Protein 3ZLC (pdb70)

Radius of gyration: 22.07 Å; Cα contacts (8 Å, |Δi|>4): 1109; chains: 2; bounding box: 57×69×50 Å

Secondary structure (DSSP, 8-state):
--EEEEE--S--SEEEEEEEEEESS-GGGEEEEEEESS-S-EE--TTEEEEE------SS-EE--TT----S-GGGSPP--TT-----GGG--EEEEEEEEEESSSEEEEEEE------GGG----EEEEEEEESS--TT---TTTTEEE--TT-TT-EEEEEEEEEEEEETTT-SSS-EEEEEEEEEEE-HHHH---S-EEEEEEEE-SEEEEE-/-EEEEEE------EEEEEEEEEESS-GGGEEEEEEETTEEEEE--SSEEEEEEE----SS-EETT------SS---S-TTT---TTEEEEEEEEEEEESSSEEEEEEE-BSSSSGGGB--GGG----EEEEEEEES---TT---TTTTEEE--TT-TT-EEEEEEEEEEEEETTS-TT--EEEEEEEEEEE-GGG---EEEEEEEE-SEEEEEE--

Solvent-accessible surface area: 20340 Å² total; per-residue (Å²): 78,82,17,103,50,60,122,22,78,174,86,103,121,74,4,66,0,18,4,35,0,29,0,1,0,78,5,110,87,5,35,3,13,2,95,16,140,97,52,129,121,93,90,6,128,162,58,8,96,62,84,101,26,46,2,21,2,27,68,20,3,8,6,43,7,126,106,140,89,74,49,7,31,87,95,12,33,76,67,99,95,117,200,53,169,137,113,112,73,68,19,13,0,0,40,0,54,27,50,1,60,6,57,18,45,34,10,12,0,12,0,4,5,106,90,252,115,3,65,66,135,38,2,30,0,7,1,0,0,33,45,0,0,2,6,62,116,7,95,25,22,6,2,0,1,14,49,7,1,5,32,23,91,121,67,42,19,5,0,2,5,5,18,4,6,0,2,19,11,54,4,132,132,52,21,66,136,32,19,3,2,2,2,1,0,0,17,17,79,63,71,63,154,90,17,73,111,167,79,10,0,0,10,0,62,4,44,22,2,84,14,14,0,20,11,56,64,79,36,100,40,64,123,34,92,135,126,92,102,63,3,70,0,18,2,28,0,33,0,0,0,72,9,109,76,2,36,2,9,11,87,18,138,87,68,130,131,96,82,7,139,156,68,8,95,57,81,134,31,98,1,49,2,24,74,20,2,4,8,26,8,118,130,75,199,168,136,105,102,38,20,44,8,24,68,76,3,63,101,138,63,102,22,3,0,38,0,58,24,48,4,70,15,58,22,41,39,8,8,0,2,0,12,8,101,46,139,11,214,93,89,102,116,64,7,70,78,172,49,4,34,0,3,0,0,0,30,70,0,5,2,8,61,158,2,83,23,39,20,7,0,0,28,51,0,0,1,24,12,90,92,73,47,29,3,5,1,10,0,9,1,0,0,2,14,11,84,3,130,131,46,40,95,134,36,15,5,2,2,2,1,0,4,3,44,70,54,78,89,157,94,59,150,10,0,0,21,0,50,6,29,20,2,76,11,12,6,22,4,15,74,173

B-factor: mean 36.59, std 22.12, range [10.0, 123.46]

Foldseek 3Di:
DDKDKFFPDPDDFKKKKWFKKKFLFAQVQKWKWKAFPVDDTDTDDPFKDKAWAFAAQEPPAAAPPCVLVDDGDPVRHHDDDPVRCPDDSRRGMITITGMDMDTQAWMKMWMFGPPVHPDVSRAFGWMFTQDTAMFADDPVADAPRHRYTYHDPVQRQKAKEKEKEKAFEAEVVVHPPGGDIYIDIDIDIDGQVVCVCVTGYYMYTYHYDRMYMYHD/DDKDKDFDPPPDFKKKKWWKKKFLFAQQFKWKWKAFPVGPIGTDDPFKDKAWWFAAQEPPAAEDCPPDDDDPVVDDDDCLRHPVRRGMIIIGGIDIDTQAWMKMWMDTDAPDDDCVRHDNPSRAAGWMFIQDTDIFDDDPVADAPRHRYTYGDPVARQKAKEKEKEKAFEAEPVDDPPGGDIYIDIDIDIGGPVPQVGYYMYIYHYDSMHMYHYPD

Nearest PDB structures (foldseek):
  3zlc-assembly3_A  TM=1.005E+00  e=1.821E-47  Saccharomyces cerevisiae S288C
  3zlc-assembly3_B  TM=9.349E-01  e=3.355E-38  Saccharomyces cerevisiae S288C
  7wim-assembly3_L  TM=3.059E-01  e=8.410E+00  Arabidopsis thaliana
  3zlc-assembly3_B  TM=1.005E+00  e=4.446E-46  Saccharomyces cerevisiae S288C
  3zlc-assembly3_A  TM=9.345E-01  e=1.045E-37  Saccharomyces cerevisiae S288C

Organism: Saccharomyces cerevisiae (strain ATCC 204508 / S288c) (NCBI:txid559292)

Structure (mmCIF, N/CA/C/O backbone):
data_3ZLC
#
_entry.id   3ZLC
#
_cell.length_a   49.785
_cell.length_b   76.935
_cell.length_c   65.116
_cell.angle_alpha   90.00
_cell.angle_beta   104.77
_cell.angle_gamma   90.00
#
_symmetry.space_group_name_H-M   'P 1 21 1'
#
loop_
_entity.id
_entity.type
_entity.pdbx_description
1 polymer 'ER-DERIVED VESICLES PROTEIN ERV41'
2 water water
#
loop_
_atom_site.group_PDB
_atom_site.id
_atom_site.type_symbol
_atom_site.label_atom_id
_atom_site.label_alt_id
_atom_site.label_comp_id
_atom_site.label_asym_id
_atom_site.label_entity_id
_atom_site.label_seq_id
_atom_site.pdbx_PDB_ins_code
_atom_site.Cartn_x
_atom_site.Cartn_y
_atom_site.Cartn_z
_atom_site.occupancy
_atom_site.B_iso_or_equiv
_atom_site.auth_seq_id
_atom_site.auth_comp_id
_atom_site.auth_asym_id
_atom_site.auth_atom_id
_atom_site.pdbx_PDB_model_num
ATOM 1 N N . ILE A 1 6 ? 58.187 15.748 19.297 1.00 71.07 51 ILE A N 1
ATOM 2 C CA . ILE A 1 6 ? 58.301 14.399 19.846 1.00 75.90 51 ILE A CA 1
ATOM 3 C C . ILE A 1 6 ? 59.167 13.479 18.974 1.00 70.79 51 ILE A C 1
ATOM 4 O O . ILE A 1 6 ? 58.939 13.331 17.769 1.00 68.22 51 ILE A O 1
ATOM 9 N N . ASP A 1 7 ? 60.156 12.865 19.613 1.00 66.82 52 ASP A N 1
ATOM 10 C CA . ASP A 1 7 ? 61.143 12.021 18.955 1.00 61.64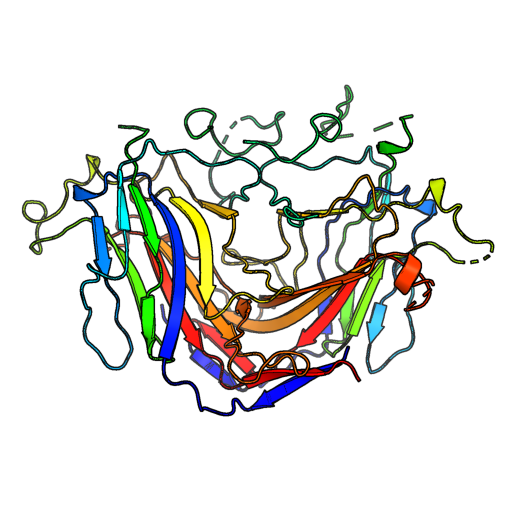 52 ASP A CA 1
ATOM 11 C C . ASP A 1 7 ? 61.372 10.844 19.896 1.00 49.56 52 ASP A C 1
ATOM 12 O O . ASP A 1 7 ? 61.268 11.006 21.120 1.00 47.95 52 ASP A O 1
ATOM 17 N N . GLN A 1 8 ? 61.650 9.657 19.365 1.00 33.38 53 GLN A N 1
ATOM 18 C CA A GLN A 1 8 ? 61.964 8.529 20.238 0.69 41.54 53 GLN A CA 1
ATOM 19 C CA B GLN A 1 8 ? 61.966 8.531 20.240 0.31 41.14 53 GLN A CA 1
ATOM 20 C C . GLN A 1 8 ? 63.345 7.926 19.977 1.00 42.14 53 GLN A C 1
ATOM 21 O O . GLN A 1 8 ? 63.777 7.795 18.824 1.00 41.29 53 GLN A O 1
ATOM 32 N N . GLN A 1 9 ? 64.035 7.579 21.066 1.00 24.95 54 GLN A N 1
ATOM 33 C CA . GLN A 1 9 ? 65.424 7.126 21.005 1.00 30.29 54 GLN A CA 1
ATOM 34 C C . GLN A 1 9 ? 65.599 5.808 21.739 1.00 26.68 54 GLN A C 1
ATOM 35 O O . GLN A 1 9 ? 64.943 5.564 22.755 1.00 26.31 54 GLN A O 1
ATOM 41 N N . TYR A 1 10 ? 66.498 4.963 21.244 1.00 26.74 55 TYR A N 1
ATOM 42 C CA . TYR A 1 10 ? 66.783 3.717 21.939 1.00 28.24 55 TYR A CA 1
ATOM 43 C C . TYR A 1 10 ? 67.809 3.998 23.015 1.00 36.26 55 TYR A C 1
ATOM 44 O O . TYR A 1 10 ? 68.768 4.730 22.778 1.00 28.15 55 TYR A O 1
ATOM 53 N N . VAL A 1 11 ? 67.602 3.453 24.210 1.00 22.95 56 VAL A N 1
ATOM 54 C CA . VAL A 1 11 ? 68.620 3.582 25.250 1.00 29.70 56 VAL A CA 1
ATOM 55 C C . VAL A 1 11 ? 68.803 2.269 25.989 1.00 34.62 56 VAL A C 1
ATOM 56 O O . VAL A 1 11 ? 67.977 1.354 25.882 1.00 29.74 56 VAL A O 1
ATOM 60 N N . VAL A 1 12 ? 69.886 2.192 26.753 1.00 41.62 57 VAL A N 1
ATOM 61 C CA . VAL A 1 12 ? 70.143 1.038 27.599 1.00 44.90 57 VAL A CA 1
ATOM 62 C C . VAL A 1 12 ? 69.074 0.886 28.670 1.00 55.91 57 VAL A C 1
ATOM 63 O O . VAL A 1 12 ? 68.814 1.815 29.447 1.00 57.90 57 VAL A O 1
ATOM 67 N N . ASP A 1 13 ? 68.448 -0.289 28.696 1.00 64.45 58 ASP A N 1
ATOM 68 C CA . ASP A 1 13 ? 67.519 -0.635 29.761 1.00 72.48 58 ASP A CA 1
ATOM 69 C C . ASP A 1 13 ? 68.287 -0.766 31.078 1.00 79.50 58 ASP A C 1
ATOM 70 O O . ASP A 1 13 ? 68.580 -1.874 31.536 1.00 79.95 58 ASP A O 1
ATOM 75 N N . SER A 1 14 ? 68.648 0.376 31.657 1.00 83.37 59 SER A N 1
ATOM 76 C CA . SER A 1 14 ? 69.123 0.413 33.029 1.00 90.48 59 SER A CA 1
ATOM 77 C C . SER A 1 14 ? 67.855 0.496 33.858 1.00 93.64 59 SER A C 1
ATOM 78 O O . SER A 1 14 ? 66.799 0.874 33.338 1.00 93.49 59 SER A O 1
ATOM 81 N N . GLN A 1 15 ? 67.956 0.126 35.132 1.00 94.23 60 GLN A N 1
ATOM 82 C CA . GLN A 1 15 ? 66.795 0.021 36.011 1.00 92.82 60 GLN A CA 1
ATOM 83 C C . GLN A 1 15 ? 65.774 -0.965 35.458 1.00 80.75 60 GLN A C 1
ATOM 84 O O . GLN A 1 15 ? 64.654 -0.577 35.122 1.00 79.24 60 GLN A O 1
ATOM 90 N N . VAL A 1 16 ? 66.162 -2.233 35.352 1.00 72.94 61 VAL A N 1
ATOM 91 C CA . VAL A 1 16 ? 65.231 -3.268 34.909 1.00 70.60 61 VAL A CA 1
ATOM 92 C C . VAL A 1 16 ? 64.330 -3.694 36.067 1.00 61.36 61 VAL A C 1
ATOM 93 O O . VAL A 1 16 ? 64.820 -4.180 37.092 1.00 59.12 61 VAL A O 1
ATOM 97 N N . ARG A 1 17 ? 63.020 -3.510 35.914 1.00 48.55 62 ARG A N 1
ATOM 98 C CA . ARG A 1 17 ? 62.083 -3.911 36.963 1.00 38.53 62 ARG A CA 1
ATOM 99 C C . ARG A 1 17 ? 62.075 -5.425 37.085 1.00 31.96 62 ARG A C 1
ATOM 100 O O . ARG A 1 17 ? 62.223 -6.125 36.080 1.00 33.58 62 ARG A O 1
ATOM 108 N N . ASP A 1 18 ? 61.892 -5.924 38.307 1.00 29.04 63 ASP A N 1
ATOM 109 C CA . ASP A 1 18 ? 61.903 -7.367 38.564 1.00 39.41 63 ASP A CA 1
ATOM 110 C C . ASP A 1 18 ? 60.621 -8.048 38.102 1.00 35.77 63 ASP A C 1
ATOM 111 O O . ASP A 1 18 ? 60.632 -9.220 37.696 1.00 24.93 63 ASP A O 1
ATOM 116 N N . THR A 1 19 ? 59.511 -7.318 38.179 1.00 29.33 64 THR A N 1
ATOM 117 C CA . THR A 1 19 ? 58.205 -7.886 37.841 1.00 31.39 64 THR A CA 1
ATOM 118 C C . THR A 1 19 ? 57.449 -6.997 36.859 1.00 23.29 64 THR A C 1
ATOM 119 O O . THR A 1 19 ? 57.792 -5.822 36.676 1.00 23.93 64 THR A O 1
ATOM 123 N N . VAL A 1 20 ? 56.421 -7.572 36.236 1.00 17.25 65 VAL A N 1
ATOM 124 C CA . VAL A 1 20 ? 55.530 -6.836 35.345 1.00 18.50 65 VAL A CA 1
ATOM 125 C C . VAL A 1 20 ? 54.141 -7.459 35.430 1.00 19.27 65 VAL A C 1
ATOM 126 O O . VAL A 1 20 ? 54.020 -8.668 35.662 1.00 20.12 65 VAL A O 1
ATOM 130 N N . GLN A 1 21 ? 53.093 -6.647 35.294 1.00 18.21 66 GLN A N 1
ATOM 131 C CA . GLN A 1 21 ? 51.725 -7.182 35.212 1.00 17.54 66 GLN A CA 1
ATOM 132 C C . GLN A 1 21 ? 51.382 -7.576 33.783 1.00 19.99 66 GLN A C 1
ATOM 133 O O . GLN A 1 21 ? 51.605 -6.799 32.856 1.00 18.18 66 GLN A O 1
ATOM 139 N N . ILE A 1 22 ? 50.834 -8.777 33.601 1.00 16.22 67 ILE A N 1
ATOM 140 C CA . ILE A 1 22 ? 50.244 -9.133 32.314 1.00 13.61 67 ILE A CA 1
ATOM 141 C C . ILE A 1 22 ? 48.744 -8.933 32.422 1.00 13.80 67 ILE A C 1
ATOM 142 O O . ILE A 1 22 ? 48.088 -9.530 33.290 1.00 16.92 67 ILE A O 1
ATOM 147 N N . ASN A 1 23 ? 48.196 -8.080 31.558 1.00 16.52 68 ASN A N 1
ATOM 148 C CA . ASN A 1 23 ? 46.773 -7.756 31.612 1.00 17.13 68 ASN A CA 1
ATOM 149 C C . ASN A 1 23 ? 46.078 -8.472 30.472 1.00 18.82 68 ASN A C 1
ATOM 150 O O . ASN A 1 23 ? 46.507 -8.376 29.322 1.00 14.83 68 ASN A O 1
ATOM 155 N N . MET A 1 24 ? 44.992 -9.175 30.776 1.00 15.03 69 MET A N 1
ATOM 156 C CA A MET A 1 24 ? 44.325 -9.953 29.745 0.47 18.79 69 MET A CA 1
ATOM 157 C CA B MET A 1 24 ? 44.344 -10.031 29.790 0.53 18.81 69 MET A CA 1
ATOM 158 C C . MET A 1 24 ? 42.816 -9.923 29.860 1.00 23.34 69 MET A C 1
ATOM 159 O O . MET A 1 24 ? 42.246 -9.858 30.942 1.00 16.99 69 MET A O 1
ATOM 168 N N . ASP A 1 25 ? 42.166 -9.929 28.708 1.00 15.59 70 ASP A N 1
ATOM 169 C CA . ASP A 1 25 ? 40.721 -9.982 28.661 1.00 19.62 70 ASP A CA 1
ATOM 170 C C . ASP A 1 25 ? 40.469 -10.744 27.383 1.00 15.47 70 ASP A C 1
ATOM 171 O O . ASP A 1 25 ? 40.738 -10.244 26.290 1.00 12.96 70 ASP A O 1
ATOM 176 N N . ILE A 1 26 ? 40.044 -11.998 27.520 1.00 13.67 71 ILE A N 1
ATOM 177 C CA A ILE A 1 26 ? 39.929 -12.920 26.386 0.83 15.69 71 ILE A CA 1
ATOM 178 C CA B ILE A 1 26 ? 39.837 -12.823 26.337 0.17 14.47 71 ILE A CA 1
ATOM 179 C C . ILE A 1 26 ? 38.602 -13.691 26.469 1.00 15.07 71 ILE A C 1
ATOM 180 O O . ILE A 1 26 ? 38.127 -13.960 27.575 1.00 16.23 71 ILE A O 1
ATOM 189 N N . TYR A 1 27 ? 38.010 -14.036 25.320 1.00 14.49 72 TYR A N 1
ATOM 190 C CA . TYR A 1 27 ? 36.859 -14.939 25.301 1.00 13.64 72 TYR A CA 1
ATOM 191 C C . TYR A 1 27 ? 37.416 -16.230 24.724 1.00 19.45 72 TYR A C 1
ATOM 192 O O . TYR A 1 27 ? 38.121 -16.196 23.722 1.00 15.67 72 TYR A O 1
ATOM 201 N N . VAL A 1 28 ? 37.125 -17.357 25.360 1.00 14.20 73 VAL A N 1
ATOM 202 C CA . VAL A 1 28 ? 37.521 -18.672 24.834 1.00 14.53 73 VAL A CA 1
ATOM 203 C C . VAL A 1 28 ? 36.246 -19.461 24.546 1.00 17.20 73 VAL A C 1
ATOM 204 O O . VAL A 1 28 ? 35.314 -19.429 25.350 1.00 16.61 73 VAL A O 1
ATOM 208 N N . ASN A 1 29 ? 36.207 -20.166 23.412 1.00 16.18 74 ASN A N 1
ATOM 209 C CA . ASN A 1 29 ? 35.018 -20.926 22.973 1.00 18.73 74 ASN A CA 1
ATOM 210 C C . ASN A 1 29 ? 34.883 -22.261 23.715 1.00 20.31 74 ASN A C 1
ATOM 211 O O . ASN A 1 29 ? 34.456 -23.267 23.142 1.00 20.91 74 ASN A O 1
ATOM 216 N N . THR A 1 30 ? 35.212 -22.248 25.008 1.00 18.92 75 THR A N 1
ATOM 217 C CA . THR A 1 30 ? 35.067 -23.419 25.887 1.00 21.51 75 THR A CA 1
ATOM 218 C C . THR A 1 30 ? 34.551 -22.953 27.253 1.00 19.30 75 THR A C 1
ATOM 219 O O . THR A 1 30 ? 34.897 -21.851 27.707 1.00 20.21 75 THR A O 1
ATOM 223 N N . LYS A 1 31 ? 33.705 -23.765 27.888 1.00 19.84 76 LYS A N 1
ATOM 224 C CA . LYS A 1 31 ? 33.199 -23.458 29.236 1.00 22.79 76 LYS A CA 1
ATOM 225 C C . LYS A 1 31 ? 34.352 -23.345 30.218 1.00 19.52 76 LYS A C 1
ATOM 226 O O . LYS A 1 31 ? 35.344 -24.072 30.091 1.00 23.66 76 LYS A O 1
ATOM 232 N N . CYS A 1 32 ? 34.230 -22.444 31.194 1.00 21.46 77 CYS A N 1
ATOM 233 C CA . CYS A 1 32 ? 35.355 -22.111 32.084 1.00 19.97 77 CYS A CA 1
ATOM 234 C C . CYS A 1 32 ? 35.926 -23.318 32.841 1.00 20.24 77 CYS A C 1
ATOM 235 O O . CYS A 1 32 ? 37.143 -23.445 32.996 1.00 21.75 77 CYS A O 1
ATOM 238 N N . ASP A 1 33 ? 35.048 -24.188 33.322 1.00 20.76 78 ASP A N 1
ATOM 239 C CA . ASP A 1 33 ? 35.457 -25.262 34.232 1.00 23.91 78 ASP A CA 1
ATOM 240 C C . ASP A 1 33 ? 36.295 -26.361 33.544 1.00 22.45 78 ASP A C 1
ATOM 241 O O . ASP A 1 33 ? 36.891 -27.208 34.214 1.00 22.62 78 ASP A O 1
ATOM 246 N N . TRP A 1 34 ? 36.352 -26.342 32.215 1.00 21.25 79 TRP A N 1
ATOM 247 C CA . TRP A 1 34 ? 37.233 -27.263 31.492 1.00 29.69 79 TRP A CA 1
ATOM 248 C C . TRP A 1 34 ? 38.652 -26.702 31.412 1.00 31.15 79 TRP A C 1
ATOM 249 O O . TRP A 1 34 ? 39.591 -27.409 31.036 1.00 24.54 79 TRP A O 1
ATOM 260 N N . LEU A 1 35 ? 38.801 -25.416 31.732 1.00 20.96 80 LEU A N 1
ATOM 261 C CA . LEU A 1 35 ? 40.043 -24.696 31.445 1.00 23.53 80 LEU A CA 1
ATOM 262 C C . LEU A 1 35 ? 40.990 -24.630 32.632 1.00 26.04 80 LEU A C 1
ATOM 263 O O . LEU A 1 35 ? 40.549 -24.573 33.790 1.00 25.13 80 LEU A O 1
ATOM 268 N N . GLN A 1 36 ? 42.291 -24.636 32.342 1.00 20.32 81 GLN A N 1
ATOM 269 C CA . GLN A 1 36 ? 43.291 -24.287 33.344 1.00 21.02 81 GLN A CA 1
ATOM 270 C C . GLN A 1 36 ? 44.254 -23.259 32.750 1.00 23.35 81 GLN A C 1
ATOM 271 O O . GLN A 1 36 ? 44.547 -23.272 31.543 1.00 22.98 81 GLN A O 1
ATOM 277 N N . ILE A 1 37 ? 44.732 -22.350 33.590 1.00 23.45 82 ILE A N 1
ATOM 278 C CA . ILE A 1 37 ? 45.628 -21.293 33.121 1.00 22.74 82 ILE A CA 1
ATOM 279 C C . ILE A 1 37 ? 46.902 -21.371 33.956 1.00 23.38 82 ILE A C 1
ATOM 280 O O . ILE A 1 37 ? 46.835 -21.322 35.195 1.00 24.95 82 ILE A O 1
ATOM 285 N N . ASN A 1 38 ? 48.043 -21.556 33.285 1.00 21.27 83 ASN A N 1
ATOM 286 C CA A ASN A 1 38 ? 49.332 -21.692 33.962 0.75 25.42 83 ASN A CA 1
ATOM 287 C CA B ASN A 1 38 ? 49.337 -21.682 33.966 0.25 24.86 83 ASN A CA 1
ATOM 288 C C . ASN A 1 38 ? 50.323 -20.609 33.525 1.00 23.83 83 ASN A C 1
ATOM 289 O O . ASN A 1 38 ? 50.265 -20.125 32.391 1.00 22.11 83 ASN A O 1
ATOM 298 N N . VAL A 1 39 ? 51.235 -20.247 34.424 1.00 21.24 84 VAL A N 1
ATOM 299 C CA . VAL A 1 39 ? 52.358 -19.378 34.080 1.00 21.28 84 VAL A CA 1
ATOM 300 C C . VAL A 1 39 ? 53.617 -20.176 34.380 1.00 23.04 84 VAL A C 1
ATOM 301 O O . VAL A 1 39 ? 53.691 -20.906 35.384 1.00 22.11 84 VAL A O 1
ATOM 305 N N . ARG A 1 40 ? 54.605 -20.101 33.500 1.00 21.02 85 ARG A N 1
ATOM 306 C CA . ARG A 1 40 ? 55.907 -20.610 33.892 1.00 27.37 85 ARG A CA 1
ATOM 307 C C . ARG A 1 40 ? 56.984 -19.716 33.324 1.00 33.25 85 ARG A C 1
ATOM 308 O O . ARG A 1 40 ? 56.745 -18.995 32.352 1.00 26.06 85 ARG A O 1
ATOM 316 N N . ASP A 1 41 ? 58.159 -19.729 33.945 1.00 26.76 86 ASP A N 1
ATOM 317 C CA . ASP A 1 41 ? 59.262 -18.925 33.428 1.00 28.54 86 ASP A CA 1
ATOM 318 C C . ASP A 1 41 ? 60.603 -19.598 33.665 1.00 39.30 86 ASP A C 1
ATOM 319 O O . ASP A 1 41 ? 60.662 -20.720 34.178 1.00 39.48 86 ASP A O 1
ATOM 324 N N . GLN A 1 42 ? 61.677 -18.917 33.285 1.00 47.97 87 GLN A N 1
ATOM 325 C CA . GLN A 1 42 ? 63.017 -19.464 33.452 1.00 56.75 87 GLN A CA 1
ATOM 326 C C . GLN A 1 42 ? 63.275 -19.894 34.893 1.00 58.23 87 GLN A C 1
ATOM 327 O O . GLN A 1 42 ? 63.886 -20.931 35.142 1.00 65.33 87 GLN A O 1
ATOM 333 N N . THR A 1 43 ? 62.772 -19.104 35.834 1.00 58.05 88 THR A N 1
ATOM 334 C CA . THR A 1 43 ? 63.050 -19.317 37.249 1.00 61.58 88 THR A CA 1
ATOM 335 C C . THR A 1 43 ? 62.182 -20.408 37.873 1.00 65.87 88 THR A C 1
ATOM 336 O O . THR A 1 43 ? 62.627 -21.113 38.778 1.00 71.49 88 THR A O 1
ATOM 340 N N . MET A 1 44 ? 60.947 -20.549 37.402 1.00 65.39 89 MET A N 1
ATOM 341 C CA . MET A 1 44 ? 60.018 -21.463 38.065 1.00 72.62 89 MET A CA 1
ATOM 342 C C . MET A 1 44 ? 59.301 -22.486 37.183 1.00 74.92 89 MET A C 1
ATOM 343 O O . MET A 1 44 ? 59.131 -22.302 35.972 1.00 75.74 89 MET A O 1
ATOM 348 N N . ASP A 1 45 ? 58.889 -23.571 37.832 1.00 69.62 90 ASP A N 1
ATOM 349 C CA . ASP A 1 45 ? 58.024 -24.575 37.241 1.00 68.73 90 ASP A CA 1
ATOM 350 C C . ASP A 1 45 ? 56.625 -23.981 37.101 1.00 60.08 90 ASP A C 1
ATOM 351 O O . ASP A 1 45 ? 56.346 -22.910 37.645 1.00 60.22 90 ASP A O 1
ATOM 356 N N . ARG A 1 46 ? 55.751 -24.673 36.373 1.00 60.32 91 ARG A N 1
ATOM 357 C CA . ARG A 1 46 ? 54.370 -24.221 36.185 1.00 55.73 91 ARG A CA 1
ATOM 358 C C . ARG A 1 46 ? 53.667 -23.830 37.478 1.00 50.31 91 ARG A C 1
ATOM 359 O O . ARG A 1 46 ? 53.603 -24.613 38.432 1.00 46.39 91 ARG A O 1
ATOM 367 N N . LYS A 1 47 ? 53.157 -22.603 37.497 1.00 45.67 92 LYS A N 1
ATOM 368 C CA . LYS A 1 47 ? 52.318 -22.114 38.583 1.00 45.66 92 LYS A CA 1
ATOM 369 C C . LYS A 1 47 ? 50.895 -21.913 38.069 1.00 36.90 92 LYS A C 1
ATOM 370 O O . LYS A 1 47 ? 50.667 -21.153 37.113 1.00 30.84 92 LYS A O 1
ATOM 376 N N . LEU A 1 48 ? 49.946 -22.597 38.699 1.00 29.17 93 LEU A N 1
ATOM 377 C CA . LEU A 1 48 ? 48.528 -22.430 38.374 1.00 33.59 93 LEU A CA 1
ATOM 378 C C . LEU A 1 48 ? 48.052 -21.018 38.693 1.00 34.02 93 LEU A C 1
ATOM 379 O O . LEU A 1 48 ? 48.222 -20.526 39.812 1.00 36.61 93 LEU A O 1
ATOM 384 N N . VAL A 1 49 ? 47.476 -20.351 37.702 1.00 26.03 94 VAL A N 1
ATOM 385 C CA . VAL A 1 49 ? 46.875 -19.055 37.942 1.00 31.14 94 VAL A CA 1
ATOM 386 C C . VAL A 1 49 ? 45.422 -19.302 38.313 1.00 43.80 94 VAL A C 1
ATOM 387 O O . VAL A 1 49 ? 44.609 -19.724 37.486 1.00 40.43 94 VAL A O 1
ATOM 391 N N . LEU A 1 50 ? 45.101 -19.075 39.576 1.00 54.20 95 LEU A N 1
ATOM 392 C CA . LEU A 1 50 ? 43.747 -19.299 40.038 1.00 55.22 95 LEU A CA 1
ATOM 393 C C . LEU A 1 50 ? 43.148 -17.981 40.479 1.00 42.56 95 LEU A C 1
ATOM 394 O O . LEU A 1 50 ? 42.186 -17.493 39.882 1.00 46.90 95 LEU A O 1
ATOM 399 N N . GLU A 1 51 ? 43.753 -17.387 41.500 1.00 41.57 96 GLU A N 1
ATOM 400 C CA . GLU A 1 51 ? 43.174 -16.224 42.155 1.00 48.60 96 GLU A CA 1
ATOM 401 C C . GLU A 1 51 ? 43.349 -14.907 41.401 1.00 43.04 96 GLU A C 1
ATOM 402 O O . GLU A 1 51 ? 42.629 -13.952 41.681 1.00 44.42 96 GLU A O 1
ATOM 408 N N . GLU A 1 52 ? 44.279 -14.843 40.444 1.00 30.12 97 GLU A N 1
ATOM 409 C CA . GLU A 1 52 ? 44.575 -13.563 39.787 1.00 33.91 97 GLU A CA 1
ATOM 410 C C . GLU A 1 52 ? 43.649 -13.254 38.616 1.00 40.48 97 GLU A C 1
ATOM 411 O O . GLU A 1 52 ? 43.669 -12.141 38.083 1.00 40.52 97 GLU A O 1
ATOM 417 N N . LEU A 1 53 ? 42.856 -14.240 38.200 1.00 33.31 98 LEU A N 1
ATOM 418 C CA . LEU A 1 53 ? 41.967 -14.041 37.061 1.00 26.98 98 LEU A CA 1
ATOM 419 C C . LEU A 1 53 ? 40.530 -14.366 37.407 1.00 30.39 98 LEU A C 1
ATOM 420 O O . LEU A 1 53 ? 40.251 -15.189 38.283 1.00 34.02 98 LEU A O 1
ATOM 425 N N . GLN A 1 54 ? 39.608 -13.697 36.733 1.00 21.79 99 GLN A N 1
ATOM 426 C CA A GLN A 1 54 ? 38.202 -14.063 36.820 0.60 24.53 99 GLN A CA 1
ATOM 427 C CA B GLN A 1 54 ? 38.215 -14.092 36.837 0.40 23.83 99 GLN A CA 1
ATOM 428 C C . GLN A 1 54 ? 37.874 -14.927 35.614 1.00 23.73 99 GLN A C 1
ATOM 429 O O . GLN A 1 54 ? 38.289 -14.612 34.495 1.00 17.99 99 GLN A O 1
ATOM 440 N N . LEU A 1 55 ? 37.162 -16.020 35.843 1.00 20.90 100 LEU A N 1
ATOM 441 C CA . LEU A 1 55 ? 36.684 -16.876 34.759 1.00 20.80 100 LEU A CA 1
ATOM 442 C C . LEU A 1 55 ? 35.164 -16.869 34.846 1.00 27.00 100 LEU A C 1
ATOM 443 O O . LEU A 1 55 ? 34.590 -17.311 35.839 1.00 25.06 100 LEU A O 1
ATOM 448 N N . GLU A 1 56 ? 34.511 -16.317 33.831 1.00 20.63 101 GLU A N 1
ATOM 449 C CA . GLU A 1 56 ? 33.060 -16.198 33.869 1.00 29.83 101 GLU A CA 1
ATOM 450 C C . GLU A 1 56 ? 32.435 -16.822 32.641 1.00 24.82 101 GLU A C 1
ATOM 451 O O . GLU A 1 56 ? 32.902 -16.593 31.515 1.00 19.61 101 GLU A O 1
ATOM 457 N N . GLU A 1 57 ? 31.373 -17.593 32.858 1.00 20.97 102 GLU A N 1
ATOM 458 C CA . GLU A 1 57 ? 30.662 -18.245 31.758 1.00 28.77 102 GLU A CA 1
ATOM 459 C C . GLU A 1 57 ? 30.064 -17.193 30.839 1.00 25.17 102 GLU A C 1
ATOM 460 O O . GLU A 1 57 ? 29.601 -16.148 31.305 1.00 24.57 102 GLU A O 1
ATOM 466 N N . MET A 1 58 ? 30.055 -17.470 29.538 1.00 24.65 103 MET A N 1
ATOM 467 C CA . MET A 1 58 ? 29.441 -16.549 28.580 1.00 21.69 103 MET A CA 1
ATOM 468 C C . MET A 1 58 ? 28.984 -17.315 27.356 1.00 25.71 103 MET A C 1
ATOM 469 O O . MET A 1 58 ? 29.471 -18.423 27.114 1.00 23.66 103 MET A O 1
ATOM 474 N N . PRO A 1 59 ? 28.045 -16.739 26.573 1.00 24.30 104 PRO A N 1
ATOM 475 C CA . PRO A 1 59 ? 27.847 -17.330 25.244 1.00 26.15 104 PRO A CA 1
ATOM 476 C C . PRO A 1 59 ? 28.960 -16.788 24.354 1.00 24.48 104 PRO A C 1
ATOM 477 O O . PRO A 1 59 ? 29.070 -15.557 24.211 1.00 21.18 104 PRO A O 1
ATOM 481 N N . PHE A 1 60 ? 29.783 -17.667 23.786 1.00 24.79 105 PHE A N 1
ATOM 482 C CA . PHE A 1 60 ? 30.904 -17.217 22.959 1.00 21.73 105 PHE A CA 1
ATOM 483 C C . PHE A 1 60 ? 30.425 -16.344 21.799 1.00 19.77 105 PHE A C 1
ATOM 484 O O . PHE A 1 60 ? 29.427 -16.639 21.157 1.00 21.09 105 PHE A O 1
ATOM 492 N N . PHE A 1 61 ? 31.127 -15.243 21.562 1.00 18.87 106 PHE A N 1
ATOM 493 C CA . PHE A 1 61 ? 30.811 -14.383 20.430 1.00 19.92 106 PHE A CA 1
ATOM 494 C C . PHE A 1 61 ? 32.040 -13.602 20.014 1.00 19.23 106 PHE A C 1
ATOM 495 O O . PHE A 1 61 ? 32.988 -13.437 20.791 1.00 19.44 106 PHE A O 1
ATOM 503 N N . ILE A 1 62 ? 32.038 -13.138 18.774 1.00 18.80 107 ILE A N 1
ATOM 504 C CA . ILE A 1 62 ? 33.136 -12.300 18.322 1.00 20.73 107 ILE A CA 1
ATOM 505 C C . ILE A 1 62 ? 32.595 -10.888 18.195 1.00 24.27 107 ILE A C 1
ATOM 506 O O . ILE A 1 62 ? 31.658 -10.651 17.427 1.00 19.60 107 ILE A O 1
ATOM 511 N N . PRO A 1 63 ? 33.159 -9.948 18.975 1.00 21.24 108 PRO A N 1
ATOM 512 C CA . PRO A 1 63 ? 32.613 -8.586 18.980 1.00 18.11 108 PRO A CA 1
ATOM 513 C C . PRO A 1 63 ? 32.870 -7.850 17.668 1.00 24.12 108 PRO A C 1
ATOM 514 O O . PRO A 1 63 ? 33.702 -8.283 16.876 1.00 19.13 108 PRO A O 1
ATOM 518 N N . TYR A 1 64 ? 32.143 -6.762 17.426 1.00 21.06 109 TYR A N 1
ATOM 519 C CA . TYR A 1 64 ? 32.460 -5.892 16.293 1.00 20.15 109 TYR A CA 1
ATOM 520 C C . TYR A 1 64 ? 33.787 -5.165 16.527 1.00 18.89 109 TYR A C 1
ATOM 521 O O . TYR A 1 64 ? 34.361 -5.273 17.607 1.00 17.77 109 TYR A O 1
ATOM 530 N N . ASP A 1 65 ? 34.274 -4.445 15.509 1.00 22.92 110 ASP A N 1
ATOM 531 C CA . ASP A 1 65 ? 35.567 -3.750 15.575 1.00 21.46 110 ASP A CA 1
ATOM 532 C C . ASP A 1 65 ? 36.700 -4.628 16.078 1.00 18.41 110 ASP A C 1
ATOM 533 O O . ASP A 1 65 ? 37.557 -4.181 16.848 1.00 23.48 110 ASP A O 1
ATOM 538 N N . THR A 1 66 ? 36.688 -5.872 15.615 1.00 19.33 111 THR A N 1
ATOM 539 C CA . THR A 1 66 ? 37.680 -6.884 15.988 1.00 15.42 111 THR A CA 1
ATOM 540 C C . THR A 1 66 ? 38.250 -7.500 14.719 1.00 19.13 111 THR A C 1
ATOM 541 O O . THR A 1 66 ? 37.494 -7.924 13.830 1.00 18.47 111 THR A O 1
ATOM 545 N N . LYS A 1 67 ? 39.580 -7.501 14.614 1.00 15.13 112 LYS A N 1
ATOM 546 C CA . LYS A 1 67 ? 40.270 -8.132 13.499 1.00 17.90 112 LYS A CA 1
ATOM 547 C C . LYS A 1 67 ? 40.062 -9.622 13.636 1.00 27.26 112 LYS A C 1
ATOM 548 O O . LYS A 1 67 ? 40.187 -10.189 14.735 1.00 21.51 112 LYS A O 1
ATOM 554 N N . VAL A 1 68 ? 39.773 -10.269 12.521 1.00 25.07 113 VAL A N 1
ATOM 555 C CA . VAL A 1 68 ? 39.478 -11.694 12.533 1.00 28.60 113 VAL A CA 1
ATOM 556 C C . VAL A 1 68 ? 40.591 -12.367 11.746 1.00 51.32 113 VAL A C 1
ATOM 557 O O . VAL A 1 68 ? 40.538 -12.450 10.520 1.00 54.36 113 VAL A O 1
ATOM 561 N N . ASN A 1 69 ? 41.581 -12.859 12.492 1.00 72.38 114 ASN A N 1
ATOM 562 C CA . ASN A 1 69 ? 42.981 -12.866 12.057 1.00 85.64 114 ASN A CA 1
ATOM 563 C C . ASN A 1 69 ? 43.559 -14.159 11.517 1.00 87.73 114 ASN A C 1
ATOM 564 O O . ASN A 1 69 ? 44.782 -14.301 11.413 1.00 86.09 114 ASN A O 1
ATOM 569 N N . ASP A 1 70 ? 42.700 -15.109 11.198 1.00 84.88 115 ASP A N 1
ATOM 570 C CA . ASP A 1 70 ? 43.147 -16.262 10.446 1.00 82.37 115 ASP A CA 1
ATOM 571 C C . ASP A 1 70 ? 42.305 -16.320 9.180 1.00 91.18 115 ASP A C 1
ATOM 572 O O . ASP A 1 70 ? 41.763 -17.368 8.819 1.00 90.32 115 ASP A O 1
ATOM 577 N N . ILE A 1 71 ? 42.205 -15.151 8.538 1.00 99.13 116 ILE A N 1
ATOM 578 C CA . ILE A 1 71 ? 41.448 -14.920 7.304 1.00 103.57 116 ILE A CA 1
ATOM 579 C C . ILE A 1 71 ? 41.615 -16.072 6.326 1.00 109.04 116 ILE A C 1
ATOM 580 O O . ILE A 1 71 ? 40.644 -16.583 5.765 1.00 107.86 116 ILE A O 1
ATOM 585 N N . ASN A 1 72 ? 42.872 -16.458 6.137 1.00 115.42 117 ASN A N 1
ATOM 586 C CA . ASN A 1 72 ? 43.258 -17.660 5.410 1.00 119.18 117 ASN A CA 1
ATOM 587 C C . ASN A 1 72 ? 42.501 -18.917 5.840 1.00 118.52 117 ASN A C 1
ATOM 588 O O . ASN A 1 72 ? 41.984 -19.649 4.991 1.00 120.10 117 ASN A O 1
ATOM 593 N N . GLU A 1 73 ? 42.430 -19.109 7.163 1.00 115.40 118 GLU A N 1
ATOM 594 C CA . GLU A 1 73 ? 42.101 -20.367 7.860 1.00 111.27 118 GLU A CA 1
ATOM 595 C C . GLU A 1 73 ? 43.357 -21.209 8.072 1.00 107.90 118 GLU A C 1
ATOM 596 O O . GLU A 1 73 ? 43.870 -21.315 9.185 1.00 104.82 118 GLU A O 1
ATOM 602 N N . GLY A 1 84 ? 32.934 -8.223 2.502 1.00 52.08 129 GLY A N 1
ATOM 603 C CA . GLY A 1 84 ? 32.370 -7.606 3.686 1.00 49.00 129 GLY A CA 1
ATOM 604 C C . GLY A 1 84 ? 32.788 -8.235 5.009 1.00 49.73 129 GLY A C 1
ATOM 605 O O . GLY A 1 84 ? 33.768 -7.807 5.631 1.00 45.89 129 GLY A O 1
ATOM 606 N N . GLU A 1 85 ? 32.058 -9.266 5.434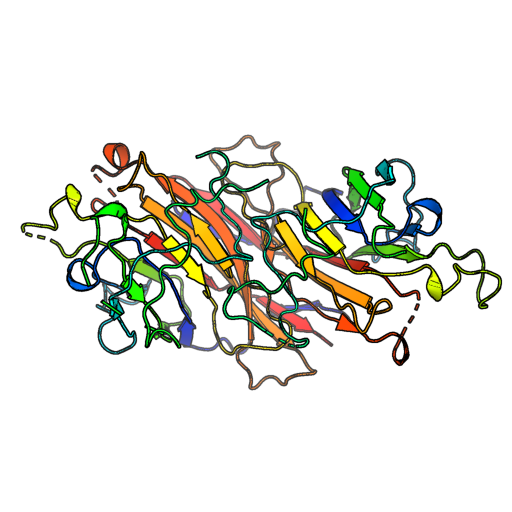 1.00 44.54 130 GLU A N 1
ATOM 607 C CA . GLU A 1 85 ? 32.124 -9.736 6.820 1.00 38.62 130 GLU A CA 1
ATOM 608 C C . GLU A 1 85 ? 32.558 -11.201 6.998 1.00 48.16 130 GLU A C 1
ATOM 609 O O . GLU A 1 85 ? 31.925 -12.115 6.465 1.00 46.57 130 GLU A O 1
ATOM 615 N N . ALA A 1 86 ? 33.620 -11.421 7.773 1.00 41.79 131 ALA A N 1
ATOM 616 C CA . ALA A 1 86 ? 34.162 -12.771 7.981 1.00 44.94 131 ALA A CA 1
ATOM 617 C C . ALA A 1 86 ? 33.552 -13.537 9.160 1.00 45.93 131 ALA A C 1
ATOM 618 O O . ALA A 1 86 ? 33.704 -14.758 9.256 1.00 48.31 131 ALA A O 1
ATOM 620 N N . ILE A 1 87 ? 32.895 -12.824 10.068 1.00 44.80 132 ILE A N 1
ATOM 621 C CA . ILE A 1 87 ? 32.256 -13.461 11.211 1.00 43.63 132 ILE A CA 1
ATOM 622 C C . ILE A 1 87 ? 30.970 -14.139 10.774 1.00 46.75 132 ILE A C 1
ATOM 623 O O . ILE A 1 87 ? 30.069 -13.468 10.264 1.00 45.70 132 ILE A O 1
ATOM 628 N N . PRO A 1 88 ? 30.884 -15.471 10.968 1.00 51.13 133 PRO A N 1
ATOM 629 C CA . PRO A 1 88 ? 29.604 -16.157 10.774 1.00 55.97 133 PRO A CA 1
ATOM 630 C C . PRO A 1 88 ? 28.579 -15.457 11.657 1.00 56.33 133 PRO A C 1
ATOM 631 O O . PRO A 1 88 ? 28.823 -15.317 12.858 1.00 51.94 133 PRO A O 1
ATOM 635 N N . ALA A 1 89 ? 27.473 -14.998 11.076 1.00 51.73 134 ALA A N 1
ATOM 636 C CA . ALA A 1 89 ? 26.473 -14.229 11.817 1.00 59.67 134 ALA A CA 1
ATOM 637 C C . ALA A 1 89 ? 25.960 -14.982 13.048 1.00 64.37 134 ALA A C 1
ATOM 638 O O . ALA A 1 89 ? 25.390 -14.382 13.968 1.00 63.28 134 ALA A O 1
ATOM 640 N N . GLU A 1 90 ? 26.166 -16.298 13.045 1.00 58.68 135 GLU A N 1
ATOM 641 C CA . GLU A 1 90 ? 25.899 -17.150 14.196 1.00 58.75 135 GLU A CA 1
ATOM 642 C C . GLU A 1 90 ? 26.697 -16.711 15.420 1.00 55.92 135 GLU A C 1
ATOM 643 O O . GLU A 1 90 ? 26.282 -16.951 16.551 1.00 56.45 135 GLU A O 1
ATOM 649 N N . PHE A 1 91 ? 27.844 -16.072 15.206 1.00 49.33 136 PHE A N 1
ATOM 650 C CA . PHE A 1 91 ? 28.732 -15.784 16.324 1.00 35.79 136 PHE A CA 1
ATOM 651 C C . PHE A 1 91 ? 28.768 -14.323 16.748 1.00 32.94 136 PHE A C 1
ATOM 652 O O . PHE A 1 91 ? 29.706 -13.861 17.413 1.00 27.98 136 PHE A O 1
ATOM 660 N N . ARG A 1 92 ? 27.717 -13.605 16.388 1.00 33.48 137 ARG A N 1
ATOM 661 C CA . ARG A 1 92 ? 27.526 -12.276 16.928 1.00 36.39 137 ARG A CA 1
ATOM 662 C C . ARG A 1 92 ? 26.924 -12.394 18.323 1.00 30.77 137 ARG A C 1
ATOM 663 O O . ARG A 1 92 ? 26.433 -13.455 18.718 1.00 25.18 137 ARG A O 1
ATOM 671 N N . GLU A 1 93 ? 27.000 -11.309 19.076 1.00 24.28 138 GLU A N 1
ATOM 672 C CA . GLU A 1 93 ? 26.658 -11.318 20.490 1.00 30.59 138 GLU A CA 1
ATOM 673 C C . GLU A 1 93 ? 25.205 -11.675 20.769 1.00 35.27 138 GLU A C 1
ATOM 674 O O . GLU A 1 93 ? 24.288 -11.073 20.193 1.00 27.63 138 GLU A O 1
ATOM 680 N N . LYS A 1 94 ? 24.989 -12.648 21.651 1.00 31.21 139 LYS A N 1
ATOM 681 C CA . LYS A 1 94 ? 23.632 -12.952 22.098 1.00 30.43 139 LYS A CA 1
ATOM 682 C C . LYS A 1 94 ? 23.327 -12.068 23.301 1.00 36.29 139 LYS A C 1
ATOM 683 O O . LYS A 1 94 ? 24.211 -11.803 24.122 1.00 33.05 139 LYS A O 1
ATOM 689 N N . LEU A 1 95 ? 22.079 -11.616 23.400 1.00 30.04 140 LEU A N 1
ATOM 690 C CA . LEU A 1 95 ? 21.657 -10.734 24.479 1.00 30.71 140 LEU A CA 1
ATOM 691 C C . LEU A 1 95 ? 20.533 -11.335 25.331 1.00 38.39 140 LEU A C 1
ATOM 692 O O . LEU A 1 95 ? 19.790 -12.222 24.890 1.00 39.73 140 LEU A O 1
ATOM 697 N N . ASP A 1 96 ? 20.408 -10.823 26.552 1.00 48.57 141 ASP A N 1
ATOM 698 C CA . ASP A 1 96 ? 19.371 -11.248 27.494 1.00 53.51 141 ASP A CA 1
ATOM 699 C C . ASP A 1 96 ? 18.821 -9.973 28.147 1.00 46.68 141 ASP A C 1
ATOM 700 O O . ASP A 1 96 ? 19.503 -8.951 28.131 1.00 46.62 141 ASP A O 1
ATOM 705 N N . THR A 1 97 ? 17.607 -10.007 28.700 1.00 49.08 142 THR A N 1
ATOM 706 C CA . THR A 1 97 ? 17.001 -8.793 29.269 1.00 60.18 142 THR A CA 1
ATOM 707 C C . THR A 1 97 ? 17.909 -8.069 30.268 1.00 65.87 142 THR A C 1
ATOM 708 O O . THR A 1 97 ? 17.856 -6.841 30.393 1.00 63.20 142 THR A O 1
ATOM 712 N N . ARG A 1 98 ? 18.754 -8.829 30.960 1.00 64.65 143 ARG A N 1
ATOM 713 C CA . ARG A 1 98 ? 19.660 -8.248 31.943 1.00 62.64 143 ARG A CA 1
ATOM 714 C C . ARG A 1 98 ? 21.112 -8.381 31.512 1.00 65.54 143 ARG A C 1
ATOM 715 O O . ARG A 1 98 ? 22.000 -8.602 32.337 1.00 69.27 143 ARG A O 1
ATOM 723 N N . SER A 1 99 ? 21.335 -8.227 30.207 1.00 66.59 144 SER A N 1
ATOM 724 C CA . SER A 1 99 ? 22.676 -8.253 29.627 1.00 67.00 144 SER A CA 1
ATOM 725 C C . SER A 1 99 ? 23.510 -7.069 30.104 1.00 75.03 144 SER A C 1
ATOM 726 O O . SER A 1 99 ? 24.656 -7.236 30.522 1.00 75.12 144 SER A O 1
ATOM 729 N N . PHE A 1 100 ? 22.923 -5.876 30.050 1.00 79.47 145 PHE A N 1
ATOM 730 C CA . PHE A 1 100 ? 23.646 -4.646 30.368 1.00 76.74 145 PHE A CA 1
ATOM 731 C C . PHE A 1 100 ? 23.640 -4.280 31.860 1.00 75.33 145 PHE A C 1
ATOM 732 O O . PHE A 1 100 ? 22.663 -4.509 32.579 1.00 75.01 145 PHE A O 1
ATOM 740 N N . ALA A 1 109 ? 22.640 -21.690 28.606 1.00 57.97 154 ALA A N 1
ATOM 741 C CA . ALA A 1 109 ? 21.788 -22.687 27.962 1.00 57.47 154 ALA A CA 1
ATOM 742 C C . ALA A 1 109 ? 21.805 -22.526 26.446 1.00 72.18 154 ALA A C 1
ATOM 743 O O . ALA A 1 109 ? 20.882 -21.939 25.878 1.00 80.88 154 ALA A O 1
ATOM 745 N N . HIS A 1 110 ? 22.837 -23.059 25.792 1.00 72.58 155 HIS A N 1
ATOM 746 C CA . HIS A 1 110 ? 23.006 -22.862 24.350 1.00 71.21 155 HIS A CA 1
ATOM 747 C C . HIS A 1 110 ? 23.530 -24.094 23.601 1.00 69.48 155 HIS A C 1
ATOM 748 O O . HIS A 1 110 ? 23.791 -25.139 24.201 1.00 68.48 155 HIS A O 1
ATOM 755 N N . LEU A 1 111 ? 23.661 -23.964 22.281 1.00 70.15 156 LEU A N 1
ATOM 756 C CA . LEU A 1 111 ? 24.319 -24.983 21.468 1.00 71.11 156 LEU A CA 1
ATOM 757 C C . LEU A 1 111 ? 25.784 -25.068 21.895 1.00 67.15 156 LEU A C 1
ATOM 758 O O . LEU A 1 111 ? 26.340 -24.084 22.396 1.00 64.38 156 LEU A O 1
ATOM 763 N N . PRO A 1 112 ? 26.411 -26.245 21.719 1.00 66.92 157 PRO A N 1
ATOM 764 C CA . PRO A 1 112 ? 27.845 -26.355 22.022 1.00 68.08 157 PRO A CA 1
ATOM 765 C C . PRO A 1 112 ? 28.722 -25.419 21.171 1.00 64.25 157 PRO A C 1
ATOM 766 O O . PRO A 1 112 ? 29.883 -25.204 21.529 1.00 58.37 157 PRO A O 1
ATOM 770 N N . GLU A 1 113 ? 28.180 -24.875 20.080 1.00 66.42 158 GLU A N 1
ATOM 771 C CA . GLU A 1 113 ? 28.900 -23.893 19.264 1.00 68.04 158 GLU A CA 1
ATOM 772 C C . GLU A 1 113 ? 29.213 -22.626 20.057 1.00 53.96 158 GLU A C 1
ATOM 773 O O . GLU A 1 113 ? 30.135 -21.886 19.713 1.00 54.62 158 GLU A O 1
ATOM 779 N N . PHE A 1 114 ? 28.444 -22.382 21.116 1.00 50.05 159 PHE A N 1
ATOM 780 C CA . PHE A 1 114 ? 28.552 -21.131 21.859 1.00 40.48 159 PHE A CA 1
ATOM 781 C C . PHE A 1 114 ? 29.135 -21.265 23.263 1.00 27.88 159 PHE A C 1
ATOM 782 O O . PHE A 1 114 ? 29.225 -20.255 23.979 1.00 27.05 159 PHE A O 1
ATOM 790 N N . ASN A 1 115 ? 29.511 -22.491 23.653 1.00 25.13 160 ASN A N 1
ATOM 791 C CA . ASN A 1 115 ? 30.302 -22.709 24.867 1.00 26.94 160 ASN A CA 1
ATOM 792 C C . ASN A 1 115 ? 31.339 -21.615 24.971 1.00 21.45 160 ASN A C 1
ATOM 793 O O . ASN A 1 115 ? 32.061 -21.370 24.000 1.00 25.05 160 ASN A O 1
ATOM 798 N N . GLY A 1 116 ? 31.418 -20.929 26.112 1.00 23.56 161 GLY A N 1
ATOM 799 C CA . GLY A 1 116 ? 32.392 -19.850 26.224 1.00 23.96 161 GLY A CA 1
ATOM 800 C C . GLY A 1 116 ? 32.822 -19.497 27.634 1.00 23.06 161 GLY A C 1
ATOM 801 O O . GLY A 1 116 ? 32.098 -19.750 28.592 1.00 19.84 161 GLY A O 1
ATOM 802 N N . CYS A 1 117 ? 34.016 -18.919 27.750 1.00 20.43 162 CYS A N 1
ATOM 803 C CA . CYS A 1 117 ? 34.526 -18.419 29.018 1.00 21.98 162 CYS A CA 1
ATOM 804 C C . CYS A 1 117 ? 35.176 -17.057 28.799 1.00 22.19 162 CYS A C 1
ATOM 805 O O . CYS A 1 117 ? 35.992 -16.882 27.882 1.00 17.07 162 CYS A O 1
ATOM 808 N N . HIS A 1 118 ? 34.785 -16.101 29.635 1.00 20.95 163 HIS A N 1
ATOM 809 C CA . HIS A 1 118 ? 35.388 -14.775 29.657 1.00 19.41 163 HIS A CA 1
ATOM 810 C C . HIS A 1 118 ? 36.488 -14.796 30.714 1.00 14.82 163 HIS A C 1
ATOM 811 O O . HIS A 1 118 ? 36.201 -14.884 31.917 1.00 18.84 163 HIS A O 1
ATOM 818 N N . VAL A 1 119 ? 37.739 -14.723 30.266 1.00 17.24 164 VAL A N 1
ATOM 819 C CA . VAL A 1 119 ? 38.890 -14.798 31.163 1.00 16.19 164 VAL A CA 1
ATOM 820 C C . VAL A 1 119 ? 39.519 -13.410 31.271 1.00 14.71 164 VAL A C 1
ATOM 821 O O . VAL A 1 119 ? 39.932 -12.833 30.270 1.00 19.23 164 VAL A O 1
ATOM 825 N N . PHE A 1 120 ? 39.591 -12.857 32.479 1.00 15.40 165 PHE A N 1
ATOM 826 C CA . PHE A 1 120 ? 40.103 -11.492 32.584 1.00 15.52 165 PHE A CA 1
ATOM 827 C C . PHE A 1 120 ? 40.736 -11.167 33.934 1.00 23.48 165 PHE A C 1
ATOM 828 O O . PHE A 1 120 ? 40.315 -11.675 34.983 1.00 18.93 165 PHE A O 1
ATOM 836 N N . GLY A 1 121 ? 41.763 -10.322 33.890 1.00 18.77 166 GLY A N 1
ATOM 837 C CA . GLY A 1 121 ? 42.429 -9.882 35.104 1.00 18.04 166 GLY A CA 1
ATOM 838 C C . GLY A 1 121 ? 43.855 -9.465 34.811 1.00 19.33 166 GLY A C 1
ATOM 839 O O . GLY A 1 121 ? 44.241 -9.321 33.657 1.00 18.83 166 GLY A O 1
ATOM 840 N N . SER A 1 122 ? 44.630 -9.263 35.869 1.00 17.53 167 SER A N 1
ATOM 841 C CA A SER A 1 122 ? 46.019 -8.859 35.728 0.53 17.72 167 SER A CA 1
ATOM 842 C CA B SER A 1 122 ? 46.022 -8.841 35.746 0.47 18.75 167 SER A CA 1
ATOM 843 C C . SER A 1 122 ? 46.904 -9.776 36.560 1.00 23.03 167 SER A C 1
ATOM 844 O O . SER A 1 122 ? 46.636 -10.004 37.737 1.00 25.21 167 SER A O 1
ATOM 849 N N . ILE A 1 123 ? 47.945 -10.320 35.936 1.00 22.00 168 ILE A N 1
ATOM 850 C CA . ILE A 1 123 ? 48.817 -11.278 36.617 1.00 23.69 168 ILE A CA 1
ATOM 851 C C . ILE A 1 123 ? 50.238 -10.739 36.760 1.00 24.55 168 ILE A C 1
ATOM 852 O O . ILE A 1 123 ? 50.894 -10.478 35.755 1.00 23.01 168 ILE A O 1
ATOM 857 N N . PRO A 1 124 ? 50.728 -10.602 38.008 1.00 26.70 169 PRO A N 1
ATOM 858 C CA . PRO A 1 124 ? 52.130 -10.220 38.203 1.00 33.70 169 PRO A CA 1
ATOM 859 C C . PRO A 1 124 ? 53.048 -11.397 37.897 1.00 29.19 169 PRO A C 1
ATOM 860 O O . PRO A 1 124 ? 52.888 -12.476 38.465 1.00 27.95 169 PRO A O 1
ATOM 864 N N . VAL A 1 125 ? 53.992 -11.201 36.989 1.00 23.90 170 VAL A N 1
ATOM 865 C CA . VAL A 1 125 ? 54.951 -12.257 36.689 1.00 20.03 170 VAL A CA 1
ATOM 866 C C . VAL A 1 125 ? 56.363 -11.695 36.811 1.00 25.21 170 VAL A C 1
ATOM 867 O O . VAL A 1 125 ? 56.567 -10.472 36.763 1.00 20.66 170 VAL A O 1
ATOM 871 N N . ASN A 1 126 ? 57.342 -12.571 36.983 1.00 19.35 171 ASN A N 1
ATOM 872 C CA . ASN A 1 126 ? 58.722 -12.108 36.956 1.00 20.53 171 ASN A CA 1
ATOM 873 C C . ASN A 1 126 ? 58.979 -11.580 35.561 1.00 22.08 171 ASN A C 1
ATOM 874 O O . ASN A 1 126 ? 58.484 -12.159 34.584 1.00 24.69 171 ASN A O 1
ATOM 879 N N . ARG A 1 127 ? 59.725 -10.480 35.455 1.00 24.47 172 ARG A N 1
ATOM 880 C CA . ARG A 1 127 ? 60.012 -9.878 34.152 1.00 24.19 172 ARG A CA 1
ATOM 881 C C . ARG A 1 127 ? 61.198 -10.611 33.525 1.00 24.54 172 ARG A C 1
ATOM 882 O O . ARG A 1 127 ? 62.304 -10.058 33.390 1.00 24.26 172 ARG A O 1
ATOM 890 N N . VAL A 1 128 ? 60.967 -11.878 33.184 1.00 26.33 173 VAL A N 1
ATOM 891 C CA . VAL A 1 128 ? 61.963 -12.716 32.511 1.00 19.87 173 VAL A CA 1
ATOM 892 C C . VAL A 1 128 ? 61.236 -13.508 31.427 1.00 20.71 173 VAL A C 1
ATOM 893 O O . VAL A 1 128 ? 60.008 -13.502 31.370 1.00 17.47 173 VAL A O 1
ATOM 897 N N . SER A 1 129 ? 61.984 -14.184 30.562 1.00 26.08 174 SER A N 1
ATOM 898 C CA . SER A 1 129 ? 61.362 -15.018 29.537 1.00 23.86 174 SER A CA 1
ATOM 899 C C . SER A 1 129 ? 60.396 -16.032 30.179 1.00 18.12 174 SER A C 1
ATOM 900 O O . SER A 1 129 ? 60.767 -16.773 31.083 1.00 19.30 174 SER A O 1
ATOM 903 N N . GLY A 1 130 ? 59.149 -16.048 29.730 1.00 19.07 175 GLY A N 1
ATOM 904 C CA . GLY A 1 130 ? 58.186 -16.973 30.308 1.00 17.57 175 GLY A CA 1
ATOM 905 C C . GLY A 1 130 ? 57.035 -17.225 29.366 1.00 23.43 175 GLY A C 1
ATOM 906 O O . GLY A 1 130 ? 57.083 -16.834 28.196 1.00 15.26 175 GLY A O 1
ATOM 907 N N . GLU A 1 131 ? 55.983 -17.861 29.874 1.00 18.33 176 GLU A N 1
ATOM 908 C CA . GLU A 1 131 ? 54.867 -18.228 29.012 1.00 20.25 176 GLU A CA 1
ATOM 909 C C . GLU A 1 131 ? 53.575 -18.334 29.832 1.00 19.15 176 GLU A C 1
ATOM 910 O O . GLU A 1 131 ? 53.582 -18.858 30.943 1.00 22.08 176 GLU A O 1
ATOM 916 N N . LEU A 1 132 ? 52.487 -17.786 29.293 1.00 14.89 177 LEU A N 1
ATOM 917 C CA . LEU A 1 132 ? 51.158 -17.939 29.886 1.00 14.26 177 LEU A CA 1
ATOM 918 C C . LEU A 1 132 ? 50.379 -18.928 29.023 1.00 20.60 177 LEU A C 1
ATOM 919 O O . LEU A 1 132 ? 50.304 -18.750 27.804 1.00 19.55 177 LEU A O 1
ATOM 924 N N . GLN A 1 133 ? 49.799 -19.955 29.649 1.00 17.10 178 GLN A N 1
ATOM 925 C CA . GLN A 1 133 ? 49.163 -21.062 28.932 1.00 22.95 178 GLN A CA 1
ATOM 926 C C . GLN A 1 133 ? 47.693 -21.212 29.322 1.00 24.28 178 GLN A C 1
ATOM 927 O O . GLN A 1 133 ? 47.362 -21.323 30.511 1.00 21.88 178 GLN A O 1
ATOM 933 N N . ILE A 1 134 ? 46.817 -21.231 28.317 1.00 17.59 179 ILE A N 1
ATOM 934 C CA . ILE A 1 134 ? 45.412 -21.588 28.522 1.00 21.08 179 ILE A CA 1
ATOM 935 C C . ILE A 1 134 ? 45.136 -22.937 27.835 1.00 20.67 179 ILE A C 1
ATOM 936 O O . ILE A 1 134 ? 45.132 -23.005 26.605 1.00 27.05 179 ILE A O 1
ATOM 941 N N . THR A 1 135 ? 44.916 -23.993 28.618 1.00 18.31 180 THR A N 1
ATOM 942 C CA . THR A 1 135 ? 44.680 -25.331 28.079 1.00 20.78 180 THR A CA 1
ATOM 943 C C . THR A 1 135 ? 43.521 -26.037 28.786 1.00 21.88 180 THR A C 1
ATOM 944 O O . THR A 1 135 ? 42.888 -25.478 29.700 1.00 22.28 180 THR A O 1
ATOM 948 N N . ALA A 1 136 ? 43.233 -27.266 28.355 1.00 25.32 181 ALA A N 1
ATOM 949 C CA . ALA A 1 136 ? 42.204 -28.072 29.020 1.00 29.43 181 ALA A CA 1
ATOM 950 C C . ALA A 1 136 ? 42.755 -28.636 30.322 1.00 31.59 181 ALA A C 1
ATOM 951 O O . ALA A 1 136 ? 43.952 -28.919 30.405 1.00 34.17 181 ALA A O 1
ATOM 953 N N . LYS A 1 137 ? 41.901 -28.791 31.337 1.00 31.01 182 LYS A N 1
ATOM 954 C CA . LYS A 1 137 ? 42.301 -29.492 32.558 1.00 41.31 182 LYS A CA 1
ATOM 955 C C . LYS A 1 137 ? 42.588 -30.935 32.192 1.00 43.29 182 LYS A C 1
ATOM 956 O O . LYS A 1 137 ? 41.839 -31.542 31.422 1.00 38.72 182 LYS A O 1
ATOM 962 N N . SER A 1 138 ? 43.668 -31.482 32.742 1.00 55.53 183 SER A N 1
ATOM 963 C CA . SER A 1 138 ? 44.152 -32.800 32.344 1.00 67.19 183 SER A CA 1
ATOM 964 C C . SER A 1 138 ? 44.890 -33.463 33.495 1.00 71.39 183 SER A C 1
ATOM 965 O O . SER A 1 138 ? 45.804 -32.874 34.071 1.00 72.41 183 SER A O 1
ATOM 968 N N . ARG A 1 145 ? 40.366 -39.046 31.489 1.00 87.60 190 ARG A N 1
ATOM 969 C CA . ARG A 1 145 ? 41.022 -38.228 32.507 1.00 83.86 190 ARG A CA 1
ATOM 970 C C . ARG A 1 145 ? 41.225 -36.789 32.037 1.00 84.25 190 ARG A C 1
ATOM 971 O O . ARG A 1 145 ? 41.942 -36.005 32.670 1.00 89.41 190 ARG A O 1
ATOM 979 N N . LYS A 1 146 ? 40.568 -36.447 30.931 1.00 75.17 191 LYS A N 1
ATOM 980 C CA . LYS A 1 146 ? 40.738 -35.148 30.293 1.00 59.72 191 LYS A CA 1
ATOM 981 C C . LYS A 1 146 ? 39.421 -34.687 29.644 1.00 54.46 191 LYS A C 1
ATOM 982 O O . LYS A 1 146 ? 38.544 -35.510 29.372 1.00 49.83 191 LYS A O 1
ATOM 988 N N . ALA A 1 147 ? 39.279 -33.380 29.406 1.00 53.03 192 ALA A N 1
ATOM 989 C CA . ALA A 1 147 ? 38.063 -32.838 28.782 1.00 53.64 192 ALA A CA 1
ATOM 990 C C . ALA A 1 147 ? 37.711 -33.564 27.487 1.00 61.36 192 ALA A C 1
ATOM 991 O O . ALA A 1 147 ? 38.591 -33.774 26.640 1.00 54.06 192 ALA A O 1
ATOM 993 N N . PRO A 1 148 ? 36.423 -33.943 27.327 1.00 65.82 193 PRO A N 1
ATOM 994 C CA . PRO A 1 148 ? 35.993 -34.597 26.086 1.00 60.90 193 PRO A CA 1
ATOM 995 C C . PRO A 1 148 ? 36.287 -33.635 24.946 1.00 57.02 193 PRO A C 1
ATOM 996 O O . PRO A 1 148 ? 35.916 -32.460 25.053 1.00 50.07 193 PRO A O 1
ATOM 1000 N N . LEU A 1 149 ? 36.971 -34.106 23.907 1.00 50.32 194 LEU A N 1
ATOM 1001 C CA . LEU A 1 149 ? 37.398 -33.233 22.817 1.00 57.42 194 LEU A CA 1
ATOM 1002 C C . LEU A 1 149 ? 36.229 -32.407 22.282 1.00 49.33 194 LEU A C 1
ATOM 1003 O O . LEU A 1 149 ? 36.386 -31.225 21.980 1.00 45.12 194 LEU A O 1
ATOM 1008 N N . GLU A 1 150 ? 35.059 -33.044 22.205 1.00 44.89 195 GLU A N 1
ATOM 1009 C CA . GLU A 1 150 ? 33.812 -32.416 21.766 1.00 48.13 195 GLU A CA 1
ATOM 1010 C C . GLU A 1 150 ? 33.595 -31.054 22.426 1.00 40.78 195 GLU A C 1
ATOM 1011 O O . GLU A 1 150 ? 33.169 -30.090 21.781 1.00 46.03 195 GLU A O 1
ATOM 1017 N N . GLU A 1 151 ? 33.944 -30.978 23.708 1.00 36.11 196 GLU A N 1
ATOM 1018 C CA . GLU A 1 151 ? 33.725 -29.786 24.520 1.00 29.22 196 GLU A CA 1
ATOM 1019 C C . GLU A 1 151 ? 34.769 -28.716 24.319 1.00 25.19 196 GLU A C 1
ATOM 1020 O O . GLU A 1 151 ? 34.528 -27.553 24.658 1.00 30.94 196 GLU A O 1
ATOM 1026 N N . LEU A 1 152 ? 35.926 -29.115 23.791 1.00 28.84 197 LEU A N 1
ATOM 1027 C CA . LEU A 1 152 ? 37.090 -28.236 23.686 1.00 25.76 197 LEU A CA 1
ATOM 1028 C C . LEU A 1 152 ? 37.127 -27.503 22.360 1.00 27.94 197 LEU A C 1
ATOM 1029 O O . LEU A 1 152 ? 37.135 -28.127 21.301 1.00 28.55 197 LEU A O 1
ATOM 1034 N N . LYS A 1 153 ? 37.166 -26.177 22.415 1.00 23.76 198 LYS A N 1
ATOM 1035 C CA . LYS A 1 153 ? 37.299 -25.383 21.207 1.00 20.56 198 LYS A CA 1
ATOM 1036 C C . LYS A 1 153 ? 38.125 -24.166 21.556 1.00 22.13 198 LYS A C 1
ATOM 1037 O O . LYS A 1 153 ? 37.740 -23.390 22.436 1.00 17.95 198 LYS A O 1
ATOM 1043 N N . PHE A 1 154 ? 39.260 -23.994 20.883 1.00 22.85 199 PHE A N 1
ATOM 1044 C CA . PHE A 1 154 ? 40.156 -22.892 21.233 1.00 18.08 199 PHE A CA 1
ATOM 1045 C C . PHE A 1 154 ? 40.056 -21.664 20.329 1.00 15.99 199 PHE A C 1
ATOM 1046 O O . PHE A 1 154 ? 40.948 -20.809 20.325 1.00 16.81 199 PHE A O 1
ATOM 1054 N N . ASN A 1 155 ? 38.954 -21.559 19.589 1.00 20.37 200 ASN A N 1
ATOM 1055 C CA . ASN A 1 155 ? 38.572 -20.273 19.008 1.00 17.14 200 ASN A CA 1
ATOM 1056 C C . ASN A 1 155 ? 38.609 -19.244 20.132 1.00 16.98 200 ASN A C 1
ATOM 1057 O O . ASN A 1 155 ? 38.248 -19.538 21.268 1.00 18.89 200 ASN A O 1
ATOM 1062 N N . HIS A 1 156 ? 39.077 -18.036 19.846 1.00 15.31 201 HIS A N 1
ATOM 1063 C CA . HIS A 1 156 ? 39.194 -17.079 20.935 1.00 14.03 201 HIS A CA 1
ATOM 1064 C C . HIS A 1 156 ? 39.157 -15.654 20.428 1.00 14.83 201 HIS A C 1
ATOM 1065 O O . HIS A 1 156 ? 39.392 -15.395 19.241 1.00 14.00 201 HIS A O 1
ATOM 1072 N N . VAL A 1 157 ? 38.817 -14.743 21.334 1.00 16.40 202 VAL A N 1
ATOM 1073 C CA . VAL A 1 157 ? 38.828 -13.315 21.047 1.00 13.16 202 VAL A CA 1
ATOM 1074 C C . VAL A 1 157 ? 39.732 -12.693 22.074 1.00 16.05 202 VAL A C 1
ATOM 1075 O O . VAL A 1 157 ? 39.557 -12.926 23.268 1.00 16.14 202 VAL A O 1
ATOM 1079 N N . ILE A 1 158 ? 40.707 -11.910 21.632 1.00 11.91 203 ILE A N 1
ATOM 1080 C CA . ILE A 1 158 ? 41.548 -11.216 22.595 1.00 13.95 203 ILE A CA 1
ATOM 1081 C C . ILE A 1 158 ? 41.081 -9.772 22.625 1.00 19.67 203 ILE A C 1
ATOM 1082 O O . ILE A 1 158 ? 41.314 -9.028 21.666 1.00 16.71 203 ILE A O 1
ATOM 1087 N N . ASN A 1 159 ? 40.415 -9.368 23.703 1.00 14.75 204 ASN A N 1
ATOM 1088 C CA . ASN A 1 159 ? 39.993 -7.975 23.811 1.00 14.43 204 ASN A CA 1
ATOM 1089 C C . ASN A 1 159 ? 41.160 -7.129 24.291 1.00 13.47 204 ASN A C 1
ATOM 1090 O O . ASN A 1 159 ? 41.368 -6.012 23.800 1.00 13.98 204 ASN A O 1
ATOM 1095 N N . GLU A 1 160 ? 41.926 -7.678 25.229 1.00 12.26 205 GLU A N 1
ATOM 1096 C CA . GLU A 1 160 ? 43.158 -7.035 25.700 1.00 10.43 205 GLU A CA 1
ATOM 1097 C C . GLU A 1 160 ? 44.237 -8.057 25.998 1.00 12.43 205 GLU A C 1
ATOM 1098 O O . GLU A 1 160 ? 43.953 -9.134 26.534 1.00 15.83 205 GLU A O 1
ATOM 1104 N N . PHE A 1 161 ? 45.477 -7.709 25.653 1.00 13.88 206 PHE A N 1
ATOM 1105 C CA . PHE A 1 161 ? 46.648 -8.430 26.131 1.00 11.75 206 PHE A CA 1
ATOM 1106 C C . PHE A 1 161 ? 47.793 -7.420 26.166 1.00 13.60 206 PHE A C 1
ATOM 1107 O O . PHE A 1 161 ? 48.268 -6.985 25.119 1.00 15.11 206 PHE A O 1
ATOM 1115 N N . SER A 1 162 ? 48.199 -7.012 27.364 1.00 18.28 207 SER A N 1
ATOM 1116 C CA . SER A 1 162 ? 49.165 -5.920 27.505 1.00 15.83 207 SER A CA 1
ATOM 1117 C C . SER A 1 162 ? 50.076 -6.210 28.687 1.00 18.79 207 SER A C 1
ATOM 1118 O O . SER A 1 162 ? 49.786 -7.107 29.507 1.00 15.15 207 SER A O 1
ATOM 1121 N N . PHE A 1 163 ? 51.171 -5.456 28.762 1.00 15.28 208 PHE A N 1
ATOM 1122 C CA . PHE A 1 163 ? 52.183 -5.601 29.814 1.00 11.44 208 PHE A CA 1
ATOM 1123 C C . PHE A 1 163 ? 52.333 -4.273 30.506 1.00 15.01 208 PHE A C 1
ATOM 1124 O O . PHE A 1 163 ? 52.592 -3.243 29.847 1.00 16.41 208 PHE A O 1
ATOM 1132 N N . GLY A 1 164 ? 52.184 -4.278 31.828 1.00 13.38 209 GLY A N 1
ATOM 1133 C CA . GLY A 1 164 ? 52.430 -3.075 32.606 1.00 16.08 209 GLY A CA 1
ATOM 1134 C C . GLY A 1 164 ? 51.201 -2.195 32.776 1.00 20.50 209 GLY A C 1
ATOM 1135 O O . GLY A 1 164 ? 50.066 -2.686 32.804 1.00 22.94 209 GLY A O 1
ATOM 1136 N N . ASP A 1 165 ? 51.426 -0.892 32.926 1.00 18.00 210 ASP A N 1
ATOM 1137 C CA . ASP A 1 165 ? 50.333 0.047 33.140 1.00 15.97 210 ASP A CA 1
ATOM 1138 C C . ASP A 1 165 ? 49.739 0.522 31.805 1.00 21.35 210 ASP A C 1
ATOM 1139 O O . ASP A 1 165 ? 50.468 0.842 30.869 1.00 19.89 210 ASP A O 1
ATOM 1144 N N . PHE A 1 166 ? 48.421 0.599 31.718 1.00 21.31 211 PHE A N 1
ATOM 1145 C CA . PHE A 1 166 ? 47.821 1.087 30.483 1.00 29.58 211 PHE A CA 1
ATOM 1146 C C . PHE A 1 166 ? 48.187 2.565 30.331 1.00 19.56 211 PHE A C 1
ATOM 1147 O O . PHE A 1 166 ? 48.413 3.266 31.324 1.00 17.76 211 PHE A O 1
ATOM 1155 N N . TYR A 1 167 ? 48.329 3.034 29.095 1.00 18.75 212 TYR A N 1
ATOM 1156 C CA . TYR A 1 167 ? 48.700 4.438 28.888 1.00 19.00 212 TYR A CA 1
ATOM 1157 C C . TYR A 1 167 ? 47.995 4.928 27.627 1.00 16.07 212 TYR A C 1
ATOM 1158 O O . TYR A 1 167 ? 47.566 4.103 26.814 1.00 15.64 212 TYR A O 1
ATOM 1167 N N . PRO A 1 168 ? 47.854 6.255 27.468 1.00 19.86 213 PRO A N 1
ATOM 1168 C CA . PRO A 1 168 ? 46.970 6.764 26.407 1.00 22.93 213 PRO A CA 1
ATOM 1169 C C . PRO A 1 168 ? 47.449 6.443 24.989 1.00 21.14 213 PRO A C 1
ATOM 1170 O O . PRO A 1 168 ? 46.637 6.423 24.059 1.00 21.34 213 PRO A O 1
ATOM 1174 N N . TYR A 1 169 ? 48.742 6.182 24.828 1.00 19.90 214 TYR A N 1
ATOM 1175 C CA . TYR A 1 169 ? 49.324 5.978 23.498 1.00 16.20 214 TYR A CA 1
ATOM 1176 C C . TYR A 1 169 ? 49.392 4.509 23.122 1.00 20.53 214 TYR A C 1
ATOM 1177 O O . TYR A 1 169 ? 49.879 4.164 22.037 1.00 17.63 214 TYR A O 1
ATOM 1186 N N . ILE A 1 170 ? 48.917 3.648 24.015 1.00 14.23 215 ILE A N 1
ATOM 1187 C CA . ILE A 1 170 ? 49.110 2.206 23.861 1.00 14.59 215 ILE A CA 1
ATOM 1188 C C . ILE A 1 170 ? 48.462 1.663 22.581 1.00 17.03 215 ILE A C 1
ATOM 1189 O O . ILE A 1 170 ? 47.420 2.138 22.135 1.00 16.07 215 ILE A O 1
ATOM 1194 N N . ASP A 1 171 ? 49.108 0.687 21.969 1.00 15.70 216 ASP A N 1
ATOM 1195 C CA . ASP A 1 171 ? 48.568 0.076 20.767 1.00 16.13 216 ASP A CA 1
ATOM 1196 C C . ASP A 1 171 ? 49.144 -1.325 20.757 1.00 12.38 216 ASP A C 1
ATOM 1197 O O . ASP A 1 171 ? 50.253 -1.533 20.276 1.00 11.97 216 ASP A O 1
ATOM 1202 N N . ASN A 1 172 ? 48.422 -2.272 21.355 1.00 12.26 217 ASN A N 1
ATOM 1203 C CA . ASN A 1 172 ? 48.906 -3.643 21.502 1.00 15.52 217 ASN A CA 1
ATOM 1204 C C . ASN A 1 172 ? 48.502 -4.465 20.284 1.00 11.66 217 ASN A C 1
ATOM 1205 O O . ASN A 1 172 ? 47.333 -4.448 19.885 1.00 12.43 217 ASN A O 1
ATOM 1210 N N . PRO A 1 173 ? 49.453 -5.195 19.688 1.00 13.53 218 PRO A N 1
ATOM 1211 C CA . PRO A 1 173 ? 49.075 -5.920 18.468 1.00 17.44 218 PRO A CA 1
ATOM 1212 C C . PRO A 1 173 ? 47.915 -6.905 18.669 1.00 17.12 218 PRO A C 1
ATOM 1213 O O . PRO A 1 173 ? 47.117 -7.079 17.739 1.00 13.31 218 PRO A O 1
ATOM 1217 N N . LEU A 1 174 ? 47.821 -7.552 19.833 1.00 10.76 219 LEU A N 1
ATOM 1218 C CA . LEU A 1 174 ? 46.766 -8.570 20.004 1.00 13.32 219 LEU A CA 1
ATOM 1219 C C . LEU A 1 174 ? 45.415 -8.024 20.455 1.00 14.85 219 LEU A C 1
ATOM 1220 O O . LEU A 1 174 ? 44.423 -8.750 20.399 1.00 12.64 219 LEU A O 1
ATOM 1225 N N . ASP A 1 175 ? 45.347 -6.755 20.867 1.00 12.50 220 ASP A N 1
ATOM 1226 C CA . ASP A 1 175 ? 44.064 -6.170 21.292 1.00 10.36 220 ASP A CA 1
ATOM 1227 C C . ASP A 1 175 ? 43.051 -6.186 20.167 1.00 10.93 220 ASP A C 1
ATOM 1228 O O . ASP A 1 175 ? 43.386 -5.856 19.022 1.00 13.88 220 ASP A O 1
ATOM 1233 N N . ASN A 1 176 ? 41.806 -6.526 20.499 1.00 12.14 221 ASN A N 1
ATOM 1234 C CA . ASN A 1 176 ? 40.723 -6.536 19.520 1.00 12.09 221 ASN A CA 1
ATOM 1235 C C . ASN A 1 176 ? 41.037 -7.411 18.291 1.00 12.21 221 ASN A C 1
ATOM 1236 O O . ASN A 1 176 ? 40.857 -7.001 17.151 1.00 12.83 221 ASN A O 1
ATOM 1241 N N . THR A 1 177 ? 41.486 -8.634 18.542 1.00 12.08 222 THR A N 1
ATOM 1242 C CA . THR A 1 177 ? 41.730 -9.591 17.470 1.00 13.79 222 THR A CA 1
ATOM 1243 C C . THR A 1 177 ? 41.029 -10.883 17.844 1.00 18.70 222 THR A C 1
ATOM 1244 O O . THR A 1 177 ? 40.693 -11.085 19.005 1.00 17.67 222 THR A O 1
ATOM 1248 N N . ALA A 1 178 ? 40.818 -11.758 16.869 1.00 13.02 223 ALA A N 1
ATOM 1249 C CA . ALA A 1 178 ? 40.172 -13.042 17.130 1.00 13.42 223 ALA A CA 1
ATOM 1250 C C . ALA A 1 178 ? 40.717 -14.084 16.164 1.00 20.18 223 ALA A C 1
ATOM 1251 O O . ALA A 1 178 ? 41.103 -13.757 15.034 1.00 15.69 223 ALA A O 1
ATOM 1253 N N . GLN A 1 179 ? 40.751 -15.331 16.615 1.00 14.08 224 GLN A N 1
ATOM 1254 C CA . GLN A 1 179 ? 41.032 -16.458 15.735 1.00 15.52 224 GLN A CA 1
ATOM 1255 C C . GLN A 1 179 ? 39.947 -17.508 15.932 1.00 21.96 224 GLN A C 1
ATOM 1256 O O . GLN A 1 179 ? 39.568 -17.827 17.061 1.00 24.75 224 GLN A O 1
ATOM 1262 N N . PHE A 1 180 ? 39.433 -18.031 14.827 1.00 21.31 225 PHE A N 1
ATOM 1263 C CA . PHE A 1 180 ? 38.474 -19.112 14.900 1.00 35.36 225 PHE A CA 1
ATOM 1264 C C . PHE A 1 180 ? 38.519 -19.956 13.641 1.00 36.73 225 PHE A C 1
ATOM 1265 O O . PHE A 1 180 ? 38.864 -19.480 12.560 1.00 35.20 225 PHE A O 1
ATOM 1273 N N . ASN A 1 181 ? 38.139 -21.212 13.793 1.00 24.92 226 ASN A N 1
ATOM 1274 C CA . ASN A 1 181 ? 38.117 -22.149 12.680 1.00 29.03 226 ASN A CA 1
ATOM 1275 C C . ASN A 1 181 ? 37.139 -23.221 13.101 1.00 26.54 226 ASN A C 1
ATOM 1276 O O . ASN A 1 181 ? 37.455 -24.047 13.960 1.00 28.65 226 ASN A O 1
ATOM 1281 N N . GLN A 1 182 ? 35.947 -23.197 12.517 1.00 28.76 227 GLN A N 1
ATOM 1282 C CA . GLN A 1 182 ? 34.896 -24.114 12.929 1.00 38.54 227 GLN A CA 1
ATOM 1283 C C . GLN A 1 182 ? 35.256 -25.557 12.576 1.00 40.07 227 GLN A C 1
ATOM 1284 O O . GLN A 1 182 ? 34.716 -26.497 13.160 1.00 44.10 227 GLN A O 1
ATOM 1290 N N . ASP A 1 183 ? 36.194 -25.720 11.646 1.00 39.81 228 ASP A N 1
ATOM 1291 C CA . ASP A 1 183 ? 36.652 -27.044 11.233 1.00 44.38 228 ASP A CA 1
ATOM 1292 C C . ASP A 1 183 ? 37.857 -27.542 12.048 1.00 36.46 228 ASP A C 1
ATOM 1293 O O . ASP A 1 183 ? 38.155 -28.730 12.057 1.00 38.33 228 ASP A O 1
ATOM 1298 N N . GLU A 1 184 ? 38.547 -26.638 12.731 1.00 29.70 229 GLU A N 1
ATOM 1299 C CA . GLU A 1 184 ? 39.681 -27.040 13.559 1.00 36.22 229 GLU A CA 1
ATOM 1300 C C . GLU A 1 184 ? 39.571 -26.492 14.983 1.00 38.01 229 GLU A C 1
ATOM 1301 O O . GLU A 1 184 ? 40.335 -25.602 15.361 1.00 31.11 229 GLU A O 1
ATOM 1307 N N . PRO A 1 185 ? 38.628 -27.034 15.783 1.00 32.26 230 PRO A N 1
ATOM 1308 C CA . PRO A 1 185 ? 38.441 -26.566 17.167 1.00 30.19 230 PRO A CA 1
ATOM 1309 C C . PRO A 1 185 ? 39.654 -26.791 18.067 1.00 22.45 230 PRO A C 1
ATOM 1310 O O . PRO A 1 185 ? 39.860 -26.010 18.998 1.00 27.17 230 PRO A O 1
ATOM 1314 N N . LEU A 1 186 ? 40.424 -27.852 17.817 1.00 23.77 231 LEU A N 1
ATOM 1315 C CA . LEU A 1 186 ? 41.543 -28.202 18.698 1.00 22.10 231 LEU A CA 1
ATOM 1316 C C . LEU A 1 186 ? 42.880 -27.630 18.227 1.00 26.89 231 LEU A C 1
ATOM 1317 O O . LEU A 1 186 ? 43.958 -28.139 18.565 1.00 28.81 231 LEU A O 1
ATOM 1322 N N . THR A 1 187 ? 42.803 -26.571 17.435 1.00 24.31 232 THR A N 1
ATOM 1323 C CA . THR A 1 187 ? 43.997 -25.867 16.995 1.00 22.90 232 THR A CA 1
ATOM 1324 C C . THR A 1 187 ? 44.723 -25.252 18.190 1.00 24.91 232 THR A C 1
ATOM 1325 O O . THR A 1 187 ? 44.097 -24.727 19.113 1.00 28.94 232 THR A O 1
ATOM 1329 N N . THR A 1 188 ? 46.049 -25.352 18.172 1.00 18.96 233 THR A N 1
ATOM 1330 C CA . THR A 1 188 ? 46.896 -24.709 19.169 1.00 23.02 233 THR A CA 1
ATOM 1331 C C . THR A 1 188 ? 47.410 -23.390 18.603 1.00 30.06 233 THR A C 1
ATOM 1332 O O . THR A 1 188 ? 47.980 -23.356 17.506 1.00 25.32 233 THR A O 1
ATOM 1336 N N . TYR A 1 189 ? 47.209 -22.312 19.351 1.00 15.75 234 TYR A N 1
ATOM 1337 C CA . TYR A 1 189 ? 47.666 -21.003 18.935 1.00 17.53 234 TYR A CA 1
ATOM 1338 C C . TYR A 1 189 ? 48.801 -20.545 19.845 1.00 21.30 234 TYR A C 1
ATOM 1339 O O . TYR A 1 189 ? 48.686 -20.600 21.078 1.00 21.10 234 TYR A O 1
ATOM 1348 N N . VAL A 1 190 ? 49.897 -20.089 19.243 1.00 15.69 235 VAL A N 1
ATOM 1349 C CA . VAL A 1 190 ? 51.044 -19.623 20.026 1.00 14.14 235 VAL A CA 1
ATOM 1350 C C . VAL A 1 190 ? 51.404 -18.219 19.581 1.00 17.86 235 VAL A C 1
ATOM 1351 O O . VAL A 1 190 ? 51.610 -17.979 18.386 1.00 18.20 235 VAL A O 1
ATOM 1355 N N . TYR A 1 191 ? 51.452 -17.292 20.531 1.00 15.06 236 TYR A N 1
ATOM 1356 C CA . TYR A 1 191 ? 51.899 -15.946 20.231 1.00 15.07 236 TYR A CA 1
ATOM 1357 C C . TYR A 1 191 ? 53.253 -15.691 20.892 1.00 14.46 236 TYR A C 1
ATOM 1358 O O . TYR A 1 191 ? 53.414 -15.894 22.111 1.00 19.33 236 TYR A O 1
ATOM 1367 N N . TYR A 1 192 ? 54.223 -15.252 20.094 1.00 15.29 237 TYR A N 1
ATOM 1368 C CA . TYR A 1 192 ? 55.538 -14.872 20.616 1.00 14.05 237 TYR A CA 1
ATOM 1369 C C . TYR A 1 192 ? 55.653 -13.367 20.692 1.00 16.20 237 TYR A C 1
ATOM 1370 O O . TYR A 1 192 ? 55.813 -12.695 19.666 1.00 18.02 237 TYR A O 1
ATOM 1379 N N . THR A 1 193 ? 55.602 -12.838 21.908 1.00 11.93 238 THR A N 1
ATOM 1380 C CA . THR A 1 193 ? 55.566 -11.386 22.094 1.00 15.01 238 THR A CA 1
ATOM 1381 C C . THR A 1 193 ? 56.903 -10.901 22.622 1.00 20.52 238 THR A C 1
ATOM 1382 O O . THR A 1 193 ? 57.473 -11.511 23.537 1.00 22.57 238 THR A O 1
ATOM 1386 N N . SER A 1 194 ? 57.417 -9.819 22.044 1.00 14.83 239 SER A N 1
ATOM 1387 C CA . SER A 1 194 ? 58.707 -9.280 22.480 1.00 12.70 239 SER A CA 1
ATOM 1388 C C . SER A 1 194 ? 58.428 -7.889 23.027 1.00 13.94 239 SER A C 1
ATOM 1389 O O . SER A 1 194 ? 57.955 -6.999 22.299 1.00 14.43 239 SER A O 1
ATOM 1392 N N . VAL A 1 195 ? 58.727 -7.703 24.309 1.00 16.21 240 VAL A N 1
ATOM 1393 C CA . VAL A 1 195 ? 58.234 -6.568 25.075 1.00 13.21 240 VAL A CA 1
ATOM 1394 C C . VAL A 1 195 ? 59.337 -5.528 25.270 1.00 22.62 240 VAL A C 1
ATOM 1395 O O . VAL A 1 195 ? 60.455 -5.859 25.683 1.00 15.12 240 VAL A O 1
ATOM 1399 N N . VAL A 1 196 ? 59.018 -4.273 24.970 1.00 17.01 241 VAL A N 1
ATOM 1400 C CA . VAL A 1 196 ? 59.986 -3.184 25.082 1.00 18.75 241 VAL A CA 1
ATOM 1401 C C . VAL A 1 196 ? 59.480 -2.193 26.104 1.00 18.04 241 VAL A C 1
ATOM 1402 O O . VAL A 1 196 ? 58.360 -1.690 25.958 1.00 16.84 241 VAL A O 1
ATOM 1406 N N . PRO A 1 197 ? 60.285 -1.915 27.159 1.00 15.47 242 PRO A N 1
ATOM 1407 C CA . PRO A 1 197 ? 59.847 -0.915 28.134 1.00 15.24 242 PRO A CA 1
ATOM 1408 C C . PRO A 1 197 ? 60.060 0.473 27.547 1.00 22.96 242 PRO A C 1
ATOM 1409 O O . PRO A 1 197 ? 61.035 0.700 26.826 1.00 18.09 242 PRO A O 1
ATOM 1413 N N . THR A 1 198 ? 59.159 1.402 27.838 1.00 18.57 243 THR A N 1
ATOM 1414 C CA . THR A 1 198 ? 59.302 2.740 27.272 1.00 22.34 243 THR A CA 1
ATOM 1415 C C . THR A 1 198 ? 59.227 3.818 28.345 1.00 26.11 243 THR A C 1
ATOM 1416 O O . THR A 1 198 ? 58.546 3.664 29.358 1.00 24.10 243 THR A O 1
ATOM 1420 N N . LEU A 1 199 ? 59.945 4.905 28.131 1.00 20.15 244 LEU A N 1
ATOM 1421 C CA . LEU A 1 199 ? 59.820 6.039 29.026 1.00 25.70 244 LEU A CA 1
ATOM 1422 C C . LEU A 1 199 ? 59.227 7.193 28.237 1.00 26.48 244 LEU A C 1
ATOM 1423 O O . LEU A 1 199 ? 59.880 7.750 27.353 1.00 20.63 244 LEU A O 1
ATOM 1428 N N . PHE A 1 200 ? 57.973 7.529 28.528 1.00 25.59 245 PHE A N 1
ATOM 1429 C CA . PHE A 1 200 ? 57.366 8.712 27.929 1.00 26.72 245 PHE A CA 1
ATOM 1430 C C . PHE A 1 200 ? 57.547 9.837 28.922 1.00 29.11 245 PHE A C 1
ATOM 1431 O O . PHE A 1 200 ? 56.911 9.833 29.979 1.00 28.96 245 PHE A O 1
ATOM 1439 N N . LYS A 1 201 ? 58.394 10.809 28.594 1.00 34.05 246 LYS A N 1
ATOM 1440 C CA . LYS A 1 201 ? 58.627 11.922 29.514 1.00 33.81 246 LYS A CA 1
ATOM 1441 C C . LYS A 1 201 ? 57.350 12.715 29.813 1.00 34.40 246 LYS A C 1
ATOM 1442 O O . LYS A 1 201 ? 57.256 13.385 30.843 1.00 42.15 246 LYS A O 1
ATOM 1448 N N . LYS A 1 202 ? 56.365 12.622 28.920 1.00 34.76 247 LYS A N 1
ATOM 1449 C CA . LYS A 1 202 ? 55.063 13.261 29.138 1.00 43.41 247 LYS A CA 1
ATOM 1450 C C . LYS A 1 202 ? 54.230 12.545 30.209 1.00 44.86 247 LYS A C 1
ATOM 1451 O O . LYS A 1 202 ? 53.239 13.087 30.697 1.00 41.79 247 LYS A O 1
ATOM 1457 N N . LEU A 1 203 ? 54.644 11.333 30.573 1.00 33.11 248 LEU A N 1
ATOM 1458 C CA . LEU A 1 203 ? 53.904 10.511 31.529 1.00 28.26 248 LEU A CA 1
ATOM 1459 C C . LEU A 1 203 ? 54.667 10.295 32.847 1.00 37.81 248 LEU A C 1
ATOM 1460 O O . LEU A 1 203 ? 54.061 10.130 33.915 1.00 40.84 248 LEU A O 1
ATOM 1465 N N . GLY A 1 204 ? 55.996 10.290 32.768 1.00 47.27 249 GLY A N 1
ATOM 1466 C CA . GLY A 1 204 ? 56.826 10.036 33.936 1.00 49.10 249 GLY A CA 1
ATOM 1467 C C . GLY A 1 204 ? 57.463 8.654 33.913 1.00 41.69 249 GLY A C 1
ATOM 1468 O O . GLY A 1 204 ? 56.993 7.756 33.211 1.00 40.71 249 GLY A O 1
ATOM 1469 N N . ALA A 1 205 ? 58.522 8.475 34.696 1.00 38.02 250 ALA A N 1
ATOM 1470 C CA . ALA A 1 205 ? 59.236 7.198 34.748 1.00 44.85 250 ALA A CA 1
ATOM 1471 C C . ALA A 1 205 ? 58.586 6.209 35.716 1.00 40.95 250 ALA A C 1
ATOM 1472 O O . ALA A 1 205 ? 58.869 5.013 35.673 1.00 40.89 250 ALA A O 1
ATOM 1474 N N . GLU A 1 206 ? 57.725 6.717 36.592 1.00 31.55 251 GLU A N 1
ATOM 1475 C CA . GLU A 1 206 ? 57.049 5.884 37.580 1.00 37.20 251 GLU A CA 1
ATOM 1476 C C . GLU A 1 206 ? 55.988 4.978 36.966 1.00 31.88 251 GLU A C 1
ATOM 1477 O O . GLU A 1 206 ? 55.601 3.972 37.566 1.00 38.26 251 GLU A O 1
ATOM 1483 N N A VAL A 1 207 ? 55.501 5.328 35.779 0.57 25.37 252 VAL A N 1
ATOM 1484 N N B VAL A 1 207 ? 55.521 5.324 35.765 0.43 25.71 252 VAL A N 1
ATOM 1485 C CA A VAL A 1 207 ? 54.497 4.488 35.132 0.57 20.32 252 VAL A CA 1
ATOM 1486 C CA B VAL A 1 207 ? 54.527 4.503 35.077 0.43 22.72 252 VAL A CA 1
ATOM 1487 C C A VAL A 1 207 ? 55.186 3.376 34.346 0.57 19.64 252 VAL A C 1
ATOM 1488 C C B VAL A 1 207 ? 55.216 3.365 34.346 0.43 20.14 252 VAL A C 1
ATOM 1489 O O A VAL A 1 207 ? 56.118 3.629 33.585 0.57 22.50 252 VAL A O 1
ATOM 1490 O O B VAL A 1 207 ? 56.157 3.598 33.590 0.43 22.68 252 VAL A O 1
ATOM 1497 N N . ASP A 1 208 ? 54.732 2.140 34.543 1.00 19.87 253 ASP A N 1
ATOM 1498 C CA . ASP A 1 208 ? 55.334 0.976 33.900 1.00 22.12 253 ASP A CA 1
ATOM 1499 C C . ASP A 1 208 ? 54.786 0.777 32.477 1.00 21.04 253 ASP A C 1
ATOM 1500 O O . ASP A 1 208 ? 53.969 -0.109 32.234 1.00 20.19 253 ASP A O 1
ATOM 1505 N N . THR A 1 209 ? 55.259 1.593 31.536 1.00 17.78 254 THR A N 1
ATOM 1506 C CA . THR A 1 209 ? 54.790 1.537 30.149 1.00 19.63 254 THR A CA 1
ATOM 1507 C C . THR A 1 209 ? 55.631 0.607 29.290 1.00 18.35 254 THR A C 1
ATOM 1508 O O . THR A 1 209 ? 56.866 0.655 29.327 1.00 16.53 254 THR A O 1
ATOM 1512 N N . ASN A 1 210 ? 54.953 -0.235 28.515 1.00 14.26 255 ASN A N 1
ATOM 1513 C CA . ASN A 1 210 ? 55.625 -1.190 27.632 1.00 14.67 255 ASN A CA 1
ATOM 1514 C C . ASN A 1 210 ? 54.836 -1.313 26.355 1.00 14.55 255 ASN A C 1
ATOM 1515 O O . ASN A 1 210 ? 53.601 -1.164 26.355 1.00 17.07 255 ASN A O 1
ATOM 1520 N N . GLN A 1 211 ? 55.538 -1.612 25.271 1.00 13.76 256 GLN A N 1
ATOM 1521 C CA . GLN A 1 211 ? 54.875 -1.981 24.031 1.00 11.38 256 GLN A CA 1
ATOM 1522 C C . GLN A 1 211 ? 55.486 -3.290 23.533 1.00 15.02 256 GLN A C 1
ATOM 1523 O O . GLN A 1 211 ? 56.598 -3.670 23.943 1.00 17.14 256 GLN A O 1
ATOM 1529 N N . TYR A 1 212 ? 54.765 -4.007 22.683 1.00 14.67 257 TYR A N 1
ATOM 1530 C CA . TYR A 1 212 ? 55.313 -5.261 22.180 1.00 12.20 257 TYR A CA 1
ATOM 1531 C C . TYR A 1 212 ? 55.038 -5.473 20.709 1.00 14.50 257 TYR A C 1
ATOM 1532 O O . TYR A 1 212 ? 54.102 -4.877 20.129 1.00 16.41 257 TYR A O 1
ATOM 1541 N N . SER A 1 213 ? 55.889 -6.304 20.110 1.00 12.23 258 SER A N 1
ATOM 1542 C CA . SER A 1 213 ? 55.670 -6.816 18.770 1.00 13.17 258 SER A CA 1
ATOM 1543 C C . SER A 1 213 ? 55.404 -8.293 18.935 1.00 15.07 258 SER A C 1
ATOM 1544 O O . SER A 1 213 ? 55.594 -8.843 20.026 1.00 12.21 258 SER A O 1
ATOM 1547 N N . VAL A 1 214 ? 54.962 -8.944 17.868 1.00 12.29 259 VAL A N 1
ATOM 1548 C CA . VAL A 1 214 ? 54.510 -10.329 17.997 1.00 11.59 259 VAL A CA 1
ATOM 1549 C C . VAL A 1 214 ? 54.686 -11.051 16.682 1.00 17.71 259 VAL A C 1
ATOM 1550 O O . VAL A 1 214 ? 54.634 -10.437 15.601 1.00 17.65 259 VAL A O 1
ATOM 1554 N N . ASN A 1 215 ? 54.986 -12.342 16.770 1.00 12.82 260 ASN A N 1
ATOM 1555 C CA . ASN A 1 215 ? 54.862 -13.222 15.611 1.00 14.07 260 ASN A CA 1
ATOM 1556 C C . ASN A 1 215 ? 54.017 -14.426 16.060 1.00 19.34 260 ASN A C 1
ATOM 1557 O O . ASN A 1 215 ? 53.972 -14.734 17.267 1.00 17.96 260 ASN A O 1
ATOM 1562 N N . ASP A 1 216 ? 53.289 -15.038 15.125 1.00 21.12 261 ASP A N 1
ATOM 1563 C CA . ASP A 1 216 ? 52.181 -15.946 15.465 1.00 25.69 261 ASP A CA 1
ATOM 1564 C C . ASP A 1 216 ? 52.391 -17.320 14.865 1.00 23.35 261 ASP A C 1
ATOM 1565 O O . ASP A 1 216 ? 52.780 -17.430 13.698 1.00 21.29 261 ASP A O 1
ATOM 1570 N N . TYR A 1 217 ? 52.081 -18.358 15.635 1.00 20.23 262 TYR A N 1
ATOM 1571 C CA . TYR A 1 217 ? 52.136 -19.737 15.128 1.00 24.37 262 TYR A CA 1
ATOM 1572 C C . TYR A 1 217 ? 50.806 -20.455 15.378 1.00 21.44 262 TYR A C 1
ATOM 1573 O O . TYR A 1 217 ? 50.070 -20.106 16.310 1.00 25.79 262 TYR A O 1
ATOM 1582 N N . ARG A 1 218 ? 50.489 -21.441 14.534 1.00 21.13 263 ARG A N 1
ATOM 1583 C CA . ARG A 1 218 ? 49.303 -22.271 14.730 1.00 25.29 263 ARG A CA 1
ATOM 1584 C C . ARG A 1 218 ? 49.701 -23.710 14.478 1.00 27.20 263 ARG A C 1
ATOM 1585 O O . ARG A 1 218 ? 50.510 -23.971 13.590 1.00 23.11 263 ARG A O 1
ATOM 1593 N N . TYR A 1 219 ? 49.150 -24.639 15.258 1.00 25.32 264 TYR A N 1
ATOM 1594 C CA . TYR A 1 219 ? 49.430 -26.064 15.056 1.00 29.17 264 TYR A CA 1
ATOM 1595 C C . TYR A 1 219 ? 48.127 -26.844 15.067 1.00 29.15 264 TYR A C 1
ATOM 1596 O O . TYR A 1 219 ? 47.310 -26.680 15.976 1.00 25.02 264 TYR A O 1
ATOM 1605 N N . LEU A 1 220 ? 47.932 -27.699 14.071 1.00 27.08 265 LEU A N 1
ATOM 1606 C CA . LEU A 1 220 ? 46.740 -28.546 14.013 1.00 30.25 265 LEU A CA 1
ATOM 1607 C C . LEU A 1 220 ? 46.838 -29.602 15.106 1.00 34.09 265 LEU A C 1
ATOM 1608 O O . LEU A 1 220 ? 47.948 -30.003 15.470 1.00 35.62 265 LEU A O 1
ATOM 1613 N N . TYR A 1 221 ? 45.697 -30.064 15.620 1.00 31.87 266 TYR A N 1
ATOM 1614 C CA . TYR A 1 221 ? 45.706 -31.036 16.713 1.00 34.69 266 TYR A CA 1
ATOM 1615 C C . TYR A 1 221 ? 46.493 -32.311 16.392 1.00 43.33 266 TYR A C 1
ATOM 1616 O O . TYR A 1 221 ? 47.186 -32.857 17.264 1.00 42.46 266 TYR A O 1
ATOM 1625 N N . LYS A 1 222 ? 46.380 -32.784 15.149 1.00 40.42 267 LYS A N 1
ATOM 1626 C CA . LYS A 1 222 ? 47.038 -34.027 14.736 1.00 53.06 267 LYS A CA 1
ATOM 1627 C C . LYS A 1 222 ? 48.563 -33.970 14.913 1.00 57.61 267 LYS A C 1
ATOM 1628 O O . LYS A 1 222 ? 49.205 -34.986 15.196 1.00 64.80 267 LYS A O 1
ATOM 1634 N N . ASP A 1 223 ? 49.132 -32.777 14.762 1.00 53.72 268 ASP A N 1
ATOM 1635 C CA . ASP A 1 223 ? 50.573 -32.596 14.894 1.00 62.94 268 ASP A CA 1
ATOM 1636 C C . ASP A 1 223 ? 50.979 -32.512 16.366 1.00 63.03 268 ASP A C 1
ATOM 1637 O O . ASP A 1 223 ? 51.962 -33.132 16.792 1.00 72.07 268 ASP A O 1
ATOM 1642 N N . VAL A 1 224 ? 50.197 -31.755 17.133 1.00 50.38 269 VAL A N 1
ATOM 1643 C CA . VAL A 1 224 ? 50.380 -31.631 18.581 1.00 53.25 269 VAL A CA 1
ATOM 1644 C C . VAL A 1 224 ? 50.202 -32.982 19.310 1.00 60.08 269 VAL A C 1
ATOM 1645 O O . VAL A 1 224 ? 50.980 -33.323 20.208 1.00 60.02 269 VAL A O 1
ATOM 1649 N N . ALA A 1 225 ? 49.197 -33.754 18.900 1.00 58.60 270 ALA A N 1
ATOM 1650 C CA . ALA A 1 225 ? 48.984 -35.099 19.434 1.00 61.05 270 ALA A CA 1
ATOM 1651 C C . ALA A 1 225 ? 50.217 -35.985 19.251 1.00 66.26 270 ALA A C 1
ATOM 1652 O O . ALA A 1 225 ? 50.457 -36.900 20.038 1.00 69.21 270 ALA A O 1
ATOM 1654 N N . ASP A 1 229 ? 54.537 -29.852 22.395 1.00 103.02 274 ASP A N 1
ATOM 1655 C CA . ASP A 1 229 ? 53.516 -29.664 23.422 1.00 103.82 274 ASP A CA 1
ATOM 1656 C C . ASP A 1 229 ? 52.381 -30.670 23.237 1.00 99.53 274 ASP A C 1
ATOM 1657 O O . ASP A 1 229 ? 51.746 -30.714 22.186 1.00 97.96 274 ASP A O 1
ATOM 1662 N N . LYS A 1 230 ? 52.130 -31.473 24.266 1.00 94.40 275 LYS A N 1
ATOM 1663 C CA . LYS A 1 230 ? 51.214 -32.606 24.148 1.00 88.45 275 LYS A CA 1
ATOM 1664 C C . LYS A 1 230 ? 49.733 -32.258 24.331 1.00 79.42 275 LYS A C 1
ATOM 1665 O O . LYS A 1 230 ? 48.863 -32.960 23.809 1.00 78.92 275 LYS A O 1
ATOM 1671 N N . MET A 1 231 ? 49.446 -31.187 25.070 1.00 67.75 276 MET A N 1
ATOM 1672 C CA . MET A 1 231 ? 48.072 -30.693 25.192 1.00 63.98 276 MET A CA 1
ATOM 1673 C C . MET A 1 231 ? 47.877 -29.368 24.436 1.00 51.45 276 MET A C 1
ATOM 1674 O O . MET A 1 231 ? 48.730 -28.479 24.507 1.00 46.66 276 MET A O 1
ATOM 1679 N N . PRO A 1 232 ? 46.761 -29.246 23.689 1.00 45.25 277 PRO A N 1
ATOM 1680 C CA . PRO A 1 232 ? 46.513 -28.078 22.837 1.00 35.40 277 PRO A CA 1
ATOM 1681 C C . PRO A 1 232 ? 46.006 -26.873 23.624 1.00 23.03 277 PRO A C 1
ATOM 1682 O O . PRO A 1 232 ? 45.674 -27.008 24.803 1.00 27.91 277 PRO A O 1
ATOM 1686 N N . GLY A 1 233 ? 45.943 -25.706 22.987 1.00 19.51 278 GLY A N 1
ATOM 1687 C CA . GLY A 1 233 ? 45.437 -24.537 23.680 1.00 16.80 278 GLY A CA 1
ATOM 1688 C C . GLY A 1 233 ? 45.913 -23.230 23.100 1.00 17.36 278 GLY A C 1
ATOM 1689 O O . GLY A 1 233 ? 46.208 -23.114 21.907 1.00 16.46 278 GLY A O 1
ATOM 1690 N N . ILE A 1 234 ? 45.971 -22.225 23.958 1.00 15.20 279 ILE A N 1
ATOM 1691 C CA . ILE A 1 234 ? 46.325 -20.887 23.524 1.00 13.63 279 ILE A CA 1
ATOM 1692 C C . ILE A 1 234 ? 47.509 -20.474 24.387 1.00 18.27 279 ILE A C 1
ATOM 1693 O O . ILE A 1 234 ? 47.410 -20.457 25.619 1.00 20.47 279 ILE A O 1
ATOM 1698 N N . PHE A 1 235 ? 48.631 -20.153 23.745 1.00 14.88 280 PHE A N 1
ATOM 1699 C CA . PHE A 1 235 ? 49.876 -19.890 24.474 1.00 20.59 280 PHE A CA 1
ATOM 1700 C C . PHE A 1 235 ? 50.462 -18.521 24.151 1.00 19.67 280 PHE A C 1
ATOM 1701 O O . PHE A 1 235 ? 50.615 -18.153 22.980 1.00 18.63 280 PHE A O 1
ATOM 1709 N N . PHE A 1 236 ? 50.809 -17.775 25.191 1.00 14.20 281 PHE A N 1
ATOM 1710 C CA . PHE A 1 236 ? 51.453 -16.476 25.005 1.00 17.14 281 PHE A CA 1
ATOM 1711 C C . PHE A 1 236 ? 52.879 -16.576 25.518 1.00 19.58 281 PHE A C 1
ATOM 1712 O O . PHE A 1 236 ? 53.097 -16.650 26.728 1.00 18.86 281 PHE A O 1
ATOM 1720 N N . LYS A 1 237 ? 53.846 -16.623 24.611 1.00 14.62 282 LYS A N 1
ATOM 1721 C CA . LYS A 1 237 ? 55.243 -16.623 25.027 1.00 18.03 282 LYS A CA 1
ATOM 1722 C C . LYS A 1 237 ? 55.704 -15.183 25.086 1.00 20.96 282 LYS A C 1
ATOM 1723 O O . LYS A 1 237 ? 55.332 -14.358 24.234 1.00 25.86 282 LYS A O 1
ATOM 1729 N N . TYR A 1 238 ? 56.477 -14.850 26.112 1.00 17.49 283 TYR A N 1
ATOM 1730 C CA . TYR A 1 238 ? 56.944 -13.471 26.213 1.00 15.92 283 TYR A CA 1
ATOM 1731 C C . TYR A 1 238 ? 58.407 -13.390 26.603 1.00 21.37 283 TYR A C 1
ATOM 1732 O O . TYR A 1 238 ? 58.917 -14.218 27.359 1.00 15.52 283 TYR A O 1
ATOM 1741 N N . ASN A 1 239 ? 59.091 -12.402 26.044 1.00 18.13 284 ASN A N 1
ATOM 1742 C CA . ASN A 1 239 ? 60.436 -12.080 26.489 1.00 19.27 284 ASN A CA 1
ATOM 1743 C C . ASN A 1 239 ? 60.580 -10.567 26.512 1.00 17.72 284 ASN A C 1
ATOM 1744 O O . ASN A 1 239 ? 59.812 -9.850 25.855 1.00 15.15 284 ASN A O 1
ATOM 1749 N N . PHE A 1 240 ? 61.566 -10.082 27.254 1.00 15.93 285 PHE A N 1
ATOM 1750 C CA . PHE A 1 240 ? 61.704 -8.646 27.478 1.00 15.64 285 PHE A CA 1
ATOM 1751 C C . PHE A 1 240 ? 63.027 -8.165 26.922 1.00 18.62 285 PHE A C 1
ATOM 1752 O O . PHE A 1 240 ? 64.088 -8.679 27.276 1.00 17.78 285 PHE A O 1
ATOM 1760 N N . GLU A 1 241 ? 62.956 -7.189 26.024 1.00 19.94 286 GLU A N 1
ATOM 1761 C CA . GLU A 1 241 ? 64.152 -6.699 25.351 1.00 20.42 286 GLU A CA 1
ATOM 1762 C C . GLU A 1 241 ? 65.023 -5.906 26.309 1.00 19.29 286 GLU A C 1
ATOM 1763 O O . GLU A 1 241 ? 64.497 -5.188 27.171 1.00 18.81 286 GLU A O 1
ATOM 1769 N N . PRO A 1 242 ? 66.357 -6.023 26.151 1.00 24.32 287 PRO A N 1
ATOM 1770 C CA . PRO A 1 242 ? 67.334 -5.347 27.008 1.00 26.44 287 PRO A CA 1
ATOM 1771 C C . PRO A 1 242 ? 67.561 -3.889 26.625 1.00 38.40 287 PRO A C 1
ATOM 1772 O O . PRO A 1 242 ? 68.608 -3.332 26.964 1.00 51.32 287 PRO A O 1
ATOM 1776 N N . LEU A 1 243 ? 66.612 -3.283 25.922 1.00 28.22 288 LEU A N 1
ATOM 1777 C CA . LEU A 1 243 ? 66.706 -1.857 25.614 1.00 24.56 288 LEU A CA 1
ATOM 1778 C C . LEU A 1 243 ? 65.412 -1.158 26.027 1.00 28.67 288 LEU A C 1
ATOM 1779 O O . LEU A 1 243 ? 64.446 -1.817 26.407 1.00 26.51 288 LEU A O 1
ATOM 1784 N N . SER A 1 244 ? 65.418 0.169 25.968 1.00 25.72 289 SER A N 1
ATOM 1785 C CA . SER A 1 244 ? 64.230 0.972 26.236 1.00 25.38 289 SER A CA 1
ATOM 1786 C C . SER A 1 244 ? 64.077 1.984 25.121 1.00 23.06 289 SER A C 1
ATOM 1787 O O . SER A 1 244 ? 65.055 2.355 24.459 1.00 26.09 289 SER A O 1
ATOM 1790 N N . ILE A 1 245 ? 62.854 2.438 24.909 1.00 17.61 290 ILE A N 1
ATOM 1791 C CA . ILE A 1 245 ? 62.644 3.550 24.004 1.00 20.39 290 ILE A CA 1
ATOM 1792 C C . ILE A 1 245 ? 62.284 4.770 24.838 1.00 22.45 290 ILE A C 1
ATOM 1793 O O . ILE A 1 245 ? 61.315 4.744 25.612 1.00 21.25 290 ILE A O 1
ATOM 1798 N N . VAL A 1 246 ? 63.066 5.837 24.697 1.00 19.64 291 VAL A N 1
ATOM 1799 C CA . VAL A 1 246 ? 62.775 7.064 25.419 1.00 25.88 291 VAL A CA 1
ATOM 1800 C C . VAL A 1 246 ? 62.023 8.017 24.504 1.00 32.17 291 VAL A C 1
ATOM 1801 O O . VAL A 1 246 ? 62.439 8.275 23.369 1.00 26.92 291 VAL A O 1
ATOM 1805 N N . VAL A 1 247 ? 60.897 8.525 24.988 1.00 37.93 292 VAL A N 1
ATOM 1806 C CA . VAL A 1 247 ? 60.103 9.449 24.194 1.00 45.80 292 VAL A CA 1
ATOM 1807 C C . VAL A 1 247 ? 60.189 10.831 24.831 1.00 46.90 292 VAL A C 1
ATOM 1808 O O . VAL A 1 247 ? 59.692 11.034 25.941 1.00 34.44 292 VAL A O 1
ATOM 1812 N N . SER A 1 248 ? 60.846 11.763 24.139 1.00 62.10 293 SER A N 1
ATOM 1813 C CA . SER A 1 248 ? 60.971 13.145 24.603 1.00 46.45 293 SER A CA 1
ATOM 1814 C C . SER A 1 248 ? 60.142 14.070 23.722 1.00 51.56 293 SER A C 1
ATOM 1815 O O . SER A 1 248 ? 59.555 13.628 22.735 1.00 56.30 293 SER A O 1
ATOM 1818 N N . ILE B 1 6 ? 60.419 -24.441 19.235 1.00 48.62 51 ILE B N 1
ATOM 1819 C CA . ILE B 1 6 ? 60.699 -23.081 18.773 1.00 47.64 51 ILE B CA 1
ATOM 1820 C C . ILE B 1 6 ? 61.374 -22.215 19.836 1.00 43.93 51 ILE B C 1
ATOM 1821 O O . ILE B 1 6 ? 60.775 -21.882 20.866 1.00 44.07 51 ILE B O 1
ATOM 1826 N N . ASP B 1 7 ? 62.619 -21.840 19.564 1.00 35.86 52 ASP B N 1
ATOM 1827 C CA . ASP B 1 7 ? 63.368 -20.937 20.426 1.00 30.95 52 ASP B CA 1
ATOM 1828 C C . ASP B 1 7 ? 63.545 -19.593 19.722 1.00 27.86 52 ASP B C 1
ATOM 1829 O O . ASP B 1 7 ? 63.900 -19.552 18.543 1.00 26.54 52 ASP B O 1
ATOM 1834 N N . GLN B 1 8 ? 63.266 -18.502 20.435 1.00 25.52 53 GLN B N 1
ATOM 1835 C CA . GLN B 1 8 ? 63.486 -17.162 19.904 1.00 22.12 53 GLN B CA 1
ATOM 1836 C C . GLN B 1 8 ? 64.473 -16.443 20.823 1.00 25.53 53 GLN B C 1
ATOM 1837 O O . GLN B 1 8 ? 64.261 -16.361 22.039 1.00 25.43 53 GLN B O 1
ATOM 1843 N N . GLN B 1 9 ? 65.550 -15.931 20.228 1.00 18.86 54 GLN B N 1
ATOM 1844 C CA . GLN B 1 9 ? 66.709 -15.431 20.960 1.00 18.61 54 GLN B CA 1
ATOM 1845 C C . GLN B 1 9 ? 67.081 -14.016 20.486 1.00 18.33 54 GLN B C 1
ATOM 1846 O O . GLN B 1 9 ? 67.131 -13.757 19.272 1.00 18.19 54 GLN B O 1
ATOM 1852 N N . TYR B 1 10 ? 67.343 -13.113 21.428 1.00 17.80 55 TYR B N 1
ATOM 1853 C CA . TYR B 1 10 ? 67.822 -11.780 21.086 1.00 18.79 55 TYR B CA 1
ATOM 1854 C C . TYR B 1 10 ? 69.299 -11.844 20.708 1.00 26.28 55 TYR B C 1
ATOM 1855 O O . TYR B 1 10 ? 70.110 -12.440 21.436 1.00 20.09 55 TYR B O 1
ATOM 1864 N N . VAL B 1 11 ? 69.636 -11.232 19.573 1.00 19.18 56 VAL B N 1
ATOM 1865 C CA . VAL B 1 11 ? 71.028 -11.137 19.094 1.00 20.47 56 VAL B CA 1
ATOM 1866 C C . VAL B 1 11 ? 71.255 -9.710 18.581 1.00 24.92 56 VAL B C 1
ATOM 1867 O O . VAL B 1 11 ? 70.323 -9.087 18.059 1.00 23.64 56 VAL B O 1
ATOM 1871 N N . VAL B 1 12 ? 72.458 -9.165 18.745 1.00 28.67 57 VAL B N 1
ATOM 1872 C CA . VAL B 1 12 ? 72.729 -7.836 18.178 1.00 29.53 57 VAL B CA 1
ATOM 1873 C C . VAL B 1 12 ? 72.530 -7.865 16.659 1.00 35.55 57 VAL B C 1
ATOM 1874 O O . VAL B 1 12 ? 72.815 -8.883 16.010 1.00 33.94 57 VAL B O 1
ATOM 1878 N N . ASP B 1 13 ? 72.010 -6.770 16.102 1.00 31.51 58 ASP B N 1
ATOM 1879 C CA . ASP B 1 13 ? 71.662 -6.710 14.675 1.00 46.71 58 ASP B CA 1
ATOM 1880 C C . ASP B 1 13 ? 72.894 -6.869 13.784 1.00 52.77 58 ASP B C 1
ATOM 1881 O O . ASP B 1 13 ? 73.911 -6.214 14.014 1.00 59.45 58 ASP B O 1
ATOM 1886 N N . SER B 1 14 ? 72.791 -7.729 12.768 1.00 50.68 59 SER B N 1
ATOM 1887 C CA . SER B 1 14 ? 73.936 -8.079 11.914 1.00 65.52 59 SER B CA 1
ATOM 1888 C C . SER B 1 14 ? 74.338 -6.992 10.912 1.00 75.15 59 SER B C 1
ATOM 1889 O O . SER B 1 14 ? 75.391 -7.091 10.277 1.00 79.30 59 SER B O 1
ATOM 1892 N N . GLN B 1 15 ? 73.497 -5.968 10.779 1.00 82.50 60 GLN B N 1
ATOM 1893 C CA . GLN B 1 15 ? 73.721 -4.854 9.852 1.00 94.82 60 GLN B CA 1
ATOM 1894 C C . GLN B 1 15 ? 74.197 -5.264 8.454 1.00 97.55 60 GLN B C 1
ATOM 1895 O O . GLN B 1 15 ? 75.355 -5.043 8.095 1.00 101.22 60 GLN B O 1
ATOM 1901 N N . VAL B 1 16 ? 73.305 -5.865 7.673 1.00 93.38 61 VAL B N 1
ATOM 1902 C CA . VAL B 1 16 ? 73.592 -6.146 6.269 1.00 85.91 61 VAL B CA 1
ATOM 1903 C C . VAL B 1 16 ? 72.629 -5.320 5.429 1.00 79.48 61 VAL B C 1
ATOM 1904 O O . VAL B 1 16 ? 73.016 -4.682 4.446 1.00 85.07 61 VAL B O 1
ATOM 1908 N N . ARG B 1 17 ? 71.370 -5.322 5.848 1.00 67.69 62 ARG B N 1
ATOM 1909 C CA . ARG B 1 17 ? 70.310 -4.628 5.132 1.00 61.63 62 ARG B CA 1
ATOM 1910 C C . ARG B 1 17 ? 70.396 -3.115 5.324 1.00 60.71 62 ARG B C 1
ATOM 1911 O O . ARG B 1 17 ? 70.420 -2.620 6.455 1.00 61.51 62 ARG B O 1
ATOM 1919 N N . ASP B 1 18 ? 70.448 -2.389 4.211 1.00 55.11 63 ASP B N 1
ATOM 1920 C CA . ASP B 1 18 ? 70.555 -0.934 4.243 1.00 56.44 63 ASP B CA 1
ATOM 1921 C C . ASP B 1 18 ? 69.269 -0.270 3.761 1.00 44.52 63 ASP B C 1
ATOM 1922 O O . ASP B 1 18 ? 69.064 0.934 3.955 1.00 39.93 63 ASP B O 1
ATOM 1927 N N . THR B 1 19 ? 68.425 -1.046 3.089 1.00 37.97 64 THR B N 1
ATOM 1928 C CA . THR B 1 19 ? 67.095 -0.576 2.725 1.00 43.38 64 THR B CA 1
ATOM 1929 C C . THR B 1 19 ? 66.059 -1.583 3.186 1.00 35.28 64 THR B C 1
ATOM 1930 O O . THR B 1 19 ? 66.380 -2.737 3.488 1.00 33.61 64 THR B O 1
ATOM 1934 N N . VAL B 1 20 ? 64.817 -1.128 3.259 1.00 20.66 65 VAL B N 1
ATOM 1935 C CA . VAL B 1 20 ? 63.703 -2.011 3.584 1.00 21.14 65 VAL B CA 1
ATOM 1936 C C . VAL B 1 20 ? 62.484 -1.489 2.827 1.00 27.20 65 VAL B C 1
ATOM 1937 O O . VAL B 1 20 ? 62.356 -0.275 2.603 1.00 23.75 65 VAL B O 1
ATOM 1941 N N . GLN B 1 21 ? 61.613 -2.394 2.385 1.00 22.63 66 GLN B N 1
ATOM 1942 C CA . GLN B 1 21 ? 60.359 -1.974 1.760 1.00 21.81 66 GLN B CA 1
ATOM 1943 C C . GLN B 1 21 ? 59.309 -1.690 2.829 1.00 21.21 66 GLN B C 1
ATOM 1944 O O . GLN B 1 21 ? 59.013 -2.560 3.655 1.00 19.77 66 GLN B O 1
ATOM 1950 N N . ILE B 1 22 ? 58.746 -0.486 2.819 1.00 19.79 67 ILE B N 1
ATOM 1951 C CA . ILE B 1 22 ? 57.559 -0.206 3.623 1.00 22.18 67 ILE B CA 1
ATOM 1952 C C . ILE B 1 22 ? 56.354 -0.493 2.737 1.00 25.53 67 ILE B C 1
ATOM 1953 O O . ILE B 1 22 ? 56.233 0.066 1.634 1.00 19.07 67 ILE B O 1
ATOM 1958 N N . ASN B 1 23 ? 55.486 -1.387 3.205 1.00 20.05 68 ASN B N 1
ATOM 1959 C CA . ASN B 1 23 ? 54.322 -1.807 2.437 1.00 23.88 68 ASN B CA 1
ATOM 1960 C C . ASN B 1 23 ? 53.094 -1.190 3.051 1.00 19.60 68 ASN B C 1
ATOM 1961 O O . ASN B 1 23 ? 52.887 -1.306 4.255 1.00 16.86 68 ASN B O 1
ATOM 1966 N N . MET B 1 24 ? 52.270 -0.533 2.243 1.00 19.92 69 MET B N 1
ATOM 1967 C CA . MET B 1 24 ? 51.096 0.118 2.818 1.00 21.09 69 MET B CA 1
ATOM 1968 C C . MET B 1 24 ? 49.871 0.031 1.938 1.00 22.98 69 MET B C 1
ATOM 1969 O O . MET B 1 24 ? 49.975 -0.012 0.716 1.00 17.35 69 MET B O 1
ATOM 1974 N N . ASP B 1 25 ? 48.708 0.007 2.579 1.00 17.20 70 ASP B N 1
ATOM 1975 C CA . ASP B 1 25 ? 47.440 0.060 1.885 1.00 17.25 70 ASP B CA 1
ATOM 1976 C C . ASP B 1 25 ? 46.503 0.769 2.850 1.00 18.30 70 ASP B C 1
ATOM 1977 O O . ASP B 1 25 ? 46.204 0.265 3.942 1.00 14.99 70 ASP B O 1
ATOM 1982 N N . ILE B 1 26 ? 46.091 1.973 2.478 1.00 18.90 71 ILE B N 1
ATOM 1983 C CA . ILE B 1 26 ? 45.389 2.841 3.403 1.00 19.84 71 ILE B CA 1
ATOM 1984 C C . ILE B 1 26 ? 44.204 3.476 2.688 1.00 17.80 71 ILE B C 1
ATOM 1985 O O . ILE B 1 26 ? 44.278 3.715 1.486 1.00 17.55 71 ILE B O 1
ATOM 1990 N N . TYR B 1 27 ? 43.099 3.701 3.400 1.00 13.53 72 TYR B N 1
ATOM 1991 C CA . TYR B 1 27 ? 42.028 4.539 2.855 1.00 18.75 72 TYR B CA 1
ATOM 1992 C C . TYR B 1 27 ? 42.047 5.837 3.656 1.00 18.68 72 TYR B C 1
ATOM 1993 O O . TYR B 1 27 ? 42.097 5.789 4.881 1.00 15.77 72 TYR B O 1
ATOM 2002 N N . VAL B 1 28 ? 42.001 6.981 2.981 1.00 18.60 73 VAL B N 1
ATOM 2003 C CA . VAL B 1 28 ? 41.970 8.287 3.658 1.00 16.68 73 VAL B CA 1
ATOM 2004 C C . VAL B 1 28 ? 40.694 9.014 3.238 1.00 18.00 73 VAL B C 1
ATOM 2005 O O . VAL B 1 28 ? 40.350 9.026 2.055 1.00 17.67 73 VAL B O 1
ATOM 2009 N N . ASN B 1 29 ? 40.021 9.648 4.195 1.00 17.20 74 ASN B N 1
ATOM 2010 C CA . ASN B 1 29 ? 38.723 10.304 3.976 1.00 16.57 74 ASN B CA 1
ATOM 2011 C C . ASN B 1 29 ? 38.887 11.660 3.271 1.00 17.61 74 ASN B C 1
ATOM 2012 O O . ASN B 1 29 ? 38.136 12.611 3.540 1.00 17.95 74 ASN B O 1
ATOM 2017 N N . THR B 1 30 ? 39.886 11.751 2.390 1.00 19.49 75 THR B N 1
ATOM 2018 C CA . THR B 1 30 ? 40.100 12.944 1.565 1.00 20.26 75 THR B CA 1
ATOM 2019 C C . THR B 1 30 ? 40.341 12.517 0.118 1.00 22.83 75 THR B C 1
ATOM 2020 O O . THR B 1 30 ? 40.969 11.477 -0.126 1.00 16.74 75 THR B O 1
ATOM 2024 N N . LYS B 1 31 ? 39.867 13.313 -0.843 1.00 20.62 76 LYS B N 1
ATOM 2025 C CA . LYS B 1 31 ? 40.087 13.006 -2.260 1.00 21.75 76 LYS B CA 1
ATOM 2026 C C . LYS B 1 31 ? 41.578 13.027 -2.577 1.00 22.66 76 LYS B C 1
ATOM 2027 O O . LYS B 1 31 ? 42.318 13.811 -1.985 1.00 20.67 76 LYS B O 1
ATOM 2033 N N . CYS B 1 32 ? 42.008 12.170 -3.507 1.00 20.40 77 CYS B N 1
ATOM 2034 C CA . CYS B 1 32 ? 43.426 11.993 -3.832 1.00 22.29 77 CYS B CA 1
ATOM 2035 C C . CYS B 1 32 ? 44.109 13.293 -4.282 1.00 24.31 77 CYS B C 1
ATOM 2036 O O . CYS B 1 32 ? 45.258 13.567 -3.914 1.00 21.92 77 CYS B O 1
ATOM 2039 N N . ASP B 1 33 ? 43.403 14.089 -5.076 1.00 25.24 78 ASP B N 1
ATOM 2040 C CA . ASP B 1 33 ? 43.969 15.330 -5.604 1.00 32.23 78 ASP B CA 1
ATOM 2041 C C . ASP B 1 33 ? 44.326 16.378 -4.535 1.00 26.61 78 ASP B C 1
ATOM 2042 O O . ASP B 1 33 ? 45.078 17.313 -4.804 1.00 28.67 78 ASP B O 1
ATOM 2047 N N . TRP B 1 34 ? 43.813 16.219 -3.323 1.00 23.25 79 TRP B N 1
ATOM 2048 C CA . TRP B 1 34 ? 44.181 17.127 -2.229 1.00 23.20 79 TRP B CA 1
ATOM 2049 C C . TRP B 1 34 ? 45.345 16.624 -1.379 1.00 32.73 79 TRP B C 1
ATOM 2050 O O . TRP B 1 34 ? 45.743 17.300 -0.428 1.00 33.03 79 TRP B O 1
ATOM 2061 N N . LEU B 1 35 ? 45.861 15.432 -1.686 1.00 25.92 80 LEU B N 1
ATOM 2062 C CA . LEU B 1 35 ? 46.831 14.763 -0.802 1.00 21.53 80 LEU B CA 1
ATOM 2063 C C . LEU B 1 35 ? 48.224 14.739 -1.415 1.00 30.67 80 LEU B C 1
ATOM 2064 O O . LEU B 1 35 ? 48.369 14.732 -2.647 1.00 28.10 80 LEU B O 1
ATOM 2069 N N . GLN B 1 36 ? 49.251 14.752 -0.566 1.00 26.93 81 GLN B N 1
ATOM 2070 C CA . GLN B 1 36 ? 50.609 14.471 -1.040 1.00 28.13 81 GLN B CA 1
ATOM 2071 C C . GLN B 1 36 ? 51.328 13.556 -0.055 1.00 30.57 81 GLN B C 1
ATOM 2072 O O . GLN B 1 36 ? 50.999 13.540 1.136 1.00 22.33 81 GLN B O 1
ATOM 2078 N N . ILE B 1 37 ? 52.285 12.780 -0.562 1.00 23.97 82 ILE B N 1
ATOM 2079 C CA . ILE B 1 37 ? 53.008 11.806 0.261 1.00 25.47 82 ILE B CA 1
ATOM 2080 C C . ILE B 1 37 ? 54.471 12.211 0.273 1.00 24.33 82 ILE B C 1
ATOM 2081 O O . ILE B 1 37 ? 55.047 12.468 -0.786 1.00 26.47 82 ILE B O 1
ATOM 2086 N N . ASN B 1 38 ? 55.057 12.293 1.466 1.00 21.58 83 ASN B N 1
ATOM 2087 C CA . ASN B 1 38 ? 56.468 12.634 1.618 1.00 27.46 83 ASN B CA 1
ATOM 2088 C C . ASN B 1 38 ? 57.215 11.610 2.486 1.00 24.50 83 ASN B C 1
ATOM 2089 O O . ASN B 1 38 ? 56.638 11.013 3.397 1.00 23.54 83 ASN B O 1
ATOM 2094 N N . VAL B 1 39 ? 58.488 11.389 2.174 1.00 26.15 84 VAL B N 1
ATOM 2095 C CA A VAL B 1 39 ? 59.368 10.608 3.037 0.58 29.78 84 VAL B CA 1
ATOM 2096 C CA B VAL B 1 39 ? 59.374 10.594 3.018 0.42 29.68 84 VAL B CA 1
ATOM 2097 C C . VAL B 1 39 ? 60.558 11.466 3.420 1.00 31.86 84 VAL B C 1
ATOM 2098 O O . VAL B 1 39 ? 61.007 12.306 2.639 1.00 31.54 84 VAL B O 1
ATOM 2105 N N . ARG B 1 40 ? 61.047 11.285 4.640 1.00 26.24 85 ARG B N 1
ATOM 2106 C CA . ARG B 1 40 ? 62.286 11.929 5.042 1.00 35.35 85 ARG B CA 1
ATOM 2107 C C . ARG B 1 40 ? 63.006 10.966 5.964 1.00 33.36 85 ARG B C 1
ATOM 2108 O O . ARG B 1 40 ? 62.385 10.084 6.556 1.00 22.87 85 ARG B O 1
ATOM 2116 N N . ASP B 1 41 ? 64.318 11.089 6.071 1.00 33.16 86 ASP B N 1
ATOM 2117 C CA . ASP B 1 41 ? 65.003 10.329 7.101 1.00 35.65 86 ASP B CA 1
ATOM 2118 C C . ASP B 1 41 ? 66.116 11.189 7.659 1.00 43.60 86 ASP B C 1
ATOM 2119 O O . ASP B 1 41 ? 66.328 12.306 7.185 1.00 43.98 86 ASP B O 1
ATOM 2124 N N . GLN B 1 42 ? 66.830 10.685 8.659 1.00 55.12 87 GLN B N 1
ATOM 2125 C CA . GLN B 1 42 ? 67.839 11.495 9.336 1.00 67.90 87 GLN B CA 1
ATOM 2126 C C . GLN B 1 42 ? 68.962 11.979 8.403 1.00 72.20 87 GLN B C 1
ATOM 2127 O O . GLN B 1 42 ? 69.765 12.837 8.778 1.00 70.68 87 GLN B O 1
ATOM 2133 N N . THR B 1 43 ? 68.993 11.445 7.182 1.00 76.22 88 THR B N 1
ATOM 2134 C CA . THR B 1 43 ? 70.076 11.714 6.237 1.00 79.21 88 THR B CA 1
ATOM 2135 C C . THR B 1 43 ? 69.598 12.304 4.911 1.00 80.22 88 THR B C 1
ATOM 2136 O O . THR B 1 43 ? 70.299 12.198 3.905 1.00 78.07 88 THR B O 1
ATOM 2140 N N . MET B 1 44 ? 68.418 12.918 4.898 1.00 83.94 89 MET B N 1
ATOM 2141 C CA . MET B 1 44 ? 67.811 13.342 3.639 1.00 92.48 89 MET B CA 1
ATOM 2142 C C . MET B 1 44 ? 66.614 14.256 3.883 1.00 99.69 89 MET B C 1
ATOM 2143 O O . MET B 1 44 ? 65.673 13.877 4.586 1.00 100.98 89 MET B O 1
ATOM 2148 N N . ASP B 1 45 ? 66.651 15.453 3.298 1.00 101.68 90 ASP B N 1
ATOM 2149 C CA . ASP B 1 45 ? 65.552 16.412 3.413 1.00 99.66 90 ASP B CA 1
ATOM 2150 C C . ASP B 1 45 ? 64.231 15.773 2.978 1.00 89.47 90 ASP B C 1
ATOM 2151 O O . ASP B 1 45 ? 64.228 14.791 2.229 1.00 89.02 90 ASP B O 1
ATOM 2156 N N . ARG B 1 46 ? 63.120 16.322 3.464 1.00 79.30 91 ARG B N 1
ATOM 2157 C CA . ARG B 1 46 ? 61.788 15.844 3.097 1.00 71.30 91 ARG B CA 1
ATOM 2158 C C . ARG B 1 46 ? 61.690 15.670 1.581 1.00 66.59 91 ARG B C 1
ATOM 2159 O O . ARG B 1 46 ? 62.264 16.452 0.821 1.00 71.31 91 ARG B O 1
ATOM 2167 N N . LYS B 1 47 ? 60.996 14.626 1.143 1.00 57.70 92 LYS B N 1
ATOM 2168 C CA . LYS B 1 47 ? 61.071 14.215 -0.256 1.00 57.50 92 LYS B CA 1
ATOM 2169 C C . LYS B 1 47 ? 59.761 13.619 -0.767 1.00 50.85 92 LYS B C 1
ATOM 2170 O O . LYS B 1 47 ? 59.207 12.693 -0.164 1.00 33.84 92 LYS B O 1
ATOM 2176 N N . LEU B 1 48 ? 59.287 14.144 -1.896 1.00 44.94 93 LEU B N 1
ATOM 2177 C CA . LEU B 1 48 ? 57.981 13.782 -2.440 1.00 47.15 93 LEU B CA 1
ATOM 2178 C C . LEU B 1 48 ? 57.933 12.376 -3.048 1.00 43.06 93 LEU B C 1
ATOM 2179 O O . LEU B 1 48 ? 58.819 11.985 -3.808 1.00 47.14 93 LEU B O 1
ATOM 2184 N N . VAL B 1 49 ? 56.894 11.620 -2.698 1.00 37.62 94 VAL B N 1
ATOM 2185 C CA . VAL B 1 49 ? 56.711 10.265 -3.218 1.00 39.43 94 VAL B CA 1
ATOM 2186 C C . VAL B 1 49 ? 55.584 10.228 -4.249 1.00 43.12 94 VAL B C 1
ATOM 2187 O O . VAL B 1 49 ? 54.438 10.587 -3.956 1.00 35.66 94 VAL B O 1
ATOM 2191 N N . LEU B 1 50 ? 55.924 9.792 -5.459 1.00 36.99 95 LEU B N 1
ATOM 2192 C CA . LEU B 1 50 ? 55.010 9.870 -6.591 1.00 42.25 95 LEU B CA 1
ATOM 2193 C C . LEU B 1 50 ? 54.839 8.504 -7.253 1.00 44.80 95 LEU B C 1
ATOM 2194 O O . LEU B 1 50 ? 53.740 8.119 -7.670 1.00 47.27 95 LEU B O 1
ATOM 2199 N N . GLU B 1 51 ? 55.943 7.774 -7.337 1.00 52.23 96 GLU B N 1
ATOM 2200 C CA . GLU B 1 51 ? 56.053 6.631 -8.234 1.00 61.79 96 GLU B CA 1
ATOM 2201 C C . GLU B 1 51 ? 55.683 5.326 -7.548 1.00 58.81 96 GLU B C 1
ATOM 2202 O O . GLU B 1 51 ? 54.970 4.487 -8.109 1.00 60.90 96 GLU B O 1
ATOM 2208 N N . GLU B 1 52 ? 56.168 5.169 -6.323 1.00 49.51 97 GLU B N 1
ATOM 2209 C CA . GLU B 1 52 ? 56.034 3.909 -5.605 1.00 58.46 97 GLU B CA 1
ATOM 2210 C C . GLU B 1 52 ? 54.602 3.662 -5.132 1.00 57.11 97 GLU B C 1
ATOM 2211 O O . GLU B 1 52 ? 54.234 2.525 -4.815 1.00 59.38 97 GLU B O 1
ATOM 2217 N N . LEU B 1 53 ? 53.792 4.720 -5.099 1.00 50.63 98 LEU B N 1
ATOM 2218 C CA . LEU B 1 53 ? 52.437 4.604 -4.566 1.00 46.14 98 LEU B CA 1
ATOM 2219 C C . LEU B 1 53 ? 51.338 4.947 -5.563 1.00 50.73 98 LEU B C 1
ATOM 2220 O O . LEU B 1 53 ? 51.417 5.937 -6.296 1.00 54.30 98 LEU B O 1
ATOM 2225 N N . GLN B 1 54 ? 50.314 4.105 -5.590 1.00 41.34 99 GLN B N 1
ATOM 2226 C CA . GLN B 1 54 ? 49.110 4.413 -6.328 1.00 35.69 99 GLN B CA 1
ATOM 2227 C C . GLN B 1 54 ? 48.206 5.229 -5.410 1.00 38.17 99 GLN B C 1
ATOM 2228 O O . GLN B 1 54 ? 48.104 4.948 -4.201 1.00 28.18 99 GLN B O 1
ATOM 2234 N N . LEU B 1 55 ? 47.580 6.258 -5.969 1.00 29.65 100 LEU B N 1
ATOM 22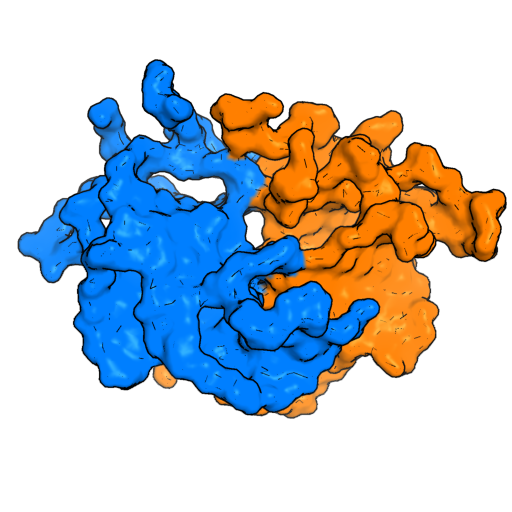35 C CA . LEU B 1 55 ? 46.510 6.977 -5.275 1.00 30.68 100 LEU B CA 1
ATOM 2236 C C . LEU B 1 55 ? 45.254 6.844 -6.121 1.00 34.73 100 LEU B C 1
ATOM 2237 O O . LEU B 1 55 ? 45.186 7.397 -7.224 1.00 39.72 100 LEU B O 1
ATOM 2242 N N . GLU B 1 56 ? 44.272 6.087 -5.638 1.00 26.69 101 GLU B N 1
ATOM 2243 C CA . GLU B 1 56 ? 43.041 5.893 -6.404 1.00 33.12 101 GLU B CA 1
ATOM 2244 C C . GLU B 1 56 ? 41.835 6.453 -5.669 1.00 28.86 101 GLU B C 1
ATOM 2245 O O . GLU B 1 56 ? 41.675 6.254 -4.450 1.00 24.12 101 GLU B O 1
ATOM 2251 N N . GLU B 1 57 ? 40.994 7.159 -6.419 1.00 21.46 102 GLU B N 1
ATOM 2252 C CA . GLU B 1 57 ? 39.802 7.773 -5.870 1.00 22.66 102 GLU B CA 1
ATOM 2253 C C . GLU B 1 57 ? 38.867 6.663 -5.423 1.00 30.38 102 GLU B C 1
ATOM 2254 O O . GLU B 1 57 ? 38.804 5.597 -6.057 1.00 32.32 102 GLU B O 1
ATOM 2260 N N . MET B 1 58 ? 38.159 6.899 -4.322 1.00 25.10 103 MET B N 1
ATOM 2261 C CA . MET B 1 58 ? 37.262 5.886 -3.789 1.00 23.13 103 MET B CA 1
ATOM 2262 C C . MET B 1 58 ? 36.208 6.531 -2.930 1.00 27.42 103 MET B C 1
ATOM 2263 O O . MET B 1 58 ? 36.395 7.640 -2.423 1.00 32.83 103 MET B O 1
ATOM 2268 N N . PRO B 1 59 ? 35.079 5.844 -2.773 1.00 28.28 104 PRO B N 1
ATOM 2269 C CA . PRO B 1 59 ? 34.167 6.288 -1.721 1.00 26.53 104 PRO B CA 1
ATOM 2270 C C . PRO B 1 59 ? 34.732 5.814 -0.379 1.00 27.01 104 PRO B C 1
ATOM 2271 O O . PRO B 1 59 ? 35.021 4.626 -0.229 1.00 26.22 104 PRO B O 1
ATOM 2275 N N . PHE B 1 60 ? 34.938 6.726 0.567 1.00 22.78 105 PHE B N 1
ATOM 2276 C CA . PHE B 1 60 ? 35.492 6.334 1.863 1.00 24.72 105 PHE B CA 1
ATOM 2277 C C . PHE B 1 60 ? 34.551 5.426 2.676 1.00 21.32 105 PHE B C 1
ATOM 2278 O O . PHE B 1 60 ? 33.357 5.696 2.813 1.00 21.37 105 PHE B O 1
ATOM 2286 N N . PHE B 1 61 ? 35.100 4.344 3.212 1.00 22.78 106 PHE B N 1
ATOM 2287 C CA . PHE B 1 61 ? 34.340 3.454 4.078 1.00 22.49 106 PHE B CA 1
ATOM 2288 C C . PHE B 1 61 ? 35.325 2.714 4.986 1.00 25.21 106 PHE B C 1
ATOM 2289 O O . PHE B 1 61 ? 36.524 2.642 4.698 1.00 23.29 106 PHE B O 1
ATOM 2297 N N . ILE B 1 62 ? 34.821 2.193 6.094 1.00 23.75 107 ILE B N 1
ATOM 2298 C CA . ILE B 1 62 ? 35.642 1.383 6.976 1.00 22.46 107 ILE B CA 1
ATOM 2299 C C . ILE B 1 62 ? 35.140 -0.037 6.852 1.00 25.74 107 ILE B C 1
ATOM 2300 O O . ILE B 1 62 ? 33.980 -0.306 7.175 1.00 26.34 107 ILE B O 1
ATOM 2305 N N . PRO B 1 63 ? 36.007 -0.954 6.379 1.00 23.18 108 PRO B N 1
ATOM 2306 C CA . PRO B 1 63 ? 35.616 -2.359 6.198 1.00 26.21 108 PRO B CA 1
ATOM 2307 C C . PRO B 1 63 ? 35.286 -3.030 7.529 1.00 28.42 108 PRO B C 1
ATOM 2308 O O . PRO B 1 63 ? 35.757 -2.587 8.579 1.00 23.67 108 PRO B O 1
ATOM 2312 N N . TYR B 1 64 ? 34.502 -4.100 7.478 1.00 27.04 109 TYR B N 1
ATOM 2313 C CA . TYR B 1 64 ? 34.255 -4.921 8.657 1.00 26.46 109 TYR B CA 1
ATOM 2314 C C . TYR B 1 64 ? 35.541 -5.604 9.106 1.00 22.52 109 TYR B C 1
ATOM 2315 O O . TYR B 1 64 ? 36.558 -5.557 8.391 1.00 23.05 109 TYR B O 1
ATOM 2324 N N . ASP B 1 65 ? 35.521 -6.181 10.308 1.00 20.95 110 ASP B N 1
ATOM 2325 C CA . ASP B 1 65 ? 36.709 -6.857 10.854 1.00 22.93 110 ASP B CA 1
ATOM 2326 C C . ASP B 1 65 ? 37.914 -5.948 10.927 1.00 19.69 110 ASP B C 1
ATOM 2327 O O . ASP B 1 65 ? 39.059 -6.383 10.727 1.00 22.98 110 ASP B O 1
ATOM 2332 N N . THR B 1 66 ? 37.642 -4.678 11.217 1.00 18.03 111 THR B N 1
ATOM 2333 C CA . THR B 1 66 ? 38.689 -3.668 11.351 1.00 21.25 111 THR B CA 1
ATOM 2334 C C . THR B 1 66 ? 38.646 -3.112 12.768 1.00 19.17 111 THR B C 1
ATOM 2335 O O . THR B 1 66 ? 37.587 -2.698 13.245 1.00 18.92 111 THR B O 1
ATOM 2339 N N . LYS B 1 67 ? 39.773 -3.111 13.470 1.00 17.92 112 LYS B N 1
ATOM 2340 C CA . LYS B 1 67 ? 39.703 -2.590 14.835 1.00 23.02 112 LYS B CA 1
ATOM 2341 C C . LYS B 1 67 ? 39.869 -1.083 14.883 1.00 20.48 112 LYS B C 1
ATOM 2342 O O . LYS B 1 67 ? 40.450 -0.483 13.971 1.00 21.21 112 LYS B O 1
ATOM 2348 N N . VAL B 1 68 ? 39.325 -0.470 15.930 1.00 23.54 113 VAL B N 1
ATOM 2349 C CA . VAL B 1 68 ? 39.361 0.995 16.053 1.00 31.63 113 VAL B CA 1
ATOM 2350 C C . VAL B 1 68 ? 40.382 1.456 17.098 1.00 33.13 113 VAL B C 1
ATOM 2351 O O . VAL B 1 68 ? 40.242 1.149 18.282 1.00 28.54 113 VAL B O 1
ATOM 2355 N N . ASN B 1 69 ? 41.403 2.194 16.663 1.00 28.44 114 ASN B N 1
ATOM 2356 C CA . ASN B 1 69 ? 42.471 2.607 17.576 1.00 31.74 114 ASN B CA 1
ATOM 2357 C C . ASN B 1 69 ? 42.205 3.876 18.401 1.00 34.09 114 ASN B C 1
ATOM 2358 O O . ASN B 1 69 ? 43.007 4.223 19.269 1.00 43.27 114 ASN B O 1
ATOM 2363 N N . ASP B 1 70 ? 41.108 4.580 18.143 1.00 28.69 115 ASP B N 1
ATOM 2364 C CA . ASP B 1 70 ? 40.843 5.771 18.963 1.00 42.55 115 ASP B CA 1
ATOM 2365 C C . ASP B 1 70 ? 39.493 5.787 19.678 1.00 44.91 115 ASP B C 1
ATOM 2366 O O . ASP B 1 70 ? 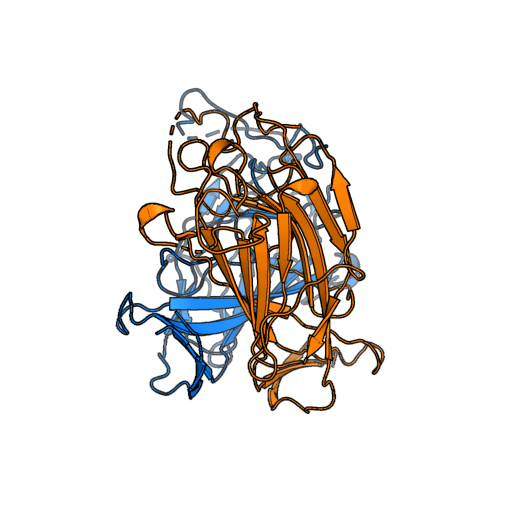38.795 6.807 19.661 1.00 50.12 115 ASP B O 1
ATOM 2371 N N . ILE B 1 71 ? 39.147 4.679 20.340 1.00 42.92 116 ILE B N 1
ATOM 2372 C CA . ILE B 1 71 ? 37.895 4.588 21.120 1.00 50.99 116 ILE B CA 1
ATOM 2373 C C . ILE B 1 71 ? 37.655 5.823 22.034 1.00 70.56 116 ILE B C 1
ATOM 2374 O O . ILE B 1 71 ? 36.524 6.101 22.451 1.00 67.42 116 ILE B O 1
ATOM 2379 N N . ASN B 1 72 ? 38.721 6.582 22.296 1.00 80.75 117 ASN B N 1
ATOM 2380 C CA . ASN B 1 72 ? 38.624 7.880 22.973 1.00 85.09 117 ASN B CA 1
ATOM 2381 C C . ASN B 1 72 ? 38.030 9.021 22.128 1.00 83.19 117 ASN B C 1
ATOM 2382 O O . ASN B 1 72 ? 38.725 9.985 21.783 1.00 72.53 117 ASN B O 1
ATOM 2387 N N . GLU B 1 73 ? 36.752 8.871 21.786 1.00 92.76 118 GLU B N 1
ATOM 2388 C CA . GLU B 1 73 ? 35.874 9.968 21.369 1.00 97.99 118 GLU B CA 1
ATOM 2389 C C . GLU B 1 73 ? 34.446 9.447 21.290 1.00 100.98 118 GLU B C 1
ATOM 2390 O O . GLU B 1 73 ? 34.195 8.406 20.679 1.00 101.74 118 GLU B O 1
ATOM 2396 N N . ILE B 1 74 ? 33.534 10.191 21.915 1.00 97.67 119 ILE B N 1
ATOM 2397 C CA . ILE B 1 74 ? 32.101 9.886 21.986 1.00 89.55 119 ILE B CA 1
ATOM 2398 C C . ILE B 1 74 ? 31.541 9.090 20.808 1.00 80.51 119 ILE B C 1
ATOM 2399 O O . ILE B 1 74 ? 30.931 9.655 19.901 1.00 72.94 119 ILE B O 1
ATOM 2404 N N . ASP B 1 80 ? 25.577 5.827 21.217 1.00 93.41 125 ASP B N 1
ATOM 2405 C CA . ASP B 1 80 ? 24.737 4.667 21.518 1.00 97.57 125 ASP B CA 1
ATOM 2406 C C . ASP B 1 80 ? 25.419 3.356 21.113 1.00 97.47 125 ASP B C 1
ATOM 2407 O O . ASP B 1 80 ? 25.807 3.175 19.960 1.00 93.99 125 ASP B O 1
ATOM 2412 N N . GLU B 1 81 ? 25.549 2.436 22.067 1.00 98.12 126 GLU B N 1
ATOM 2413 C CA . GLU B 1 81 ? 26.317 1.215 21.831 1.00 94.06 126 GLU B CA 1
ATOM 2414 C C . GLU B 1 81 ? 25.736 -0.072 22.432 1.00 88.80 126 GLU B C 1
ATOM 2415 O O . GLU B 1 81 ? 26.446 -0.826 23.110 1.00 85.54 126 GLU B O 1
ATOM 2421 N N . ILE B 1 82 ? 24.453 -0.324 22.169 1.00 80.14 127 ILE B N 1
ATOM 2422 C CA . ILE B 1 82 ? 23.869 -1.648 22.392 1.00 68.57 127 ILE B CA 1
ATOM 2423 C C . ILE B 1 82 ? 24.444 -2.583 21.332 1.00 54.20 127 ILE B C 1
ATOM 2424 O O . ILE B 1 82 ? 24.652 -3.777 21.563 1.00 63.37 127 ILE B O 1
ATOM 2429 N N . LEU B 1 83 ? 24.724 -1.993 20.176 1.00 45.59 128 LEU B N 1
ATOM 2430 C CA . LEU B 1 83 ? 25.246 -2.684 19.004 1.00 50.05 128 LEU B CA 1
ATOM 2431 C C . LEU B 1 83 ? 26.669 -3.229 19.206 1.00 52.90 128 LEU B C 1
ATOM 2432 O O . LEU B 1 83 ? 27.076 -4.166 18.515 1.00 60.03 128 LEU B O 1
ATOM 2437 N N . GLY B 1 84 ? 27.417 -2.656 20.151 1.00 46.08 129 GLY B N 1
ATOM 2438 C CA . GLY B 1 84 ? 28.812 -3.030 20.351 1.00 38.20 129 GLY B CA 1
ATOM 2439 C C . GLY B 1 84 ? 29.657 -2.609 19.153 1.00 42.96 129 GLY B C 1
ATOM 2440 O O . GLY B 1 84 ? 30.659 -3.238 18.804 1.00 48.55 129 GLY B O 1
ATOM 2441 N N . GLU B 1 85 ? 29.243 -1.522 18.516 1.00 35.02 130 GLU B N 1
ATOM 2442 C CA . GLU B 1 85 ? 29.877 -1.056 17.291 1.00 34.02 130 GLU B CA 1
ATOM 2443 C C . GLU B 1 85 ? 30.211 0.431 17.425 1.00 43.32 130 GLU B C 1
ATOM 2444 O O . GLU B 1 85 ? 29.346 1.243 17.762 1.00 37.84 130 GLU B O 1
ATOM 2450 N N . ALA B 1 86 ? 31.467 0.781 17.163 1.00 35.59 131 ALA B N 1
ATOM 2451 C CA . ALA B 1 86 ? 31.945 2.157 17.327 1.00 38.32 131 ALA B CA 1
ATOM 2452 C C . ALA B 1 86 ? 31.855 2.959 16.039 1.00 39.79 131 ALA B C 1
ATOM 2453 O O . ALA B 1 86 ? 31.862 4.192 16.064 1.00 39.54 131 ALA B O 1
ATOM 2455 N N . ILE B 1 87 ? 31.807 2.258 14.912 1.00 33.55 132 ILE B N 1
ATOM 2456 C CA . ILE B 1 87 ? 31.820 2.923 13.614 1.00 31.86 132 ILE B CA 1
ATOM 2457 C C . ILE B 1 87 ? 30.426 3.364 13.192 1.00 29.21 132 ILE B C 1
ATOM 2458 O O . ILE B 1 87 ? 29.517 2.541 13.089 1.00 29.44 132 ILE B O 1
ATOM 2463 N N . PRO B 1 88 ? 30.251 4.674 12.943 1.00 44.04 133 PRO B N 1
ATOM 2464 C CA . PRO B 1 88 ? 28.954 5.195 12.479 1.00 44.76 133 PRO B CA 1
ATOM 2465 C C . PRO B 1 88 ? 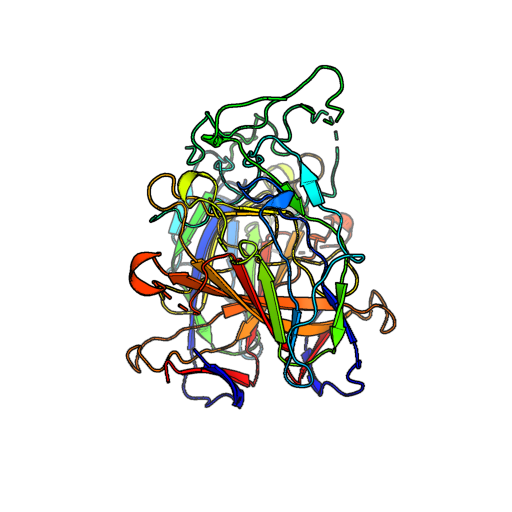28.559 4.515 11.169 1.00 47.57 133 PRO B C 1
ATOM 2466 O O . PRO B 1 88 ? 29.443 4.270 10.349 1.00 39.87 133 PRO B O 1
ATOM 2470 N N . ALA B 1 89 ? 27.276 4.215 10.967 1.00 53.40 134 ALA B N 1
ATOM 2471 C CA . ALA B 1 89 ? 26.835 3.555 9.735 1.00 61.57 134 ALA B CA 1
ATOM 2472 C C . ALA B 1 89 ? 27.109 4.401 8.484 1.00 61.37 134 ALA B C 1
ATOM 2473 O O . ALA B 1 89 ? 27.007 3.913 7.355 1.00 65.90 134 ALA B O 1
ATOM 2475 N N . GLU B 1 90 ? 27.457 5.669 8.692 1.00 57.57 135 GLU B N 1
ATOM 2476 C CA . GLU B 1 90 ? 27.817 6.554 7.593 1.00 65.67 135 GLU B CA 1
ATOM 2477 C C . GLU B 1 90 ? 29.230 6.240 7.095 1.00 60.83 135 GLU B C 1
ATOM 2478 O O . GLU B 1 90 ? 29.572 6.555 5.962 1.00 56.94 135 GLU B O 1
ATOM 2484 N N . PHE B 1 91 ? 30.052 5.635 7.949 1.00 50.68 136 PHE B N 1
ATOM 2485 C CA . PHE B 1 91 ? 31.358 5.128 7.523 1.00 46.13 136 PHE B CA 1
ATOM 2486 C C . PHE B 1 91 ? 31.267 3.655 7.111 1.00 44.05 136 PHE B C 1
ATOM 2487 O O . PHE B 1 91 ? 32.231 3.080 6.601 1.00 39.43 136 PHE B O 1
ATOM 2495 N N . ARG B 1 92 ? 30.118 3.034 7.353 1.00 51.95 137 ARG B N 1
ATOM 2496 C CA . ARG B 1 92 ? 30.007 1.596 7.137 1.00 54.43 137 ARG B CA 1
ATOM 2497 C C . ARG B 1 92 ? 29.879 1.242 5.664 1.00 58.88 137 ARG B C 1
ATOM 2498 O O . ARG B 1 92 ? 29.555 2.097 4.837 1.00 61.77 137 ARG B O 1
ATOM 2506 N N . GLU B 1 93 ? 30.146 -0.023 5.351 1.00 60.03 138 GLU B N 1
ATOM 2507 C CA . GLU B 1 93 ? 30.387 -0.463 3.976 1.00 60.57 138 GLU B CA 1
ATOM 2508 C C . GLU B 1 93 ? 29.275 -0.129 2.982 1.00 56.68 138 GLU B C 1
ATOM 2509 O O . GLU B 1 93 ? 28.098 -0.345 3.257 1.00 55.11 138 GLU B O 1
ATOM 2515 N N . PRO B 1 112 ? 30.555 15.122 0.442 1.00 66.80 157 PRO B N 1
ATOM 2516 C CA . PRO B 1 112 ? 31.636 15.389 1.391 1.00 67.53 157 PRO B CA 1
ATOM 2517 C C . PRO B 1 112 ? 32.055 14.179 2.238 1.00 67.93 157 PRO B C 1
ATOM 2518 O O . PRO B 1 112 ? 33.259 13.958 2.394 1.00 67.01 157 PRO B O 1
ATOM 2522 N N . GLU B 1 113 ? 31.103 13.416 2.774 1.00 60.00 158 GLU B N 1
ATOM 2523 C CA . GLU B 1 113 ? 31.441 12.387 3.770 1.00 58.70 158 GLU B CA 1
ATOM 2524 C C . GLU B 1 113 ? 32.162 11.158 3.194 1.00 49.58 158 GLU B C 1
ATOM 2525 O O . GLU B 1 113 ? 32.804 10.399 3.926 1.00 49.73 158 GLU B O 1
ATOM 2531 N N . PHE B 1 114 ? 32.064 10.960 1.887 1.00 44.08 159 PHE B N 1
ATOM 2532 C CA . PHE B 1 114 ? 32.649 9.767 1.295 1.00 33.46 159 PHE B CA 1
ATOM 2533 C C . PHE B 1 114 ? 33.863 10.050 0.433 1.00 29.97 159 PHE B C 1
ATOM 2534 O O . PHE B 1 114 ? 34.433 9.111 -0.124 1.00 30.59 159 PHE B O 1
ATOM 2542 N N . ASN B 1 115 ? 34.228 11.335 0.299 1.00 32.29 160 ASN B N 1
ATOM 2543 C CA . ASN B 1 115 ? 35.522 11.730 -0.261 1.00 29.35 160 ASN B CA 1
ATOM 2544 C C . ASN B 1 115 ? 36.596 10.775 0.225 1.00 23.51 160 ASN B C 1
ATOM 2545 O O . ASN B 1 115 ? 36.793 10.644 1.434 1.00 27.51 160 ASN B O 1
ATOM 2550 N N . GLY B 1 116 ? 37.279 10.093 -0.692 1.00 19.70 161 GLY B N 1
ATOM 2551 C CA . GLY B 1 116 ? 38.215 9.067 -0.270 1.00 18.76 161 GLY B CA 1
ATOM 2552 C C . GLY B 1 116 ? 39.327 8.849 -1.262 1.00 22.90 161 GLY B C 1
ATOM 2553 O O . GLY B 1 116 ? 39.159 9.101 -2.470 1.00 20.11 161 GLY B O 1
ATOM 2554 N N . CYS B 1 117 ? 40.464 8.378 -0.745 1.00 18.85 162 CYS B N 1
ATOM 2555 C CA . CYS B 1 117 ? 41.612 8.025 -1.575 1.00 20.81 162 CYS B CA 1
ATOM 2556 C C . CYS B 1 117 ? 42.229 6.729 -1.061 1.00 20.32 162 CYS B C 1
ATOM 2557 O O . CYS B 1 117 ? 42.538 6.612 0.129 1.00 18.57 162 CYS B O 1
ATOM 2560 N N . HIS B 1 118 ? 42.375 5.756 -1.958 1.00 19.75 163 HIS B N 1
ATOM 2561 C CA . HIS B 1 118 ? 43.081 4.505 -1.671 1.00 19.37 163 HIS B CA 1
ATOM 2562 C C . HIS B 1 118 ? 44.560 4.735 -1.982 1.00 20.39 163 HIS B C 1
ATOM 2563 O O . HIS B 1 118 ? 44.939 4.946 -3.135 1.00 19.63 163 HIS B O 1
ATOM 2570 N N . VAL B 1 119 ? 45.393 4.712 -0.947 1.00 17.28 164 VAL B N 1
ATOM 2571 C CA . VAL B 1 119 ? 46.827 4.932 -1.106 1.00 15.16 164 VAL B CA 1
ATOM 2572 C C . VAL B 1 119 ? 47.541 3.596 -0.892 1.00 19.21 164 VAL B C 1
ATOM 2573 O O . VAL B 1 119 ? 47.451 2.996 0.194 1.00 16.67 164 VAL B O 1
ATOM 2577 N N . PHE B 1 120 ? 48.227 3.107 -1.922 1.00 20.21 165 PHE B N 1
ATOM 2578 C CA . PHE B 1 120 ? 48.828 1.779 -1.802 1.00 20.90 165 PHE B CA 1
ATOM 2579 C C . PHE B 1 120 ? 50.079 1.549 -2.636 1.00 25.11 165 PHE B C 1
ATOM 2580 O O . PHE B 1 120 ? 50.221 2.086 -3.743 1.00 25.80 165 PHE B O 1
ATOM 2588 N N . GLY B 1 121 ? 50.984 0.743 -2.084 1.00 24.98 166 GLY B N 1
ATOM 2589 C CA . GLY B 1 121 ? 52.182 0.345 -2.798 1.00 21.95 166 GLY B CA 1
ATOM 2590 C C . GLY B 1 121 ? 53.278 -0.023 -1.824 1.00 21.34 166 GLY B C 1
ATOM 2591 O O . GLY B 1 121 ? 53.021 -0.232 -0.637 1.00 24.01 166 GLY B O 1
ATOM 2592 N N . SER B 1 122 ? 54.497 -0.132 -2.340 1.00 22.14 167 SER B N 1
ATOM 2593 C CA A SER B 1 122 ? 55.655 -0.467 -1.523 0.55 26.17 167 SER B CA 1
ATOM 2594 C CA B SER B 1 122 ? 55.663 -0.473 -1.531 0.45 26.04 167 SER B CA 1
ATOM 2595 C C . SER B 1 122 ? 56.765 0.555 -1.767 1.00 26.92 167 SER B C 1
ATOM 2596 O O . SER B 1 122 ? 57.087 0.878 -2.912 1.00 29.10 167 SER B O 1
ATOM 2601 N N . ILE B 1 123 ? 57.341 1.069 -0.688 1.00 32.63 168 ILE B N 1
ATOM 2602 C CA . ILE B 1 123 ? 58.351 2.121 -0.788 1.00 29.00 168 ILE B CA 1
ATOM 2603 C C . ILE B 1 123 ? 59.681 1.680 -0.201 1.00 20.49 168 ILE B C 1
ATOM 2604 O O . ILE B 1 123 ? 59.761 1.399 0.990 1.00 25.55 168 ILE B O 1
ATOM 2609 N N . PRO B 1 124 ? 60.735 1.641 -1.032 1.00 28.30 169 PRO B N 1
ATOM 2610 C CA . PRO B 1 124 ? 62.092 1.406 -0.519 1.00 34.80 169 PRO B CA 1
ATOM 2611 C C . PRO B 1 124 ? 62.607 2.598 0.298 1.00 36.05 169 PRO B C 1
ATOM 2612 O O . PRO B 1 124 ? 62.682 3.707 -0.242 1.00 38.76 169 PRO B O 1
ATOM 2616 N N . VAL B 1 125 ? 62.951 2.377 1.569 1.00 34.67 170 VAL B N 1
ATOM 2617 C CA . VAL B 1 125 ? 63.535 3.436 2.403 1.00 33.50 170 VAL B CA 1
ATOM 2618 C C . VAL B 1 125 ? 64.841 2.960 3.036 1.00 36.08 170 VAL B C 1
ATOM 2619 O O . VAL B 1 125 ? 65.071 1.755 3.173 1.00 29.98 170 VAL B O 1
ATOM 2623 N N . ASN B 1 126 ? 65.696 3.894 3.441 1.00 40.22 171 ASN B N 1
ATOM 2624 C CA . ASN B 1 126 ? 66.886 3.518 4.202 1.00 36.25 171 ASN B CA 1
ATOM 2625 C C . ASN B 1 126 ? 66.519 2.962 5.585 1.00 32.96 171 ASN B C 1
ATOM 2626 O O . ASN B 1 126 ? 65.592 3.464 6.232 1.00 36.71 171 ASN B O 1
ATOM 2631 N N . ARG B 1 127 ? 67.226 1.928 6.037 1.00 34.56 172 ARG B N 1
ATOM 2632 C CA . ARG B 1 127 ? 67.021 1.397 7.388 1.00 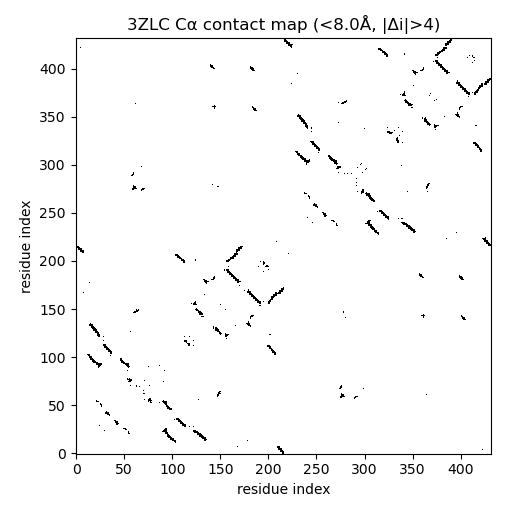36.87 172 ARG B CA 1
ATOM 2633 C C . ARG B 1 127 ? 67.593 2.323 8.472 1.00 36.36 172 ARG B C 1
ATOM 2634 O O . ARG B 1 127 ? 68.421 1.908 9.293 1.00 38.12 172 ARG B O 1
ATOM 2642 N N . VAL B 1 128 ? 67.134 3.571 8.475 1.00 29.48 173 VAL B N 1
ATOM 2643 C CA . VAL B 1 128 ? 67.500 4.537 9.501 1.00 34.52 173 VAL B CA 1
ATOM 2644 C C . VAL B 1 128 ? 66.218 5.211 9.974 1.00 26.97 173 VAL B C 1
ATOM 2645 O O . VAL B 1 128 ? 65.180 5.090 9.326 1.00 29.44 173 VAL B O 1
ATOM 2649 N N . SER B 1 129 ? 66.296 5.927 11.092 1.00 28.33 174 SER B N 1
ATOM 2650 C CA . SER B 1 129 ? 65.170 6.703 11.592 1.00 24.74 174 SER B CA 1
ATOM 2651 C C . SER B 1 129 ? 64.574 7.577 10.485 1.00 28.37 174 SER B C 1
ATOM 2652 O O . SER B 1 129 ? 65.284 8.380 9.866 1.00 25.25 174 SER B O 1
ATOM 2655 N N . GLY B 1 130 ? 63.284 7.402 10.205 1.00 22.86 175 GLY B N 1
ATOM 2656 C CA . GLY B 1 130 ? 62.653 8.153 9.130 1.00 22.61 175 GLY B CA 1
ATOM 2657 C C . GLY B 1 130 ? 61.163 8.333 9.351 1.00 28.51 175 GLY B C 1
ATOM 2658 O O . GLY B 1 130 ? 60.617 7.909 10.373 1.00 18.21 175 GLY B O 1
ATOM 2659 N N . GLU B 1 131 ? 60.494 8.949 8.385 1.00 22.70 176 GLU B N 1
ATOM 2660 C CA . GLU B 1 131 ? 59.080 9.251 8.537 1.00 22.29 176 GLU B CA 1
ATOM 2661 C C . GLU B 1 131 ? 58.373 9.235 7.188 1.00 22.69 176 GLU B C 1
ATOM 2662 O O . GLU B 1 131 ? 58.880 9.769 6.200 1.00 22.18 176 GLU B O 1
ATOM 2668 N N . LEU B 1 132 ? 57.199 8.623 7.141 1.00 23.89 177 LEU B N 1
ATOM 2669 C CA . LEU B 1 132 ? 56.371 8.688 5.934 1.00 18.74 177 LEU B CA 1
ATOM 2670 C C . LEU B 1 132 ? 55.165 9.553 6.257 1.00 20.42 177 LEU B C 1
ATOM 2671 O O . LEU B 1 132 ? 54.498 9.341 7.282 1.00 18.39 177 LEU B O 1
ATOM 2676 N N . GLN B 1 133 ? 54.892 10.540 5.406 1.00 20.27 178 GLN B N 1
ATOM 2677 C CA . GLN B 1 133 ? 53.839 11.522 5.693 1.00 21.32 178 GLN B CA 1
ATOM 2678 C C . GLN B 1 133 ? 52.744 11.578 4.640 1.00 18.35 178 GLN B C 1
ATOM 2679 O O . GLN B 1 133 ? 53.023 11.771 3.452 1.00 21.52 178 GLN B O 1
ATOM 2685 N N . ILE B 1 134 ? 51.499 11.454 5.082 1.00 17.06 179 ILE B N 1
ATOM 2686 C CA . ILE B 1 134 ? 50.361 11.702 4.209 1.00 19.61 179 ILE B CA 1
ATOM 2687 C C . ILE B 1 134 ? 49.694 13.017 4.642 1.00 17.70 179 ILE B C 1
ATOM 2688 O O . ILE B 1 134 ? 49.098 13.080 5.716 1.00 20.98 179 ILE B O 1
ATOM 2693 N N . THR B 1 135 ? 49.811 14.063 3.824 1.00 19.82 180 THR B N 1
ATOM 2694 C CA . THR B 1 135 ? 49.275 15.378 4.186 1.00 18.39 180 THR B CA 1
ATOM 2695 C C . THR B 1 135 ? 48.521 16.026 3.028 1.00 21.98 180 THR B C 1
ATOM 2696 O O . THR B 1 135 ? 48.467 15.491 1.927 1.00 26.45 180 THR B O 1
ATOM 2700 N N . ALA B 1 136 ? 47.967 17.205 3.281 1.00 24.00 181 ALA B N 1
ATOM 2701 C CA . ALA B 1 136 ? 47.323 17.971 2.219 1.00 33.40 181 ALA B CA 1
ATOM 2702 C C . ALA B 1 136 ? 48.359 18.523 1.255 1.00 32.53 181 ALA B C 1
ATOM 2703 O O . ALA B 1 136 ? 49.477 18.852 1.663 1.00 30.21 181 ALA B O 1
ATOM 2705 N N . LYS B 1 137 ? 47.985 18.634 -0.018 1.00 29.61 182 LYS B N 1
ATOM 2706 C CA . LYS B 1 137 ? 48.802 19.355 -0.989 1.00 38.56 182 LYS B CA 1
ATOM 2707 C C . LYS B 1 137 ? 49.008 20.781 -0.515 1.00 42.21 182 LYS B C 1
ATOM 2708 O O . LYS B 1 137 ? 48.083 21.420 0.001 1.00 35.69 182 LYS B O 1
ATOM 2714 N N . SER B 1 138 ? 50.228 21.273 -0.689 1.00 44.24 183 SER B N 1
ATOM 2715 C CA . SER B 1 138 ? 50.602 22.603 -0.243 1.00 50.61 183 SER B CA 1
ATOM 2716 C C . SER B 1 138 ? 51.655 23.121 -1.202 1.00 57.62 183 SER B C 1
ATOM 2717 O O . SER B 1 138 ? 52.753 22.567 -1.281 1.00 60.77 183 SER B O 1
ATOM 2720 N N . LEU B 1 139 ? 51.329 24.172 -1.941 1.00 56.97 184 LEU B N 1
ATOM 2721 C CA . LEU B 1 139 ? 52.300 24.767 -2.849 1.00 58.18 184 LEU B CA 1
ATOM 2722 C C . LEU B 1 139 ? 52.951 25.980 -2.201 1.00 59.68 184 LEU B C 1
ATOM 2723 O O . LEU B 1 139 ? 53.701 26.716 -2.852 1.00 75.02 184 LEU B O 1
ATOM 2728 N N . GLY B 1 140 ? 52.674 26.168 -0.911 1.00 50.40 185 GLY B N 1
ATOM 2729 C CA . GLY B 1 140 ?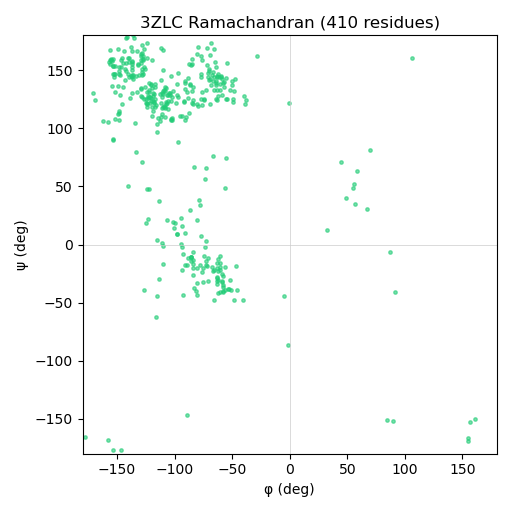 53.142 27.337 -0.188 1.00 53.63 185 GLY B CA 1
ATOM 2730 C C . GLY B 1 140 ? 52.775 27.377 1.288 1.00 64.94 185 GLY B C 1
ATOM 2731 O O . GLY B 1 140 ? 52.325 26.387 1.873 1.00 67.12 185 GLY B O 1
ATOM 2732 N N . TYR B 1 141 ? 52.929 28.559 1.872 1.00 72.25 186 TYR B N 1
ATOM 2733 C CA . TYR B 1 141 ? 53.030 28.706 3.316 1.00 79.04 186 TYR B CA 1
ATOM 2734 C C . TYR B 1 141 ? 51.865 29.487 3.932 1.00 73.78 186 TYR B C 1
ATOM 2735 O O . TYR B 1 141 ? 51.849 29.741 5.138 1.00 77.93 186 TYR B O 1
ATOM 2744 N N . VAL B 1 142 ? 50.893 29.859 3.100 1.00 61.75 187 VAL B N 1
ATOM 2745 C CA . VAL B 1 142 ? 49.667 30.507 3.573 1.00 51.72 187 VAL B CA 1
ATOM 2746 C C . VAL B 1 142 ? 48.435 29.724 3.113 1.00 42.01 187 VAL B C 1
ATOM 2747 O O . VAL B 1 142 ? 48.557 28.770 2.344 1.00 43.30 187 VAL B O 1
ATOM 2751 N N . ALA B 1 143 ? 47.255 30.126 3.579 1.00 39.51 188 ALA B N 1
ATOM 2752 C CA . ALA B 1 143 ? 46.029 29.354 3.333 1.00 50.30 188 ALA B CA 1
ATOM 2753 C C . ALA B 1 143 ? 45.706 29.207 1.842 1.00 36.63 188 ALA B C 1
ATOM 2754 O O . ALA B 1 143 ? 45.295 28.138 1.383 1.00 35.96 188 ALA B O 1
ATOM 2756 N N . SER B 1 144 ? 45.895 30.293 1.101 1.00 30.64 189 SER B N 1
ATOM 2757 C CA . SER B 1 144 ? 45.602 30.341 -0.328 1.00 32.63 189 SER B CA 1
ATOM 2758 C C . SER B 1 144 ? 46.597 29.555 -1.185 1.00 34.08 189 SER B C 1
ATOM 2759 O O . SER B 1 144 ? 46.505 29.571 -2.415 1.00 32.76 189 SER B O 1
ATOM 2762 N N . ARG B 1 145 ? 47.553 28.883 -0.549 1.00 29.56 190 ARG B N 1
ATOM 2763 C CA . ARG B 1 145 ? 48.512 28.056 -1.286 1.00 29.91 190 ARG B CA 1
ATOM 2764 C C . ARG B 1 145 ? 48.495 26.647 -0.736 1.00 34.03 190 ARG B C 1
ATOM 2765 O O . ARG B 1 145 ? 49.426 25.862 -0.963 1.00 30.23 190 ARG B O 1
ATOM 2773 N N . LYS B 1 146 ? 47.422 26.328 -0.017 1.00 28.28 191 LYS B N 1
ATOM 2774 C CA . LYS B 1 146 ? 47.244 24.999 0.569 1.00 26.17 191 LYS B CA 1
ATOM 2775 C C . LYS B 1 146 ? 45.801 24.550 0.360 1.00 26.73 191 LYS B C 1
ATOM 2776 O O . LYS B 1 146 ? 44.898 25.382 0.190 1.00 26.40 191 LYS B O 1
ATOM 2782 N N . ALA B 1 147 ? 45.589 23.242 0.399 1.00 28.20 192 ALA B N 1
ATOM 2783 C CA . ALA B 1 147 ? 44.241 22.678 0.340 1.00 32.56 192 ALA B CA 1
ATOM 2784 C C . ALA B 1 147 ? 43.343 23.406 1.325 1.00 27.32 192 ALA B C 1
ATOM 2785 O O . ALA B 1 147 ? 43.737 23.628 2.470 1.00 29.35 192 ALA B O 1
ATOM 2787 N N . PRO B 1 148 ? 42.151 23.821 0.871 1.00 30.18 193 PRO B N 1
ATOM 2788 C CA . PRO B 1 148 ? 41.179 24.412 1.800 1.00 31.79 193 PRO B CA 1
ATOM 2789 C C . PRO B 1 148 ? 40.882 23.423 2.933 1.00 32.09 193 PRO B C 1
ATOM 2790 O O . PRO B 1 148 ? 40.773 22.219 2.674 1.00 24.89 193 PRO B O 1
ATOM 2794 N N . LEU B 1 149 ? 40.770 23.915 4.163 1.00 24.00 194 LEU B N 1
ATOM 2795 C CA . LEU B 1 149 ? 40.601 23.041 5.326 1.00 27.69 194 LEU B CA 1
ATOM 2796 C C . LEU B 1 149 ? 39.300 22.246 5.269 1.00 25.36 194 LEU B C 1
ATOM 2797 O O . LEU B 1 149 ? 39.250 21.104 5.731 1.00 23.93 194 LEU B O 1
ATOM 2802 N N . GLU B 1 150 ? 38.251 22.847 4.704 1.00 23.02 195 GLU B N 1
ATOM 2803 C CA . GLU B 1 150 ? 36.956 22.163 4.574 1.00 31.14 195 GLU B CA 1
ATOM 2804 C C . GLU B 1 150 ? 37.025 20.885 3.737 1.00 30.48 195 GLU B C 1
ATOM 2805 O O . GLU B 1 150 ? 36.138 20.036 3.821 1.00 23.78 195 GLU B O 1
ATOM 2811 N N . 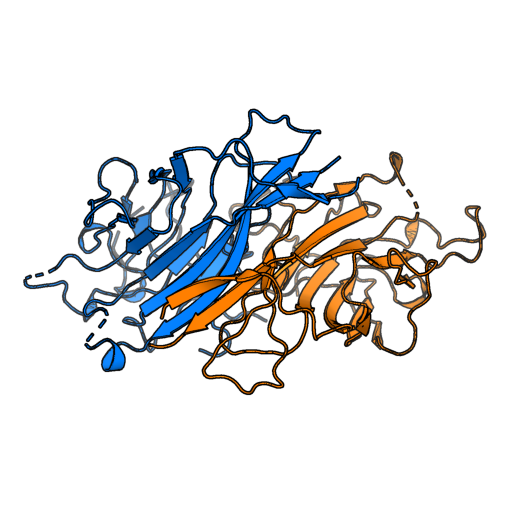GLU B 1 151 ? 38.074 20.746 2.928 1.00 21.66 196 GLU B N 1
ATOM 2812 C CA . GLU B 1 151 ? 38.200 19.574 2.074 1.00 19.84 196 GLU B CA 1
ATOM 2813 C C . GLU B 1 151 ? 38.916 18.421 2.771 1.00 23.61 196 GLU B C 1
ATOM 2814 O O . GLU B 1 151 ? 38.941 17.306 2.252 1.00 20.55 196 GLU B O 1
ATOM 2820 N N . LEU B 1 152 ? 39.521 18.683 3.925 1.00 18.63 197 LEU B N 1
ATOM 2821 C CA . LEU B 1 152 ? 40.403 17.686 4.523 1.00 17.74 197 LEU B CA 1
ATOM 2822 C C . LEU B 1 152 ? 39.741 16.924 5.677 1.00 18.40 197 LEU B C 1
ATOM 2823 O O . LEU B 1 152 ? 39.195 17.526 6.601 1.00 18.11 197 LEU B O 1
ATOM 2828 N N . LYS B 1 153 ? 39.770 15.595 5.593 1.00 16.84 198 LYS B N 1
ATOM 2829 C CA A LYS B 1 153 ? 39.394 14.747 6.721 0.44 19.41 198 LYS B CA 1
ATOM 2830 C CA B LYS B 1 153 ? 39.386 14.734 6.713 0.56 19.25 198 LYS B CA 1
ATOM 2831 C C . LYS B 1 153 ? 40.398 13.607 6.803 1.00 19.38 198 LYS B C 1
ATOM 2832 O O . LYS B 1 153 ? 40.571 12.856 5.839 1.00 17.47 198 LYS B O 1
ATOM 2843 N N . PHE B 1 154 ? 41.080 13.483 7.946 1.00 15.62 199 PHE B N 1
ATOM 2844 C CA . PHE B 1 154 ? 42.125 12.467 8.063 1.00 15.98 199 PHE B CA 1
ATOM 2845 C C . PHE B 1 154 ? 41.711 11.213 8.813 1.00 18.95 199 PHE B C 1
ATOM 2846 O O . PHE B 1 154 ? 42.562 10.447 9.273 1.00 17.96 199 PHE B O 1
ATOM 2854 N N . ASN B 1 155 ? 40.401 11.002 8.912 1.00 16.60 200 ASN B N 1
ATOM 2855 C CA . ASN B 1 155 ? 39.875 9.666 9.188 1.00 17.75 200 ASN B CA 1
ATOM 2856 C C . ASN B 1 155 ? 40.520 8.705 8.223 1.00 18.90 200 ASN B C 1
ATOM 2857 O O . ASN B 1 155 ? 40.672 9.018 7.037 1.00 14.21 200 ASN B O 1
ATOM 2862 N N . HIS B 1 156 ? 40.923 7.533 8.702 1.00 13.84 201 HIS B N 1
ATOM 2863 C CA . HIS B 1 156 ? 41.647 6.633 7.806 1.00 15.31 201 HIS B CA 1
ATOM 2864 C C . HIS B 1 156 ? 41.495 5.179 8.221 1.00 16.78 201 HIS B C 1
ATOM 2865 O O . HIS B 1 156 ? 41.160 4.890 9.372 1.00 16.75 201 HIS B O 1
ATOM 2872 N N . VAL B 1 157 ? 41.703 4.288 7.253 1.00 14.89 202 VAL B N 1
ATOM 2873 C CA . VAL B 1 157 ? 41.771 2.844 7.475 1.00 14.17 202 VAL B CA 1
ATOM 2874 C C . VAL B 1 157 ? 43.158 2.372 7.052 1.00 14.35 202 VAL B C 1
ATOM 2875 O O . VAL B 1 157 ? 43.625 2.730 5.966 1.00 19.25 202 VAL B O 1
ATOM 2879 N N . ILE B 1 158 ? 43.831 1.605 7.905 1.00 13.09 203 ILE B N 1
ATOM 2880 C CA . ILE B 1 158 ? 45.101 0.981 7.503 1.00 12.54 203 ILE B CA 1
ATOM 2881 C C . ILE B 1 158 ? 44.814 -0.489 7.207 1.00 15.01 203 ILE B C 1
ATOM 2882 O O . ILE B 1 158 ? 44.548 -1.276 8.128 1.00 13.81 203 ILE B O 1
ATOM 2887 N N . ASN B 1 159 ? 44.823 -0.875 5.934 1.00 13.82 204 ASN B N 1
ATOM 2888 C CA . ASN B 1 159 ? 44.577 -2.285 5.628 1.00 19.67 204 ASN B CA 1
ATOM 2889 C C . ASN B 1 159 ? 45.872 -3.049 5.792 1.00 12.80 204 ASN B C 1
ATOM 2890 O O . ASN B 1 159 ? 45.892 -4.168 6.300 1.00 15.22 204 ASN B O 1
ATOM 2895 N N . GLU B 1 160 ? 46.964 -2.410 5.401 1.00 14.07 205 GLU B N 1
ATOM 2896 C CA . GLU B 1 160 ? 48.284 -3.006 5.541 1.00 14.91 205 GLU B CA 1
ATOM 2897 C C . GLU B 1 160 ? 49.304 -1.935 5.855 1.00 15.84 205 GLU B C 1
ATOM 2898 O O . GLU B 1 160 ? 49.302 -0.870 5.245 1.00 14.01 205 GLU B O 1
ATOM 2904 N N . PHE B 1 161 ? 50.171 -2.220 6.823 1.00 14.58 206 PHE B N 1
ATOM 2905 C CA . PHE B 1 161 ? 51.372 -1.421 7.013 1.00 14.24 206 PHE B CA 1
ATOM 2906 C C . PHE B 1 161 ? 52.437 -2.355 7.547 1.00 18.61 206 PHE B C 1
ATOM 2907 O O . PHE B 1 161 ? 52.316 -2.830 8.666 1.00 15.66 206 PHE B O 1
ATOM 2915 N N . SER B 1 162 ? 53.483 -2.610 6.766 1.00 14.46 207 SER B N 1
ATOM 2916 C CA . SER B 1 162 ? 54.493 -3.585 7.179 1.00 14.27 207 SER B CA 1
ATOM 2917 C C . SER B 1 162 ? 55.877 -3.242 6.640 1.00 14.99 207 SER B C 1
ATOM 2918 O O . SER B 1 162 ? 56.033 -2.367 5.768 1.00 18.75 207 SER B O 1
ATOM 2921 N N . PHE B 1 163 ? 56.884 -3.938 7.160 1.00 14.00 208 PHE B N 1
ATOM 2922 C CA . PHE B 1 163 ? 58.261 -3.712 6.727 1.00 13.50 208 PHE B CA 1
ATOM 2923 C C . PHE B 1 163 ? 58.850 -4.994 6.171 1.00 16.76 208 PHE B C 1
ATOM 2924 O O . PHE B 1 163 ? 58.899 -6.019 6.870 1.00 18.57 208 PHE B O 1
ATOM 2932 N N . GLY B 1 164 ? 59.284 -4.942 4.915 1.00 18.29 209 GLY B N 1
ATOM 2933 C CA . GLY B 1 164 ? 59.957 -6.072 4.293 1.00 22.41 209 GLY B CA 1
ATOM 2934 C C . GLY B 1 164 ? 59.024 -7.121 3.702 1.00 25.83 209 GLY B C 1
ATOM 2935 O O . GLY B 1 164 ? 57.907 -6.809 3.259 1.00 21.69 209 GLY B O 1
ATOM 2936 N N . ASP B 1 165 ? 59.484 -8.371 3.683 1.00 22.69 210 ASP B N 1
ATOM 2937 C CA . ASP B 1 165 ? 58.766 -9.429 2.977 1.00 17.19 210 ASP B CA 1
ATOM 2938 C C . ASP B 1 165 ? 57.661 -10.055 3.833 1.00 20.22 210 ASP B C 1
ATOM 2939 O O . ASP B 1 165 ? 57.724 -10.018 5.061 1.00 16.96 210 ASP B O 1
ATOM 2944 N N . PHE B 1 166 ? 56.656 -10.624 3.168 1.00 17.97 211 PHE B N 1
ATOM 2945 C CA . PHE B 1 166 ? 55.672 -11.478 3.830 1.00 21.80 211 PHE B CA 1
ATOM 2946 C C . PHE B 1 166 ? 56.342 -12.731 4.413 1.00 18.45 211 PHE B C 1
ATOM 2947 O O . PHE B 1 166 ? 57.300 -13.257 3.838 1.00 24.23 211 PHE B O 1
ATOM 2955 N N . TYR B 1 167 ? 55.849 -13.188 5.564 1.00 16.49 212 TYR B N 1
ATOM 2956 C CA . TYR B 1 167 ? 56.238 -14.479 6.128 1.00 20.27 212 TYR B CA 1
ATOM 2957 C C . TYR B 1 167 ? 55.035 -15.042 6.892 1.00 25.08 212 TYR B C 1
ATOM 2958 O O . TYR B 1 167 ? 54.185 -14.276 7.349 1.00 19.32 212 TYR B O 1
ATOM 2967 N N . PRO B 1 168 ? 54.942 -16.380 7.011 1.00 22.56 213 PRO B N 1
ATOM 2968 C CA . PRO B 1 168 ? 53.677 -16.954 7.500 1.00 23.17 213 PRO B CA 1
ATOM 2969 C C . PRO B 1 168 ? 53.315 -16.548 8.938 1.00 24.86 213 PRO B C 1
ATOM 2970 O O . PRO B 1 168 ? 52.140 -16.628 9.312 1.00 26.11 213 PRO B O 1
ATOM 2974 N N . TYR B 1 169 ? 54.298 -16.107 9.719 1.00 17.06 214 TYR B N 1
ATOM 2975 C CA . TYR B 1 169 ? 54.085 -15.837 11.144 1.00 19.86 214 TYR B CA 1
ATOM 2976 C C . TYR B 1 169 ? 53.832 -14.348 11.417 1.00 21.18 214 TYR B C 1
ATOM 2977 O O . TYR B 1 169 ? 53.782 -13.907 12.571 1.00 15.79 214 TYR B O 1
ATOM 2986 N N . ILE B 1 170 ? 53.659 -13.577 10.349 1.00 18.35 215 ILE B N 1
ATOM 2987 C CA . ILE B 1 170 ? 53.586 -12.123 10.459 1.00 14.32 215 ILE B CA 1
ATOM 2988 C C . ILE B 1 170 ? 52.303 -11.687 11.158 1.00 18.10 215 ILE B C 1
ATOM 2989 O O . ILE B 1 170 ? 51.245 -12.297 10.989 1.00 15.74 215 ILE B O 1
ATOM 2994 N N . ASP B 1 171 ? 52.412 -10.644 11.976 1.00 18.70 216 ASP B N 1
ATOM 2995 C CA . ASP B 1 171 ? 51.257 -10.103 12.683 1.00 14.47 216 ASP B CA 1
ATOM 2996 C C . ASP B 1 171 ? 51.562 -8.630 12.954 1.00 16.59 216 ASP B C 1
ATOM 2997 O O . ASP B 1 171 ? 52.193 -8.296 13.964 1.00 14.96 216 ASP B O 1
ATOM 3002 N N . ASN B 1 172 ? 51.177 -7.759 12.018 1.00 12.67 217 ASN B N 1
ATOM 3003 C CA . ASN B 1 172 ? 51.477 -6.319 12.122 1.00 13.12 217 ASN B CA 1
ATOM 3004 C C . ASN B 1 172 ? 50.398 -5.577 12.886 1.00 13.95 217 ASN B C 1
ATOM 3005 O O . ASN B 1 172 ? 49.215 -5.662 12.531 1.00 16.40 217 ASN B O 1
ATOM 3010 N N . PRO B 1 173 ? 50.788 -4.837 13.939 1.00 13.89 218 PRO B N 1
ATOM 3011 C CA . PRO B 1 173 ? 49.756 -4.225 14.791 1.00 15.48 218 PRO B CA 1
ATOM 3012 C C . PRO B 1 173 ? 48.827 -3.277 14.034 1.00 17.42 218 PRO B C 1
ATOM 3013 O O . PRO B 1 173 ? 47.666 -3.204 14.401 1.00 14.12 218 PRO B O 1
ATOM 3017 N N . LEU B 1 174 ? 49.308 -2.579 13.005 1.00 16.10 219 LEU B N 1
ATOM 3018 C CA . LEU B 1 174 ? 48.447 -1.620 12.299 1.00 14.14 219 LEU B CA 1
ATOM 3019 C C . LEU B 1 174 ? 47.587 -2.232 11.180 1.00 15.41 219 LEU B C 1
ATOM 3020 O O . LEU B 1 174 ? 46.678 -1.560 10.668 1.00 13.70 219 LEU B O 1
ATOM 3025 N N . ASP B 1 175 ? 47.838 -3.487 10.805 1.00 15.80 220 ASP B N 1
ATOM 3026 C CA . ASP B 1 175 ? 47.011 -4.130 9.764 1.00 13.61 220 ASP B CA 1
ATOM 3027 C C . ASP B 1 175 ? 45.556 -4.196 10.215 1.00 16.34 220 ASP B C 1
ATOM 3028 O O . ASP B 1 175 ? 45.280 -4.620 11.342 1.00 14.25 220 ASP B O 1
ATOM 3033 N N . ASN B 1 176 ? 44.635 -3.799 9.335 1.00 12.67 221 ASN B N 1
ATOM 3034 C CA . ASN B 1 176 ? 43.193 -3.795 9.626 1.00 13.40 221 ASN B CA 1
ATOM 3035 C C . ASN B 1 176 ? 42.802 -2.993 10.869 1.00 17.19 221 ASN B C 1
ATOM 3036 O O . ASN B 1 176 ? 42.102 -3.487 11.770 1.00 13.98 221 ASN B O 1
ATOM 3041 N N . THR B 1 177 ? 43.253 -1.747 10.903 1.00 12.82 222 THR B N 1
ATOM 3042 C CA . THR B 1 177 ? 42.897 -0.834 11.974 1.00 12.95 222 THR B CA 1
ATOM 3043 C C . THR B 1 177 ? 42.368 0.449 11.330 1.00 17.36 222 THR B C 1
ATOM 3044 O O . THR B 1 177 ? 42.545 0.684 10.122 1.00 17.89 222 THR B O 1
ATOM 3048 N N . ALA B 1 178 ? 41.715 1.275 12.132 1.00 13.46 223 ALA B N 1
ATOM 3049 C CA . ALA B 1 178 ? 41.184 2.541 11.627 1.00 15.32 223 ALA B CA 1
ATOM 3050 C C . ALA B 1 178 ? 41.127 3.545 12.755 1.00 20.93 223 ALA B C 1
ATOM 3051 O O . ALA B 1 178 ? 41.002 3.173 13.933 1.00 15.53 223 ALA B O 1
ATOM 3053 N N . GLN B 1 179 ? 41.203 4.823 12.401 1.00 15.63 224 GLN B N 1
ATOM 3054 C CA . GLN B 1 179 ? 40.929 5.867 13.387 1.00 18.30 224 GLN B CA 1
ATOM 3055 C C . GLN B 1 179 ? 40.087 6.915 12.696 1.00 19.71 224 GLN B C 1
ATOM 3056 O O . GLN B 1 179 ? 40.255 7.181 11.497 1.00 19.93 224 GLN B O 1
ATOM 3062 N N . PHE B 1 180 ? 39.169 7.505 13.444 1.00 22.02 225 PHE B N 1
ATOM 3063 C CA . PHE B 1 180 ? 38.337 8.559 12.894 1.00 27.27 225 PHE B CA 1
ATOM 3064 C C . PHE B 1 180 ? 37.826 9.433 14.014 1.00 34.16 225 PHE B C 1
ATOM 3065 O O . PHE B 1 180 ? 37.871 9.074 15.201 1.00 34.79 225 PHE B O 1
ATOM 3073 N N . ASN B 1 181 ? 37.287 10.570 13.621 1.00 27.18 226 ASN B N 1
ATOM 3074 C CA . ASN B 1 181 ? 36.638 11.453 14.564 1.00 27.47 226 ASN B CA 1
ATOM 3075 C C . ASN B 1 181 ? 35.777 12.382 13.735 1.00 26.79 226 ASN B C 1
ATOM 3076 O O . ASN B 1 181 ? 36.301 13.268 13.049 1.00 25.50 226 ASN B O 1
ATOM 3081 N N . GLN B 1 182 ? 34.464 12.161 13.769 1.00 28.57 227 GLN B N 1
ATOM 3082 C CA . GLN B 1 182 ? 33.541 12.990 13.003 1.00 31.52 227 GLN B CA 1
ATOM 3083 C C . GLN B 1 182 ? 33.582 14.431 13.481 1.00 28.69 227 GLN B C 1
ATOM 3084 O O . GLN B 1 182 ? 33.326 15.347 12.706 1.00 29.14 227 GLN B O 1
ATOM 3090 N N . ASP B 1 183 ? 33.911 14.623 14.757 1.00 25.23 228 ASP B N 1
ATOM 3091 C CA . ASP B 1 183 ? 33.928 15.960 15.352 1.00 34.49 228 ASP B CA 1
ATOM 3092 C C . ASP B 1 183 ? 35.247 16.704 15.096 1.00 34.18 228 ASP B C 1
ATOM 3093 O O . ASP B 1 183 ? 35.310 17.930 15.194 1.00 36.20 228 ASP B O 1
ATOM 3098 N N . GLU B 1 184 ? 36.302 15.966 14.773 1.00 32.30 229 GLU B N 1
ATOM 3099 C CA . GLU B 1 184 ? 37.587 16.603 14.490 1.00 32.60 229 GLU B CA 1
ATOM 3100 C C . GLU B 1 184 ? 38.219 16.034 13.218 1.00 28.43 229 GLU B C 1
ATOM 3101 O O . GLU B 1 184 ? 39.118 15.171 13.281 1.00 28.25 229 GLU B O 1
ATOM 3107 N N . PRO B 1 185 ? 37.745 16.510 12.048 1.00 23.35 230 PRO B N 1
ATOM 3108 C CA . PRO B 1 185 ? 38.289 16.046 10.767 1.00 26.31 230 PRO B CA 1
ATOM 3109 C C . PRO B 1 185 ? 39.761 16.398 10.586 1.00 18.05 230 PRO B C 1
ATOM 3110 O O . PRO B 1 185 ? 40.481 15.677 9.888 1.00 21.65 230 PRO B O 1
ATOM 3114 N N . LEU B 1 186 ? 40.207 17.491 11.205 1.00 18.75 231 LEU B N 1
ATOM 3115 C CA . LEU B 1 186 ? 41.569 17.989 10.969 1.00 21.43 231 LEU B CA 1
ATOM 3116 C C . LEU B 1 186 ? 42.622 17.423 11.934 1.00 25.81 231 LEU B C 1
ATOM 3117 O O . LEU B 1 186 ? 43.769 17.888 11.972 1.00 23.97 231 LEU B O 1
ATOM 3122 N N . THR B 1 187 ? 42.239 16.417 12.717 1.00 21.22 232 THR B N 1
ATOM 3123 C CA A THR B 1 187 ? 43.153 15.747 13.639 0.93 20.00 232 THR B CA 1
ATOM 3124 C CA B THR B 1 187 ? 43.194 15.789 13.628 0.07 22.28 232 THR B CA 1
ATOM 3125 C C . THR B 1 187 ? 44.361 15.148 12.907 1.00 24.46 232 THR B C 1
ATOM 3126 O O . THR B 1 187 ? 44.208 14.582 11.824 1.00 21.52 232 THR B O 1
ATOM 3133 N N . THR B 1 188 ? 45.543 15.271 13.512 1.00 16.78 233 THR B N 1
ATOM 3134 C CA . THR B 1 188 ? 46.758 14.668 12.975 1.00 16.05 233 THR B CA 1
ATOM 3135 C C . THR B 1 188 ? 47.047 13.404 13.762 1.00 17.18 233 THR B C 1
ATOM 3136 O O . THR B 1 188 ? 46.999 13.407 15.000 1.00 17.21 233 THR B O 1
ATOM 3140 N N . TYR B 1 189 ? 47.316 12.322 13.045 1.00 20.39 234 TYR B N 1
ATOM 3141 C CA . TYR B 1 189 ? 47.544 11.034 13.665 1.00 17.10 234 TYR B CA 1
ATOM 3142 C C . TYR B 1 189 ? 48.997 10.670 13.450 1.00 13.81 234 TYR B C 1
ATOM 3143 O O . TYR B 1 189 ? 49.503 10.746 12.332 1.00 15.37 234 TYR B O 1
ATOM 3152 N N . VAL B 1 190 ? 49.684 10.292 14.519 1.00 15.98 235 VAL B N 1
ATOM 3153 C CA . VAL B 1 190 ? 51.090 9.925 14.379 1.00 15.45 235 VAL B CA 1
ATOM 3154 C C . VAL B 1 190 ? 51.276 8.533 14.943 1.00 18.86 235 VAL B C 1
ATOM 3155 O O . VAL B 1 190 ? 50.880 8.266 16.086 1.00 20.01 235 VAL B O 1
ATOM 3159 N N . TYR B 1 191 ? 51.829 7.643 14.121 1.00 12.92 236 TYR B N 1
ATOM 3160 C CA . TYR B 1 191 ? 52.207 6.313 14.576 1.00 16.96 236 TYR B CA 1
ATOM 3161 C C . TYR B 1 191 ? 53.718 6.227 14.709 1.00 21.09 236 TYR B C 1
ATOM 3162 O O . TYR B 1 191 ? 54.447 6.476 13.737 1.00 19.82 236 TYR B O 1
ATOM 3171 N N . TYR B 1 192 ? 54.192 5.878 15.904 1.00 14.60 237 TYR B N 1
ATOM 3172 C CA . TYR B 1 192 ? 55.629 5.672 16.113 1.00 16.63 237 TYR B CA 1
ATOM 3173 C C . TYR B 1 192 ? 55.902 4.179 16.141 1.00 17.71 237 TYR B C 1
ATOM 3174 O O . TYR B 1 192 ? 55.555 3.509 17.126 1.00 15.72 237 TYR B O 1
ATOM 3183 N N . THR B 1 193 ? 56.546 3.670 15.096 1.00 13.91 238 THR B N 1
ATOM 3184 C CA . THR B 1 193 ? 56.809 2.240 14.989 1.00 17.10 238 THR B CA 1
ATOM 3185 C C . THR B 1 193 ? 58.272 1.965 15.331 1.00 18.59 238 THR B C 1
ATOM 3186 O O . THR B 1 193 ? 59.159 2.787 15.052 1.00 22.05 238 THR B O 1
ATOM 3190 N N . SER B 1 194 ? 58.521 0.829 15.971 1.00 13.46 239 SER B N 1
ATOM 3191 C CA . SER B 1 194 ? 59.882 0.415 16.291 1.00 15.60 239 SER B CA 1
ATOM 3192 C C . SER B 1 194 ? 60.043 -0.959 15.677 1.00 21.74 239 SER B C 1
ATOM 3193 O O . SER B 1 194 ? 59.317 -1.902 16.020 1.00 15.68 239 SER B O 1
ATOM 3196 N N . VAL B 1 195 ? 60.983 -1.073 14.752 1.00 13.29 240 VAL B N 1
ATOM 3197 C CA . VAL B 1 195 ? 61.037 -2.236 13.892 1.00 16.44 240 VAL B CA 1
ATOM 3198 C C . VAL B 1 195 ? 62.147 -3.187 14.319 1.00 16.16 240 VAL B C 1
ATOM 3199 O O . VAL B 1 195 ? 63.295 -2.784 14.496 1.00 15.54 240 VAL B O 1
ATOM 3203 N N . VAL B 1 196 ? 61.795 -4.459 14.487 1.00 15.57 241 VAL B N 1
ATOM 3204 C CA . VAL B 1 196 ? 62.774 -5.466 14.894 1.00 18.43 241 VAL B CA 1
ATOM 3205 C C . VAL B 1 196 ? 63.036 -6.387 13.715 1.00 16.08 241 VAL B C 1
ATOM 3206 O O . VAL B 1 196 ? 62.104 -7.044 13.221 1.00 17.24 241 VAL B O 1
ATOM 3210 N N . PRO B 1 197 ? 64.296 -6.433 13.243 1.00 17.64 242 PRO B N 1
ATOM 3211 C CA . PRO B 1 197 ? 64.639 -7.415 12.214 1.00 17.12 242 PRO B CA 1
ATOM 3212 C C . PRO B 1 197 ? 64.627 -8.813 12.828 1.00 17.98 242 PRO B C 1
ATOM 3213 O O . PRO B 1 197 ? 65.043 -9.024 13.977 1.00 16.12 242 PRO B O 1
ATOM 3217 N N . THR B 1 198 ? 64.139 -9.783 12.083 1.00 18.51 243 THR B N 1
ATOM 3218 C CA A THR B 1 198 ? 64.051 -11.135 12.617 0.67 17.80 243 THR B CA 1
ATOM 3219 C CA B THR B 1 198 ? 64.015 -11.129 12.615 0.33 19.73 243 THR B CA 1
ATOM 3220 C C . THR B 1 198 ? 64.665 -12.115 11.641 1.00 27.93 243 THR B C 1
ATOM 3221 O O . THR B 1 198 ? 64.812 -11.820 10.451 1.00 20.54 243 THR B O 1
ATOM 3228 N N . LEU B 1 199 ? 65.071 -13.266 12.154 1.00 20.98 244 LEU B N 1
ATOM 3229 C CA . LEU B 1 199 ? 65.702 -14.269 11.328 1.00 17.83 244 LEU B CA 1
ATOM 3230 C C . LEU B 1 199 ? 65.078 -15.607 11.655 1.00 19.88 244 LEU B C 1
ATOM 3231 O O . LEU B 1 199 ? 65.334 -16.182 12.720 1.00 24.42 244 LEU B O 1
ATOM 3236 N N . PHE B 1 200 ? 64.224 -16.087 10.757 1.00 21.50 245 PHE B N 1
ATOM 3237 C CA . PHE B 1 200 ? 63.623 -17.401 10.930 1.00 23.32 245 PHE B CA 1
ATOM 3238 C C . PHE B 1 200 ? 64.536 -18.377 10.222 1.00 24.73 245 PHE B C 1
ATOM 3239 O O . PHE B 1 200 ? 64.593 -18.411 8.991 1.00 23.71 245 PHE B O 1
ATOM 3247 N N . LYS B 1 201 ? 65.270 -19.163 10.995 1.00 25.38 246 LYS B N 1
ATOM 3248 C CA . LYS B 1 201 ? 66.290 -20.016 10.396 1.00 28.69 246 LYS B CA 1
ATOM 3249 C C . LYS B 1 201 ? 65.774 -21.010 9.345 1.00 30.32 246 LYS B C 1
ATOM 3250 O O . LYS B 1 201 ? 66.519 -21.404 8.453 1.00 29.53 246 LYS B O 1
ATOM 3256 N N . LYS B 1 202 ? 64.507 -21.398 9.418 1.00 30.99 247 LYS B N 1
ATOM 3257 C CA . LYS B 1 202 ? 63.988 -22.325 8.406 1.00 38.73 247 LYS B CA 1
ATOM 3258 C C . LYS B 1 202 ? 63.738 -21.633 7.060 1.00 42.28 247 LYS B C 1
ATOM 3259 O O . LYS B 1 202 ? 63.687 -22.292 6.025 1.00 41.92 247 LYS B O 1
ATOM 3265 N N . LEU B 1 203 ? 63.612 -20.305 7.075 1.00 34.03 248 LEU B N 1
ATOM 3266 C CA . LEU B 1 203 ? 63.335 -19.556 5.847 1.00 27.28 248 LEU B CA 1
ATOM 3267 C C . LEU B 1 203 ? 64.602 -19.162 5.080 1.00 33.57 248 LEU B C 1
ATOM 3268 O O . LEU B 1 203 ? 65.688 -19.046 5.663 1.00 35.52 248 LEU B O 1
ATOM 3273 N N . GLY B 1 204 ? 64.449 -18.951 3.774 1.00 39.12 249 GLY B N 1
ATOM 3274 C CA . GLY B 1 204 ? 65.555 -18.566 2.907 1.00 45.31 249 GLY B CA 1
ATOM 3275 C C . GLY B 1 204 ? 66.283 -17.317 3.369 1.00 49.47 249 GLY B C 1
ATOM 3276 O O . GLY B 1 204 ? 65.663 -16.377 3.886 1.00 40.91 249 GLY B O 1
ATOM 3277 N N . ALA B 1 205 ? 67.603 -17.316 3.188 1.00 52.53 250 ALA B N 1
ATOM 3278 C CA . ALA B 1 205 ? 68.463 -16.218 3.628 1.00 50.77 250 ALA B CA 1
ATOM 3279 C C . ALA B 1 205 ? 67.985 -14.863 3.101 1.00 38.90 250 ALA B C 1
ATOM 3280 O O . ALA B 1 205 ? 68.041 -13.848 3.804 1.00 37.53 250 ALA B O 1
ATOM 3282 N N . GLU B 1 206 ? 67.508 -14.862 1.859 1.00 37.48 251 GLU B N 1
ATOM 3283 C CA . GLU B 1 206 ? 67.124 -13.637 1.166 1.00 37.05 251 GLU B CA 1
ATOM 3284 C C . GLU B 1 206 ? 65.814 -13.034 1.662 1.00 27.37 251 GLU B C 1
ATOM 3285 O O . GLU B 1 206 ? 65.402 -11.976 1.175 1.00 32.72 251 GLU B O 1
ATOM 3291 N N . VAL B 1 207 ? 65.147 -13.690 2.615 1.00 29.72 252 VAL B N 1
ATOM 3292 C CA . VAL B 1 207 ? 63.840 -13.195 3.078 1.00 25.44 252 VAL B CA 1
ATOM 3293 C C . VAL B 1 207 ? 64.002 -12.119 4.155 1.00 25.95 252 VAL B C 1
ATOM 3294 O O . VAL B 1 207 ? 64.590 -12.373 5.213 1.00 25.68 252 VAL B O 1
ATOM 3298 N N . ASP B 1 208 ? 63.469 -10.929 3.893 1.00 19.68 253 ASP B N 1
ATOM 3299 C CA . ASP B 1 208 ? 63.683 -9.794 4.790 1.00 18.77 253 ASP B CA 1
ATOM 3300 C C . ASP B 1 208 ? 62.473 -9.686 5.706 1.00 18.75 253 ASP B C 1
ATOM 3301 O O . ASP B 1 208 ? 61.488 -9.010 5.384 1.00 19.62 253 ASP B O 1
ATOM 3306 N N . THR B 1 209 ? 62.536 -10.399 6.833 1.00 18.96 254 THR B N 1
ATOM 3307 C CA . THR B 1 209 ? 61.433 -10.465 7.791 1.00 19.11 254 THR B CA 1
ATOM 3308 C C . THR B 1 209 ? 61.668 -9.482 8.931 1.00 21.60 254 THR B C 1
ATOM 3309 O O . THR B 1 209 ? 62.803 -9.351 9.421 1.00 17.35 254 THR B O 1
ATOM 3313 N N . ASN B 1 210 ? 60.593 -8.797 9.331 1.00 14.02 255 ASN B N 1
ATOM 3314 C CA . ASN B 1 210 ? 60.624 -7.819 10.413 1.00 13.46 255 ASN B CA 1
ATOM 3315 C C . ASN B 1 210 ? 59.298 -7.848 11.162 1.00 12.67 255 ASN B C 1
ATOM 3316 O O . ASN B 1 210 ? 58.257 -8.200 10.598 1.00 16.85 255 ASN B O 1
ATOM 3321 N N . GLN B 1 211 ? 59.328 -7.479 12.434 1.00 12.74 256 GLN B N 1
ATOM 3322 C CA . GLN B 1 211 ? 58.083 -7.274 13.165 1.00 18.90 256 GLN B CA 1
ATOM 3323 C C . GLN B 1 211 ? 58.217 -5.932 13.864 1.00 16.34 256 GLN B C 1
ATOM 3324 O O . GLN B 1 211 ? 59.341 -5.478 14.104 1.00 16.38 256 GLN B O 1
ATOM 3330 N N . TYR B 1 212 ? 57.102 -5.264 14.154 1.00 12.08 257 TYR B N 1
ATOM 3331 C CA . TYR B 1 212 ? 57.210 -3.962 14.805 1.00 13.10 257 TYR B CA 1
ATOM 3332 C C . TYR B 1 212 ? 56.206 -3.779 15.918 1.00 11.79 257 TYR B C 1
ATOM 3333 O O . TYR B 1 212 ? 55.142 -4.420 15.940 1.00 11.11 257 TYR B O 1
ATOM 3342 N N . SER B 1 213 ? 56.565 -2.892 16.844 1.00 11.52 258 SER B N 1
ATOM 3343 C CA . SER B 1 213 ? 55.657 -2.424 17.869 1.00 11.67 258 SER B CA 1
ATOM 3344 C C . SER B 1 213 ? 55.336 -0.976 17.544 1.00 14.67 258 SER B C 1
ATOM 3345 O O . SER B 1 213 ? 55.999 -0.355 16.707 1.00 13.73 258 SER B O 1
ATOM 3348 N N . VAL B 1 214 ? 54.323 -0.429 18.201 1.00 14.45 259 VAL B N 1
ATOM 3349 C CA . VAL B 1 214 ? 53.852 0.890 17.825 1.00 17.64 259 VAL B CA 1
ATOM 3350 C C . VAL B 1 214 ? 53.207 1.620 18.998 1.00 17.73 259 VAL B C 1
ATOM 3351 O O . VAL B 1 214 ? 52.613 0.994 19.888 1.00 16.28 259 VAL B O 1
ATOM 3355 N N . ASN B 1 215 ? 53.406 2.936 19.044 1.00 15.40 260 ASN B N 1
ATOM 3356 C CA A ASN B 1 215 ? 52.541 3.742 19.881 0.57 18.20 260 ASN B CA 1
ATOM 3357 C CA B ASN B 1 215 ? 52.665 3.873 19.906 0.43 17.76 260 ASN B CA 1
ATOM 3358 C C . ASN B 1 215 ? 51.885 4.835 19.044 1.00 19.30 260 ASN B C 1
ATOM 3359 O O . ASN B 1 215 ? 52.404 5.238 17.996 1.00 16.55 260 ASN B O 1
ATOM 3368 N N . ASP B 1 216 ? 50.684 5.234 19.482 1.00 15.44 261 ASP B N 1
ATOM 3369 C CA . ASP B 1 216 ? 49.819 6.128 18.719 1.00 17.02 261 ASP B CA 1
ATOM 3370 C C . ASP B 1 216 ? 49.726 7.489 19.391 1.00 19.29 261 ASP B C 1
ATOM 3371 O O . ASP B 1 216 ? 49.508 7.585 20.607 1.00 25.92 261 ASP B O 1
ATOM 3376 N N A TYR B 1 217 ? 49.893 8.559 18.617 0.60 20.49 262 TYR B N 1
ATOM 3377 N N B TYR B 1 217 ? 49.879 8.535 18.580 0.40 20.74 262 TYR B N 1
ATOM 3378 C CA A TYR B 1 217 ? 49.637 9.892 19.149 0.60 21.28 262 TYR B CA 1
ATOM 3379 C CA B TYR B 1 217 ? 49.690 9.902 19.033 0.40 23.97 262 TYR B CA 1
ATOM 3380 C C A TYR B 1 217 ? 48.676 10.635 18.221 0.60 16.02 262 TYR B C 1
ATOM 3381 C C B TYR B 1 217 ? 48.613 10.603 18.203 0.40 25.51 262 TYR B C 1
ATOM 3382 O O A TYR B 1 217 ? 48.515 10.281 17.057 0.60 15.14 262 TYR B O 1
ATOM 3383 O O B TYR B 1 217 ? 48.307 10.187 17.084 0.40 28.40 262 TYR B O 1
ATOM 3400 N N . ARG B 1 218 ? 48.033 11.662 18.761 1.00 18.24 263 ARG B N 1
ATOM 3401 C CA . ARG B 1 218 ? 46.952 12.374 18.091 1.00 26.00 263 ARG B CA 1
ATOM 3402 C C . ARG B 1 218 ? 47.106 13.856 18.434 1.00 25.10 263 ARG B C 1
ATOM 3403 O O . ARG B 1 218 ? 47.219 14.184 19.615 1.00 22.60 263 ARG B O 1
ATOM 3411 N N . TYR B 1 219 ? 47.114 14.742 17.433 1.00 20.73 264 TYR B N 1
ATOM 3412 C CA . TYR B 1 219 ? 47.203 16.196 17.675 1.00 24.70 264 TYR B CA 1
ATOM 3413 C C . TYR B 1 219 ? 46.018 16.911 17.056 1.00 25.14 264 TYR B C 1
ATOM 3414 O O . TYR B 1 219 ? 45.704 16.692 15.884 1.00 19.64 264 TYR B O 1
ATOM 3423 N N . LEU B 1 220 ? 45.367 17.776 17.827 1.00 27.59 265 LEU B N 1
ATOM 3424 C CA . LEU B 1 220 ? 44.280 18.598 17.306 1.00 30.22 265 LEU B CA 1
ATOM 3425 C C . LEU B 1 220 ? 44.838 19.680 16.378 1.00 35.58 265 LEU B C 1
ATOM 3426 O O . LEU B 1 220 ? 46.003 20.082 16.514 1.00 27.88 265 LEU B O 1
ATOM 3431 N N . TYR B 1 221 ? 44.014 20.161 15.447 1.00 32.37 266 TYR B N 1
ATOM 3432 C CA . TYR B 1 221 ? 44.490 21.114 14.451 1.00 29.06 266 TYR B CA 1
ATOM 3433 C C . TYR B 1 221 ? 45.081 22.394 15.067 1.00 35.32 266 TYR B C 1
ATOM 3434 O O . TYR B 1 221 ? 46.063 22.934 14.555 1.00 42.91 266 TYR B O 1
ATOM 3443 N N . LYS B 1 222 ? 44.499 22.869 16.165 1.00 32.67 267 LYS B N 1
ATOM 3444 C CA . LYS B 1 222 ? 44.962 24.120 16.780 1.00 42.50 267 LYS B CA 1
ATOM 3445 C C . LYS B 1 222 ? 46.411 24.036 17.267 1.00 44.22 267 LYS B C 1
ATOM 3446 O O . LYS B 1 222 ? 47.119 25.046 17.274 1.00 46.00 267 LYS B O 1
ATOM 3452 N N . ASP B 1 223 ? 46.842 22.837 17.664 1.00 42.10 268 ASP B N 1
ATOM 3453 C CA . ASP B 1 223 ? 48.200 22.621 18.180 1.00 53.21 268 ASP B CA 1
ATOM 3454 C C . ASP B 1 223 ? 49.225 22.363 17.069 1.00 60.20 268 ASP B C 1
ATOM 3455 O O . ASP B 1 223 ? 50.436 22.397 17.306 1.00 69.03 268 ASP B O 1
ATOM 3460 N N . VAL B 1 224 ? 48.730 22.087 15.865 1.00 52.22 269 VAL B N 1
ATOM 3461 C CA . VAL B 1 224 ? 49.587 21.865 14.702 1.00 52.28 269 VAL B CA 1
ATOM 3462 C C . VAL B 1 224 ? 49.882 23.180 13.979 1.00 58.52 269 VAL B C 1
ATOM 3463 O O . VAL B 1 224 ? 49.000 24.028 13.825 1.00 58.92 269 VAL B O 1
ATOM 3467 N N . MET B 1 231 ? 50.250 20.763 6.686 1.00 61.76 276 MET B N 1
ATOM 3468 C CA . MET B 1 231 ? 50.890 20.425 7.957 1.00 52.52 276 MET B CA 1
ATOM 3469 C C . MET B 1 231 ? 50.161 19.317 8.753 1.00 41.91 276 MET B C 1
ATOM 3470 O O . MET B 1 231 ? 50.823 18.437 9.310 1.00 46.62 276 MET B O 1
ATOM 3475 N N . PRO B 1 232 ? 48.807 19.341 8.801 1.00 29.48 277 PRO B N 1
ATOM 3476 C CA . PRO B 1 232 ? 48.116 18.183 9.399 1.00 29.90 277 PRO B CA 1
ATOM 3477 C C . PRO B 1 232 ? 48.073 16.976 8.468 1.00 26.71 277 PRO B C 1
ATOM 3478 O O . PRO B 1 232 ? 48.188 17.128 7.250 1.00 25.24 277 PRO B O 1
ATOM 3482 N N . GLY B 1 233 ? 47.872 15.791 9.034 1.00 24.85 278 GLY B N 1
ATOM 3483 C CA . GLY B 1 233 ? 47.773 14.586 8.229 1.00 19.66 278 GLY B CA 1
ATOM 3484 C C . GLY B 1 233 ? 48.002 13.312 9.019 1.00 18.62 278 GLY B C 1
ATOM 3485 O O . GLY B 1 233 ? 47.703 13.237 10.220 1.00 14.49 278 GLY B O 1
ATOM 3486 N N . ILE B 1 234 ? 48.533 12.305 8.335 1.00 16.34 279 ILE B N 1
ATOM 3487 C CA . ILE B 1 234 ? 48.776 10.994 8.935 1.00 14.26 279 ILE B CA 1
ATOM 3488 C C . ILE B 1 234 ? 50.248 10.686 8.748 1.00 16.67 279 ILE B C 1
ATOM 3489 O O . ILE B 1 234 ? 50.764 10.678 7.619 1.00 17.33 279 ILE B O 1
ATOM 3494 N N . PHE B 1 235 ? 50.933 10.474 9.862 1.00 13.27 280 PHE B N 1
ATOM 3495 C CA . PHE B 1 235 ? 52.389 10.338 9.832 1.00 17.29 280 PHE B CA 1
ATOM 3496 C C . PHE B 1 235 ? 52.808 9.003 10.418 1.00 22.21 280 PHE B C 1
ATOM 3497 O O . PHE B 1 235 ? 52.345 8.617 11.495 1.00 14.25 280 PHE B O 1
ATOM 3505 N N . PHE B 1 236 ? 53.698 8.310 9.716 1.00 13.28 281 PHE B N 1
ATOM 3506 C CA . PHE B 1 236 ? 54.254 7.055 10.210 1.00 18.55 281 PHE B CA 1
ATOM 3507 C C . PHE B 1 236 ? 55.734 7.250 10.441 1.00 21.63 281 PHE B C 1
ATOM 3508 O O . PHE B 1 236 ? 56.514 7.289 9.488 1.00 19.62 281 PHE B O 1
ATOM 3516 N N . LYS B 1 237 ? 56.122 7.397 11.700 1.00 17.44 282 LYS B N 1
ATOM 3517 C CA . LYS B 1 237 ? 57.534 7.485 12.044 1.00 24.30 282 LYS B CA 1
ATOM 3518 C C . LYS B 1 237 ? 58.041 6.084 12.341 1.00 23.06 282 LYS B C 1
ATOM 3519 O O . LYS B 1 237 ? 57.342 5.280 12.961 1.00 18.15 282 LYS B O 1
ATOM 3525 N N . TYR B 1 238 ? 59.254 5.778 11.898 1.00 20.33 283 TYR B N 1
ATOM 3526 C CA . TYR B 1 238 ? 59.816 4.459 12.175 1.00 14.25 283 TYR B CA 1
ATOM 3527 C C . TYR B 1 238 ? 61.279 4.569 12.595 1.00 19.40 283 TYR B C 1
ATOM 3528 O O . TYR B 1 238 ? 61.997 5.502 12.198 1.00 18.56 283 TYR B O 1
ATOM 3537 N N . ASN B 1 239 ? 61.707 3.621 13.424 1.00 17.89 284 ASN B N 1
ATOM 3538 C CA . ASN B 1 239 ? 63.121 3.442 13.709 1.00 21.79 284 ASN B CA 1
ATOM 3539 C C . ASN B 1 239 ? 63.379 1.952 13.781 1.00 21.10 284 ASN B C 1
ATOM 3540 O O . ASN B 1 239 ? 62.442 1.152 13.950 1.00 21.69 284 ASN B O 1
ATOM 3545 N N . PHE B 1 240 ? 64.640 1.572 13.635 1.00 16.75 285 PHE B N 1
ATOM 3546 C CA . PHE B 1 240 ? 64.983 0.160 13.544 1.00 16.55 285 PHE B CA 1
ATOM 3547 C C . PHE B 1 240 ? 65.850 -0.190 14.735 1.00 17.19 285 PHE B C 1
ATOM 3548 O O . PHE B 1 240 ? 66.852 0.468 14.983 1.00 18.40 285 PHE B O 1
ATOM 3556 N N . GLU B 1 241 ? 65.443 -1.202 15.494 1.00 16.53 286 GLU B N 1
ATOM 3557 C CA . GLU B 1 241 ? 66.167 -1.536 16.715 1.00 18.38 286 GLU B CA 1
ATOM 3558 C C . GLU B 1 241 ? 67.535 -2.138 16.421 1.00 20.38 286 GLU B C 1
ATOM 3559 O O . GLU B 1 241 ? 67.712 -2.811 15.414 1.00 21.00 286 GLU B O 1
ATOM 3565 N N . PRO B 1 242 ? 68.499 -1.904 17.319 1.00 21.42 287 PRO B N 1
ATOM 3566 C CA . PRO B 1 242 ? 69.849 -2.470 17.202 1.00 25.67 287 PRO B CA 1
ATOM 3567 C C . PRO B 1 242 ? 69.918 -3.938 17.608 1.00 28.34 287 PRO B C 1
ATOM 3568 O O . PRO B 1 242 ? 71.022 -4.483 17.695 1.00 31.94 287 PRO B O 1
ATOM 3572 N N . LEU B 1 243 ? 68.773 -4.573 17.864 1.00 22.36 288 LEU B N 1
ATOM 3573 C CA . LEU B 1 243 ? 68.783 -6.010 18.133 1.00 28.66 288 LEU B CA 1
ATOM 3574 C C . LEU B 1 243 ? 67.855 -6.743 17.183 1.00 26.18 288 LEU B C 1
ATOM 3575 O O . LEU B 1 243 ? 66.940 -6.144 16.603 1.00 24.12 288 LEU B O 1
ATOM 3580 N N . SER B 1 244 ? 68.077 -8.048 17.053 1.00 21.86 289 SER B N 1
ATOM 3581 C CA . SER B 1 244 ? 67.244 -8.891 16.214 1.00 20.12 289 SER B CA 1
ATOM 3582 C C . SER B 1 244 ? 66.751 -10.061 17.040 1.00 19.97 289 SER B C 1
ATOM 3583 O O . SER B 1 244 ? 67.221 -10.296 18.163 1.00 20.89 289 SER B O 1
ATOM 3586 N N . ILE B 1 245 ? 65.787 -10.782 16.488 1.00 15.91 290 ILE B N 1
ATOM 3587 C CA . ILE B 1 245 ? 65.293 -11.993 17.119 1.00 16.50 290 ILE B CA 1
ATOM 3588 C C . ILE B 1 245 ? 65.601 -13.113 16.154 1.00 16.22 290 ILE B C 1
ATOM 3589 O O . ILE B 1 245 ? 65.189 -13.081 14.988 1.00 18.71 290 ILE B O 1
ATOM 3594 N N . VAL B 1 246 ? 66.361 -14.090 16.629 1.00 20.74 291 VAL B N 1
ATOM 3595 C CA . VAL B 1 246 ? 66.706 -15.232 15.805 1.00 17.58 291 VAL B CA 1
ATOM 3596 C C . VAL B 1 246 ? 65.835 -16.393 16.252 1.00 26.08 291 VAL B C 1
ATOM 3597 O O . VAL B 1 246 ? 65.840 -16.755 17.438 1.00 19.12 291 VAL B O 1
ATOM 3601 N N . VAL B 1 247 ? 65.082 -16.963 15.310 1.00 19.29 292 VAL B N 1
ATOM 3602 C CA . VAL B 1 247 ? 64.093 -17.988 15.625 1.00 18.48 292 VAL B CA 1
ATOM 3603 C C . VAL B 1 247 ? 64.556 -19.326 15.075 1.00 21.91 292 VAL B C 1
ATOM 3604 O O . VAL B 1 247 ? 64.730 -19.483 13.850 1.00 22.50 292 VAL B O 1
ATOM 3608 N N . SER B 1 248 ? 64.770 -20.275 15.986 1.00 23.90 293 SER B N 1
ATOM 3609 C CA . SER B 1 248 ? 65.268 -21.605 15.641 1.00 34.87 293 SER B CA 1
ATOM 3610 C C . SER B 1 248 ? 64.181 -22.644 15.876 1.00 47.51 293 SER B C 1
ATOM 3611 O O . SER B 1 248 ? 63.436 -22.553 16.856 1.00 42.82 293 SER B O 1
ATOM 3614 N N . ASP B 1 249 ? 64.100 -23.634 14.990 1.00 66.54 294 ASP B N 1
ATOM 3615 C CA . ASP B 1 249 ? 63.114 -24.705 15.119 1.00 66.25 294 ASP B CA 1
ATOM 3616 C C . ASP B 1 249 ? 63.688 -25.919 15.861 1.00 71.07 294 ASP B C 1
ATOM 3617 O O . ASP B 1 249 ? 63.107 -27.008 15.816 1.00 71.54 294 ASP B O 1
ATOM 3622 N N . VAL B 1 250 ? 64.815 -25.726 16.549 1.00 72.69 295 VAL B N 1
ATOM 3623 C CA . VAL B 1 250 ? 65.562 -26.837 17.145 1.00 71.97 295 VAL B CA 1
ATOM 3624 C C . VAL B 1 250 ? 66.528 -26.397 18.252 1.00 70.69 295 VAL B C 1
ATOM 3625 O O . VAL B 1 250 ? 67.515 -25.698 18.003 1.00 73.15 295 VAL B O 1
#

GO terms:
  GO:0051787 misfolded protein binding (F, IDA)
  GO:0000139 Golgi membrane (C, IDA)
  GO:0005789 endoplasmic reticulum membrane (C, IDA)
  GO:0030134 COPII-coated ER to Golgi transport vesicle (C, IDA)
  GO:0061852 retrograde transporter complex, Golgi to ER (C, IDA)
  GO:0006890 retrograde vesicle-mediated transport, Golgi to endoplasmic reticulum (P, IDA)
  GO:0006888 endoplasmic reticulum to Golgi vesicle-mediated transport (P, IGI)
  GO:0000139 Golgi membrane (C, EXP)
  GO:0005789 endoplasmic reticulum membrane (C, EXP)
  GO:0042802 identical protein binding (F, IPI)
  GO:0005515 protein binding (F, IPI)
  GO:0006890 retrograde vesicle-mediated transport, Golgi to endoplasmic reticulum (P, IMP)

InterPro domains:
  IPR012936 Endoplasmic reticulum vesicle transporter, C-terminal [PF07970] (159-320)
  IPR039542 Endoplasmic reticulum vesicle transporter, N-terminal [PF13850] (4-92)
  IPR045888 Endoplasmic reticulum vesicle transporter [PTHR10984] (3-324)

Sequence (432 aa):
IDQQQYVVDSQVRDTVQINMMDIIYVNTKCDWLQINNVRDQTMDRKLVLEELQQLEEMPFFIPYDTKVNDINEGEAIPAEFREKLDTRSFAHLPEFNGCHVFGSSIPVNRVSGELQITAKSRKAPLEELKFNHVINEFSFGDFYPYIDNPLDNTAQFNQDEPLTTYVYYTSVVPTLFKKLGAEVVDTNQYSVNDYRYLYKDVADKMPGIFFKYNFEPLSIVVSIDQQYVVDSQVRDTVQINMDIYVNTKCDWLQINVVRDQTMDRKLVLEELQLEEMPFFIPYDTKVNDINEIDEILGEAIPAEFREPEFNGCHVFGSSIPVNRVSGELQITAKSLGYVASRKAPLEELKKFNHVINEFSFGDFYPYIDNPLDNTAQFNQDEPLTTTYVYYTSVVPTTLFKKLGAEVDTNQYSVNNDYYRYLYKDVMPGIFFKYNFEPLSIVVSDV